Protein AF-0000000065803823 (afdb_homodimer)

Structure (mmCIF, N/CA/C/O backbone):
data_AF-0000000065803823-model_v1
#
loop_
_entity.id
_entity.type
_entity.pdbx_description
1 polymer 'Bonnadiene synthase'
#
loop_
_atom_site.group_PDB
_atom_site.id
_atom_site.type_symbol
_atom_site.label_atom_id
_atom_site.label_alt_id
_atom_site.label_comp_id
_atom_site.label_asym_id
_atom_site.label_entity_id
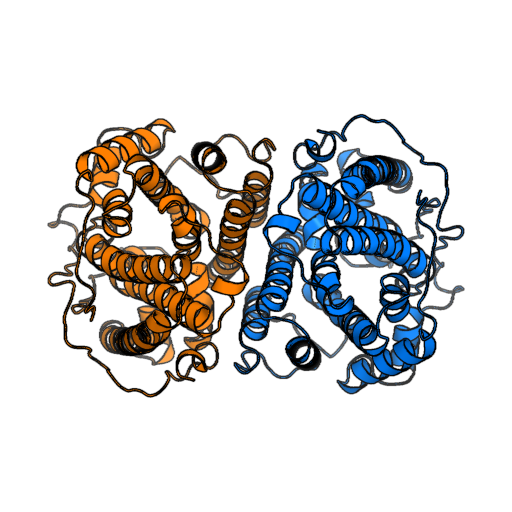_atom_site.label_seq_id
_atom_site.pdbx_PDB_ins_code
_atom_site.Cartn_x
_atom_site.Cartn_y
_atom_site.Cartn_z
_atom_site.occupancy
_atom_site.B_iso_or_equiv
_atom_site.auth_seq_id
_atom_site.auth_comp_id
_atom_site.auth_asym_id
_atom_site.auth_atom_id
_atom_site.pdbx_PDB_model_num
ATOM 1 N N . MET A 1 1 ? 32.5 -17.266 -16.766 1 31.42 1 MET A N 1
ATOM 2 C CA . MET A 1 1 ? 31.922 -18.141 -15.742 1 31.42 1 MET A CA 1
ATOM 3 C C . MET A 1 1 ? 31.031 -19.203 -16.375 1 31.42 1 MET A C 1
ATOM 5 O O . MET A 1 1 ? 30.266 -18.906 -17.297 1 31.42 1 MET A O 1
ATOM 9 N N . ASN A 1 2 ? 31.422 -20.391 -16.469 1 33.5 2 ASN A N 1
ATOM 10 C CA . ASN A 1 2 ? 30.672 -21.469 -17.125 1 33.5 2 ASN A CA 1
ATOM 11 C C . ASN A 1 2 ? 29.188 -21.438 -16.734 1 33.5 2 ASN A C 1
ATOM 13 O O . ASN A 1 2 ? 28.859 -21.344 -15.547 1 33.5 2 ASN A O 1
ATOM 17 N N . PRO A 1 3 ? 28.328 -21.156 -17.656 1 43.25 3 PRO A N 1
ATOM 18 C CA . PRO A 1 3 ? 26.922 -21.094 -17.266 1 43.25 3 PRO A CA 1
ATOM 19 C C . PRO A 1 3 ? 26.516 -22.25 -16.375 1 43.25 3 PRO A C 1
ATOM 21 O O . PRO A 1 3 ? 26.719 -23.406 -16.719 1 43.25 3 PRO A O 1
ATOM 24 N N . ARG A 1 4 ? 26.906 -22.078 -15.102 1 49.56 4 ARG A N 1
ATOM 25 C CA . ARG A 1 4 ? 26.547 -23.141 -14.164 1 49.56 4 ARG A CA 1
ATOM 26 C C . ARG A 1 4 ? 25.281 -23.875 -14.602 1 49.56 4 ARG A C 1
ATOM 28 O O . ARG A 1 4 ? 24.234 -23.25 -14.758 1 49.56 4 ARG A O 1
ATOM 35 N N . THR A 1 5 ? 25.312 -25.047 -15.43 1 55.62 5 THR A N 1
ATOM 36 C CA . THR A 1 5 ? 24.172 -25.875 -15.82 1 55.62 5 THR A CA 1
ATOM 37 C C . THR A 1 5 ? 23.297 -26.219 -14.617 1 55.62 5 THR A C 1
ATOM 39 O O . THR A 1 5 ? 23.75 -26.906 -13.695 1 55.62 5 THR A O 1
ATOM 42 N N . VAL A 1 6 ? 22.172 -25.516 -14.328 1 70.19 6 VAL A N 1
ATOM 43 C CA . VAL A 1 6 ? 21.312 -25.797 -13.18 1 70.19 6 VAL A CA 1
ATOM 44 C C . VAL A 1 6 ? 20.25 -26.812 -13.555 1 70.19 6 VAL A C 1
ATOM 46 O O . VAL A 1 6 ? 19.609 -26.703 -14.609 1 70.19 6 VAL A O 1
ATOM 49 N N . GLN A 1 7 ? 20.312 -28.062 -12.922 1 85.88 7 GLN A N 1
ATOM 50 C CA . GLN A 1 7 ? 19.281 -29.094 -13.062 1 85.88 7 GLN A CA 1
ATOM 51 C C . GLN A 1 7 ? 18.031 -28.734 -12.258 1 85.88 7 GLN A C 1
ATOM 53 O O . GLN A 1 7 ? 18.141 -28.203 -11.148 1 85.88 7 GLN A O 1
ATOM 58 N N . PRO A 1 8 ? 16.844 -29.031 -12.938 1 93.81 8 PRO A N 1
ATOM 59 C CA . PRO A 1 8 ? 15.625 -28.781 -12.164 1 93.81 8 PRO A CA 1
ATOM 60 C C . PRO A 1 8 ? 15.508 -29.703 -10.953 1 93.81 8 PRO A C 1
ATOM 62 O O . PRO A 1 8 ? 15.969 -30.844 -10.992 1 93.81 8 PRO A O 1
ATOM 65 N N . LEU A 1 9 ? 14.93 -29.219 -9.922 1 95.25 9 LEU A N 1
ATOM 66 C CA . LEU A 1 9 ? 14.664 -30.016 -8.727 1 95.25 9 LEU A CA 1
ATOM 67 C C . LEU A 1 9 ? 13.453 -30.922 -8.938 1 95.25 9 LEU A C 1
ATOM 69 O O . LEU A 1 9 ? 12.57 -30.609 -9.742 1 95.25 9 LEU A O 1
ATOM 73 N N . ASP A 1 10 ? 13.453 -31.984 -8.25 1 95.25 10 ASP A N 1
ATOM 74 C CA . ASP A 1 10 ? 12.289 -32.875 -8.25 1 95.25 10 ASP A CA 1
ATOM 75 C C . ASP A 1 10 ? 11.242 -32.406 -7.238 1 95.25 10 ASP A C 1
ATOM 77 O O . ASP A 1 10 ? 11.453 -32.5 -6.031 1 95.25 10 ASP A O 1
ATOM 81 N N . VAL A 1 11 ? 10.156 -31.906 -7.703 1 96.19 11 VAL A N 1
ATOM 82 C CA . VAL A 1 11 ? 9.062 -31.453 -6.855 1 96.19 11 VAL A CA 1
ATOM 83 C C . VAL A 1 11 ? 7.965 -32.5 -6.82 1 96.19 11 VAL A C 1
ATOM 85 O O . VAL A 1 11 ? 7.41 -32.875 -7.859 1 96.19 11 VAL A O 1
ATOM 88 N N . PRO A 1 12 ? 7.691 -33.062 -5.676 1 97.38 12 PRO A N 1
ATOM 89 C CA . PRO A 1 12 ? 6.613 -34.031 -5.602 1 97.38 12 PRO A CA 1
ATOM 90 C C . PRO A 1 12 ? 5.238 -33.438 -5.871 1 97.38 12 PRO A C 1
ATOM 92 O O . PRO A 1 12 ? 5.086 -32.188 -5.855 1 97.38 12 PRO A O 1
ATOM 95 N N . PRO A 1 13 ? 4.23 -34.312 -6.191 1 97.81 13 PRO A N 1
ATOM 96 C CA . PRO A 1 13 ? 2.873 -33.781 -6.32 1 97.81 13 PRO A CA 1
ATOM 97 C C . PRO A 1 13 ? 2.402 -33.062 -5.066 1 97.81 13 PRO A C 1
ATOM 99 O O . PRO A 1 13 ? 2.73 -33.469 -3.949 1 97.81 13 PRO A O 1
ATOM 102 N N . LEU A 1 14 ? 1.693 -32.031 -5.266 1 98.38 14 LEU A N 1
ATOM 103 C CA . LEU A 1 14 ? 1.228 -31.203 -4.156 1 98.38 14 LEU A CA 1
ATOM 104 C C . LEU A 1 14 ? -0.148 -31.656 -3.682 1 98.38 14 LEU A C 1
ATOM 106 O O . LEU A 1 14 ? -1.008 -32 -4.496 1 98.38 14 LEU A O 1
ATOM 110 N N . TYR A 1 15 ? -0.371 -31.672 -2.418 1 98.75 15 TYR A N 1
ATOM 111 C CA . TYR A 1 15 ? -1.675 -32 -1.863 1 98.75 15 TYR A CA 1
ATOM 112 C C . TYR A 1 15 ? -2.723 -30.969 -2.246 1 98.75 15 TYR A C 1
ATOM 114 O O . TYR A 1 15 ? -2.584 -29.797 -1.917 1 98.75 15 TYR A O 1
ATOM 122 N N . CYS A 1 16 ? -3.746 -31.359 -2.951 1 98.56 16 CYS A N 1
ATOM 123 C CA . CYS A 1 16 ? -4.852 -30.484 -3.309 1 98.56 16 CYS A CA 1
ATOM 124 C C . CYS A 1 16 ? -6.137 -31.266 -3.516 1 98.56 16 CYS A C 1
ATOM 126 O O . CYS A 1 16 ? -6.375 -31.812 -4.598 1 98.56 16 CYS A O 1
ATOM 128 N N . PRO A 1 17 ? -6.977 -31.312 -2.537 1 97.81 17 PRO A N 1
ATOM 129 C CA . PRO A 1 17 ? -8.227 -32.062 -2.645 1 97.81 17 PRO A CA 1
ATOM 130 C C . PRO A 1 17 ? -9.305 -31.328 -3.428 1 97.81 17 PRO A C 1
ATOM 132 O O . PRO A 1 17 ? -10.414 -31.828 -3.588 1 97.81 17 PRO A O 1
ATOM 135 N N . ILE A 1 18 ? -9.117 -30.156 -3.895 1 97.81 18 ILE A N 1
ATOM 136 C CA . ILE A 1 18 ? -10.078 -29.359 -4.652 1 97.81 18 ILE A CA 1
ATOM 137 C C . ILE A 1 18 ? -10.148 -29.859 -6.09 1 97.81 18 ILE A C 1
ATOM 139 O O . ILE A 1 18 ? -9.133 -29.938 -6.785 1 97.81 18 ILE A O 1
ATOM 143 N N . PRO A 1 19 ? -11.242 -30.172 -6.559 1 96.38 19 PRO A N 1
ATOM 144 C CA . PRO A 1 19 ? -11.367 -30.703 -7.914 1 96.38 19 PRO A CA 1
ATOM 145 C C . PRO A 1 19 ? -11 -29.688 -8.984 1 96.38 19 PRO A C 1
ATOM 147 O O . PRO A 1 19 ? -11.273 -28.484 -8.828 1 96.38 19 PRO A O 1
ATOM 150 N N . PRO A 1 20 ? -10.43 -30.141 -10.055 1 95.44 20 PRO A N 1
ATOM 151 C CA . PRO A 1 20 ? -10.125 -29.234 -11.164 1 95.44 20 PRO A CA 1
ATOM 152 C C . PRO A 1 20 ? -11.367 -28.875 -11.977 1 95.44 20 PRO A C 1
ATOM 154 O O . PRO A 1 20 ? -12.281 -29.688 -12.117 1 95.44 20 PRO A O 1
ATOM 157 N N . GLU A 1 21 ? -11.461 -27.703 -12.414 1 96.62 21 GLU A N 1
ATOM 158 C CA . GLU A 1 21 ? -12.484 -27.203 -13.336 1 96.62 21 GLU A CA 1
ATOM 159 C C . GLU A 1 21 ? -11.867 -26.312 -14.414 1 96.62 21 GLU A C 1
ATOM 161 O O . GLU A 1 21 ? -10.703 -25.906 -14.305 1 96.62 21 GLU A O 1
ATOM 166 N N . ILE A 1 22 ? -12.594 -26.125 -15.508 1 97.81 22 ILE A N 1
ATOM 167 C CA . ILE A 1 22 ? -12.078 -25.281 -16.578 1 97.81 22 ILE A CA 1
ATOM 168 C C . ILE A 1 22 ? -13.234 -24.703 -17.391 1 97.81 22 ILE A C 1
ATOM 170 O O . ILE A 1 22 ? -14.25 -25.359 -17.594 1 97.81 22 ILE A O 1
ATOM 174 N N . HIS A 1 23 ? -13.203 -23.5 -17.766 1 98.56 23 HIS A N 1
ATOM 175 C CA . HIS A 1 23 ? -14.219 -22.812 -18.547 1 98.56 23 HIS A CA 1
ATOM 176 C C . HIS A 1 23 ? -14.398 -23.453 -19.922 1 98.56 23 HIS A C 1
ATOM 178 O O . HIS A 1 23 ? -13.414 -23.734 -20.609 1 98.56 23 HIS A O 1
ATOM 184 N N . PRO A 1 24 ? -15.57 -23.625 -20.375 1 98.31 24 PRO A N 1
ATOM 185 C CA . PRO A 1 24 ? -15.797 -24.281 -21.672 1 98.31 24 PRO A CA 1
ATOM 186 C C . PRO A 1 24 ? -15.273 -23.453 -22.844 1 98.31 24 PRO A C 1
ATOM 188 O O . PRO A 1 24 ? -14.945 -24 -23.891 1 98.31 24 PRO A O 1
ATOM 191 N N . ASP A 1 25 ? -15.172 -22.188 -22.688 1 98.38 25 ASP A N 1
ATOM 192 C CA . ASP A 1 25 ? -14.758 -21.297 -23.766 1 98.38 25 ASP A CA 1
ATOM 193 C C . ASP A 1 25 ? -13.266 -20.984 -23.688 1 98.38 25 ASP A C 1
ATOM 195 O O . ASP A 1 25 ? -12.836 -19.906 -24.109 1 98.38 25 ASP A O 1
ATOM 199 N N . LEU A 1 26 ? -12.461 -21.812 -23.125 1 98.25 26 LEU A N 1
ATOM 200 C CA . LEU A 1 26 ? -11.031 -21.578 -22.938 1 98.25 26 LEU A CA 1
ATOM 201 C C . LEU A 1 26 ? -10.375 -21.203 -24.266 1 98.25 26 LEU A C 1
ATOM 203 O O . LEU A 1 26 ? -9.594 -20.25 -24.344 1 98.25 26 LEU A O 1
ATOM 207 N N . ALA A 1 27 ? -10.664 -21.938 -25.344 1 97.94 27 ALA A N 1
ATOM 208 C CA . ALA A 1 27 ? -10.031 -21.688 -26.625 1 97.94 27 ALA A CA 1
ATOM 209 C C . ALA A 1 27 ? -10.25 -20.266 -27.094 1 97.94 27 ALA A C 1
ATOM 211 O O . ALA A 1 27 ? -9.32 -19.609 -27.578 1 97.94 27 ALA A O 1
ATOM 212 N N . LEU A 1 28 ? -11.469 -19.797 -26.984 1 98.12 28 LEU A N 1
ATOM 213 C CA . LEU A 1 28 ? -11.82 -18.438 -27.375 1 98.12 28 LEU A CA 1
ATOM 214 C C . LEU A 1 28 ? -11.109 -17.422 -26.484 1 98.12 28 LEU A C 1
ATOM 216 O O . LEU A 1 28 ? -10.57 -16.422 -26.984 1 98.12 28 LEU A O 1
ATOM 220 N N . ILE A 1 29 ? -11.133 -17.609 -25.188 1 98.44 29 ILE A N 1
ATOM 221 C CA . ILE A 1 29 ? -10.5 -16.719 -24.219 1 98.44 29 ILE A CA 1
ATOM 222 C C . ILE A 1 29 ? -9.008 -16.625 -24.5 1 98.44 29 ILE A C 1
ATOM 224 O O . ILE A 1 29 ? -8.438 -15.531 -24.531 1 98.44 29 ILE A O 1
ATOM 228 N N . GLU A 1 30 ? -8.406 -17.766 -24.766 1 98.19 30 GLU A N 1
ATOM 229 C CA . GLU A 1 30 ? -6.973 -17.828 -25.031 1 98.19 30 GLU A CA 1
ATOM 230 C C . GLU A 1 30 ? -6.617 -17.062 -26.297 1 98.19 30 GLU A C 1
ATOM 232 O O . GLU A 1 30 ? -5.703 -16.234 -26.281 1 98.19 30 GLU A O 1
ATOM 237 N N . LYS A 1 31 ? -7.305 -17.328 -27.359 1 97.88 31 LYS A N 1
ATOM 238 C CA . LYS A 1 31 ? -7.043 -16.656 -28.625 1 97.88 31 LYS A CA 1
ATOM 239 C C . LYS A 1 31 ? -7.156 -15.133 -28.484 1 97.88 31 LYS A C 1
ATOM 241 O O . LYS A 1 31 ? -6.254 -14.398 -28.875 1 97.88 31 LYS A O 1
ATOM 246 N N . ARG A 1 32 ? -8.195 -14.711 -27.875 1 98.12 32 ARG A N 1
ATOM 247 C CA . ARG A 1 32 ? -8.469 -13.281 -27.781 1 98.12 32 ARG A CA 1
ATOM 248 C C . ARG A 1 32 ? -7.48 -12.602 -26.828 1 98.12 32 ARG A C 1
ATOM 250 O O . ARG A 1 32 ? -7.074 -11.461 -27.078 1 98.12 32 ARG A O 1
ATOM 257 N N . SER A 1 33 ? -7.152 -13.234 -25.75 1 98.25 33 SER A N 1
ATOM 258 C CA . SER A 1 33 ? -6.215 -12.656 -24.797 1 98.25 33 SER A CA 1
ATOM 259 C C . SER A 1 33 ? -4.82 -12.523 -25.406 1 98.25 33 SER A C 1
ATOM 261 O O . SER A 1 33 ? -4.148 -11.508 -25.203 1 98.25 33 SER A O 1
ATOM 263 N N . ILE A 1 34 ? -4.387 -13.531 -26.109 1 97.25 34 ILE A N 1
ATOM 264 C CA . ILE A 1 34 ? -3.074 -13.492 -26.75 1 97.25 34 ILE A CA 1
ATOM 265 C C . ILE A 1 34 ? -3.062 -12.406 -27.828 1 97.25 34 ILE A C 1
ATOM 267 O O . ILE A 1 34 ? -2.131 -11.602 -27.906 1 97.25 34 ILE A O 1
ATOM 271 N N . ASP A 1 35 ? -4.145 -12.344 -28.625 1 97.5 35 ASP A N 1
ATOM 272 C CA . ASP A 1 35 ? -4.262 -11.305 -29.641 1 97.5 35 ASP A CA 1
ATOM 273 C C . ASP A 1 35 ? -4.215 -9.914 -29.016 1 97.5 35 ASP A C 1
ATOM 275 O O . ASP A 1 35 ? -3.562 -9.008 -29.531 1 97.5 35 ASP A O 1
ATOM 279 N N . TRP A 1 36 ? -4.91 -9.766 -27.984 1 97.69 36 TRP A N 1
ATOM 280 C CA . TRP A 1 36 ? -4.969 -8.5 -27.25 1 97.69 36 TRP A CA 1
ATOM 281 C C . TRP A 1 36 ? -3.58 -8.055 -26.812 1 97.69 36 TRP A C 1
ATOM 283 O O . TRP A 1 36 ? -3.166 -6.926 -27.062 1 97.69 36 TRP A O 1
ATOM 293 N N . PHE A 1 37 ? -2.922 -8.945 -26.156 1 95.62 37 PHE A N 1
ATOM 294 C CA . PHE A 1 37 ? -1.63 -8.578 -25.578 1 95.62 37 PHE A CA 1
ATOM 295 C C . PHE A 1 37 ? -0.623 -8.273 -26.688 1 95.62 37 PHE A C 1
ATOM 297 O O . PHE A 1 37 ? 0.092 -7.273 -26.625 1 95.62 37 PHE A O 1
ATOM 304 N N . GLN A 1 38 ? -0.603 -9.039 -27.719 1 94.38 38 GLN A N 1
ATOM 305 C CA . GLN A 1 38 ? 0.28 -8.812 -28.859 1 94.38 38 GLN A CA 1
ATOM 306 C C . GLN A 1 38 ? -0.09 -7.523 -29.594 1 94.38 38 GLN A C 1
ATOM 308 O O . GLN A 1 38 ? 0.771 -6.875 -30.188 1 94.38 38 GLN A O 1
ATOM 313 N N . GLY A 1 39 ? -1.321 -7.223 -29.562 1 95.5 39 GLY A N 1
ATOM 314 C CA . GLY A 1 39 ? -1.797 -6.008 -30.203 1 95.5 39 GLY A CA 1
ATOM 315 C C . GLY A 1 39 ? -1.141 -4.754 -29.656 1 95.5 39 GLY A C 1
ATOM 316 O O . GLY A 1 39 ? -1.108 -3.721 -30.328 1 95.5 39 GLY A O 1
ATOM 317 N N . PHE A 1 40 ? -0.623 -4.805 -28.5 1 93.69 40 PHE A N 1
ATOM 318 C CA . PHE A 1 40 ? 0.065 -3.658 -27.906 1 93.69 40 PHE A CA 1
ATOM 319 C C . PHE A 1 40 ? 1.54 -3.658 -28.297 1 93.69 40 PHE A C 1
ATOM 321 O O . PHE A 1 40 ? 2.283 -2.746 -27.922 1 93.69 40 PHE A O 1
ATOM 328 N N . GLY A 1 41 ? 1.993 -4.754 -28.938 1 88.44 41 GLY A N 1
ATOM 329 C CA . GLY A 1 41 ? 3.365 -4.801 -29.422 1 88.44 41 GLY A CA 1
ATOM 330 C C . GLY A 1 41 ? 4.297 -5.551 -28.484 1 88.44 41 GLY A C 1
ATOM 331 O O . GLY A 1 41 ? 5.52 -5.492 -28.641 1 88.44 41 GLY A O 1
ATOM 332 N N . VAL A 1 42 ? 3.668 -6.176 -27.547 1 84.81 42 VAL A N 1
ATOM 333 C CA . VAL A 1 42 ? 4.477 -7 -26.672 1 84.81 42 VAL A CA 1
ATOM 334 C C . VAL A 1 42 ? 4.566 -8.422 -27.219 1 84.81 42 VAL A C 1
ATOM 336 O O . VAL A 1 42 ? 3.602 -8.938 -27.797 1 84.81 42 VAL A O 1
ATOM 339 N N . PHE A 1 43 ? 5.711 -9.109 -27.156 1 86.31 43 PHE A N 1
ATOM 340 C CA . PHE A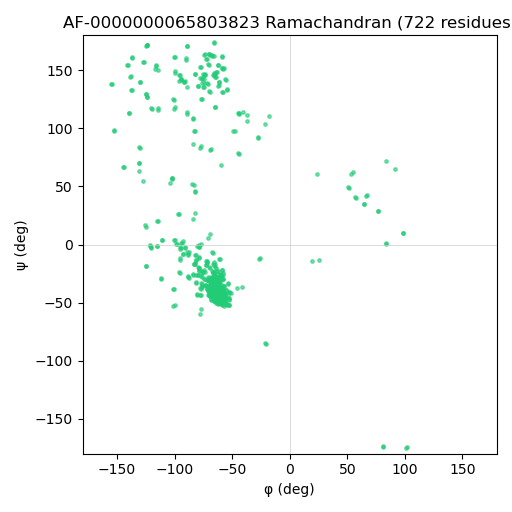 1 43 ? 5.957 -10.461 -27.656 1 86.31 43 PHE A CA 1
ATOM 341 C C . PHE A 1 43 ? 5.543 -10.578 -29.125 1 86.31 43 PHE A C 1
ATOM 343 O O . PHE A 1 43 ? 4.688 -11.391 -29.469 1 86.31 43 PHE A O 1
ATOM 350 N N . PRO A 1 44 ? 6.156 -9.812 -29.906 1 88.62 44 PRO A N 1
ATOM 351 C CA . PRO A 1 44 ? 5.727 -9.766 -31.297 1 88.62 44 PRO A CA 1
ATOM 352 C C . PRO A 1 44 ? 6.047 -11.047 -32.062 1 88.62 44 PRO A C 1
ATOM 354 O O . PRO A 1 44 ? 6.938 -11.805 -31.672 1 88.62 44 PRO A O 1
ATOM 357 N N . GLY A 1 45 ? 5.227 -11.32 -33.156 1 91.69 45 GLY A N 1
ATOM 358 C CA . GLY A 1 45 ? 5.488 -12.391 -34.125 1 91.69 45 GLY A CA 1
ATOM 359 C C . GLY A 1 45 ? 5.035 -13.75 -33.625 1 91.69 45 GLY A C 1
ATOM 360 O O . GLY A 1 45 ? 4.359 -13.844 -32.594 1 91.69 45 GLY A O 1
ATOM 361 N N . GLU A 1 46 ? 5.379 -14.75 -34.406 1 93.25 46 GLU A N 1
ATOM 362 C CA . GLU A 1 46 ? 4.957 -16.125 -34.125 1 93.25 46 GLU A CA 1
ATOM 363 C C . GLU A 1 46 ? 5.727 -16.703 -32.938 1 93.25 46 GLU A C 1
ATOM 365 O O . GLU A 1 46 ? 5.184 -17.484 -32.156 1 93.25 46 GLU A O 1
ATOM 370 N N . ALA A 1 47 ? 6.961 -16.297 -32.844 1 90.56 47 ALA A N 1
ATOM 371 C CA . ALA A 1 47 ? 7.754 -16.75 -31.719 1 90.56 47 ALA A CA 1
ATOM 372 C C . ALA A 1 47 ? 7.164 -16.266 -30.406 1 90.56 47 ALA A C 1
ATOM 374 O O . ALA A 1 47 ? 7.074 -17.031 -29.438 1 90.56 47 ALA A O 1
ATOM 375 N N . GLY A 1 48 ? 6.777 -15.023 -30.391 1 91.06 48 GLY A N 1
ATOM 376 C CA . GLY A 1 48 ? 6.113 -14.477 -29.219 1 91.06 48 GLY A CA 1
ATOM 377 C C . GLY A 1 48 ? 4.789 -15.156 -28.922 1 91.06 48 GLY A C 1
ATOM 378 O O . GLY A 1 48 ? 4.48 -15.43 -27.75 1 91.06 48 GLY A O 1
ATOM 379 N N . ARG A 1 49 ? 4.074 -15.422 -29.938 1 93.56 49 ARG A N 1
ATOM 380 C CA . ARG A 1 49 ? 2.787 -16.094 -29.781 1 93.56 49 ARG A CA 1
ATOM 381 C C . ARG A 1 49 ? 2.961 -17.484 -29.203 1 93.56 49 ARG A C 1
ATOM 383 O O . ARG A 1 49 ? 2.18 -17.906 -28.359 1 93.56 49 ARG A O 1
ATOM 390 N N . ALA A 1 50 ? 3.92 -18.172 -29.703 1 93.06 50 ALA A N 1
ATOM 391 C CA . ALA A 1 50 ? 4.203 -19.516 -29.219 1 93.06 50 ALA A CA 1
ATOM 392 C C . ALA A 1 50 ? 4.582 -19.5 -27.75 1 93.06 50 ALA A C 1
ATOM 394 O O . ALA A 1 50 ? 4.191 -20.391 -26.984 1 93.06 50 ALA A O 1
ATOM 395 N N . LEU A 1 51 ? 5.316 -18.5 -27.359 1 92.31 51 LEU A N 1
ATOM 396 C CA . LEU A 1 51 ? 5.688 -18.344 -25.953 1 92.31 51 LEU A CA 1
ATOM 397 C C . LEU A 1 51 ? 4.453 -18.141 -25.094 1 92.31 51 LEU A C 1
ATOM 399 O O . LEU A 1 51 ? 4.297 -18.812 -24.062 1 92.31 51 LEU A O 1
ATOM 403 N N . LEU A 1 52 ? 3.629 -17.25 -25.516 1 94.19 52 LEU A N 1
ATOM 404 C CA . LEU A 1 52 ? 2.428 -16.922 -24.75 1 94.19 52 LEU A CA 1
ATOM 405 C C . LEU A 1 52 ? 1.505 -18.141 -24.641 1 94.19 52 LEU A C 1
ATOM 407 O O . LEU A 1 52 ? 0.904 -18.375 -23.594 1 94.19 52 LEU A O 1
ATOM 411 N N . ARG A 1 53 ? 1.416 -18.891 -25.719 1 95.19 53 ARG A N 1
ATOM 412 C CA . ARG A 1 53 ? 0.611 -20.109 -25.703 1 95.19 53 ARG A CA 1
ATOM 413 C C . ARG A 1 53 ? 1.18 -21.125 -24.719 1 95.19 53 ARG A C 1
ATOM 415 O O . ARG A 1 53 ? 0.43 -21.766 -23.984 1 95.19 53 ARG A O 1
ATOM 422 N N . GLY A 1 54 ? 2.463 -21.25 -24.75 1 95 54 GLY A N 1
ATOM 423 C CA . GLY A 1 54 ? 3.131 -22.188 -23.875 1 95 54 GLY A CA 1
ATOM 424 C C . GLY A 1 54 ? 2.99 -21.828 -22.406 1 95 54 GLY A C 1
ATOM 425 O O . GLY A 1 54 ? 2.994 -22.719 -21.547 1 95 54 GLY A O 1
ATOM 426 N N . TRP A 1 55 ? 2.838 -20.578 -22.109 1 94.44 55 TRP A N 1
ATOM 427 C CA . TRP A 1 55 ? 2.738 -20.125 -20.719 1 94.44 55 TRP A CA 1
ATOM 428 C C . TRP A 1 55 ? 1.356 -20.422 -20.141 1 94.44 55 TRP A C 1
ATOM 430 O O . TRP A 1 55 ? 1.196 -20.562 -18.938 1 94.44 55 TRP A O 1
ATOM 440 N N . GLN A 1 56 ? 0.306 -20.484 -20.953 1 96.56 56 GLN A N 1
ATOM 441 C CA . GLN A 1 56 ? -1.038 -20.938 -20.625 1 96.56 56 GLN A CA 1
ATOM 442 C C . GLN A 1 56 ? -1.695 -20.031 -19.594 1 96.56 56 GLN A C 1
ATOM 444 O O . GLN A 1 56 ? -2.449 -20.5 -18.734 1 96.56 56 GLN A O 1
ATOM 449 N N . PHE A 1 57 ? -1.435 -18.734 -19.625 1 95.94 57 PHE A N 1
ATOM 450 C CA . PHE A 1 57 ? -1.979 -17.797 -18.656 1 95.94 57 PHE A CA 1
ATOM 451 C C . PHE A 1 57 ? -3.496 -17.719 -18.766 1 95.94 57 PHE A C 1
ATOM 453 O O . PHE A 1 57 ? -4.203 -17.688 -17.766 1 95.94 57 PHE A O 1
ATOM 460 N N . PRO A 1 58 ? -4.07 -17.75 -19.969 1 97.94 58 PRO A N 1
ATOM 461 C CA . PRO A 1 58 ? -5.535 -17.734 -20.047 1 97.94 58 PRO A CA 1
ATOM 462 C C . PRO A 1 58 ? -6.172 -18.953 -19.391 1 97.94 58 PRO A C 1
ATOM 464 O O . PRO A 1 58 ? -7.289 -18.875 -18.875 1 97.94 58 PRO A O 1
ATOM 467 N N . ALA A 1 59 ? -5.449 -20.094 -19.406 1 98.06 59 ALA A N 1
ATOM 468 C CA . ALA A 1 59 ? -5.965 -21.297 -18.766 1 98.06 59 ALA A CA 1
ATOM 469 C C . ALA A 1 59 ? -6.082 -21.094 -17.25 1 98.06 59 ALA A C 1
ATOM 471 O O . ALA A 1 59 ? -6.98 -21.641 -16.625 1 98.06 59 ALA A O 1
ATOM 472 N N . LEU A 1 60 ? -5.16 -20.328 -16.672 1 97.88 60 LEU A N 1
ATOM 473 C CA . LEU A 1 60 ? -5.23 -20 -15.25 1 97.88 60 LEU A CA 1
ATOM 474 C C . LEU A 1 60 ? -6.547 -19.312 -14.914 1 97.88 60 LEU A C 1
ATOM 476 O O . LEU A 1 60 ? -7.258 -19.719 -14 1 97.88 60 LEU A O 1
ATOM 480 N N . ALA A 1 61 ? -6.926 -18.312 -15.703 1 97.94 61 ALA A N 1
ATOM 481 C CA . ALA A 1 61 ? -8.172 -17.562 -15.508 1 97.94 61 ALA A CA 1
ATOM 482 C C . ALA A 1 61 ? -9.383 -18.453 -15.758 1 97.94 61 ALA A C 1
ATOM 484 O O . ALA A 1 61 ? -10.352 -18.422 -14.992 1 97.94 61 ALA A O 1
ATOM 485 N N . ALA A 1 62 ? -9.305 -19.25 -16.781 1 98.5 62 ALA A N 1
ATOM 486 C CA . ALA A 1 62 ? -10.422 -20.109 -17.172 1 98.5 62 ALA A CA 1
ATOM 487 C C . ALA A 1 62 ? -10.688 -21.172 -16.109 1 98.5 62 ALA A C 1
ATOM 489 O O . ALA A 1 62 ? -11.828 -21.594 -15.914 1 98.5 62 ALA A O 1
ATOM 490 N N . ARG A 1 63 ? -9.648 -21.656 -15.453 1 98.25 63 ARG A N 1
ATOM 491 C CA . ARG A 1 63 ? -9.797 -22.641 -14.391 1 98.25 63 ARG A CA 1
ATOM 492 C C . ARG A 1 63 ? -10.289 -22 -13.102 1 98.25 63 ARG A C 1
ATOM 494 O O . ARG A 1 63 ? -11.031 -22.625 -12.336 1 98.25 63 ARG A O 1
ATOM 501 N N . ALA A 1 64 ? -9.898 -20.75 -12.844 1 98.12 64 ALA A N 1
ATOM 502 C CA . 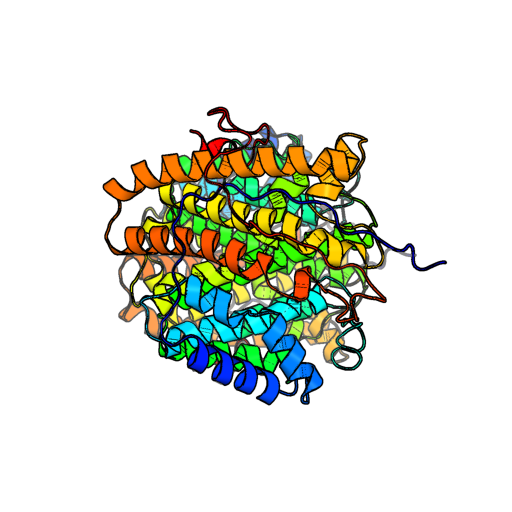ALA A 1 64 ? -10.32 -20.031 -11.641 1 98.12 64 ALA A CA 1
ATOM 503 C C . ALA A 1 64 ? -11.789 -19.641 -11.727 1 98.12 64 ALA A C 1
ATOM 505 O O . ALA A 1 64 ? -12.477 -19.547 -10.703 1 98.12 64 ALA A O 1
ATOM 506 N N . TYR A 1 65 ? -12.281 -19.406 -12.945 1 98.19 65 TYR A N 1
ATOM 507 C CA . TYR A 1 65 ? -13.664 -18.969 -13.148 1 98.19 65 TYR A CA 1
ATOM 508 C C . TYR A 1 65 ? -14.352 -19.797 -14.219 1 98.19 65 TYR A C 1
ATOM 510 O O . TYR A 1 65 ? -14.766 -19.266 -15.25 1 98.19 65 TYR A O 1
ATOM 518 N N . PRO A 1 66 ? -14.617 -21.016 -13.938 1 98.19 66 PRO A N 1
ATOM 519 C CA . PRO A 1 66 ? -15.117 -21.938 -14.969 1 98.19 66 PRO A CA 1
ATOM 520 C C . PRO A 1 66 ? -16.562 -21.656 -15.352 1 98.19 66 PRO A C 1
ATOM 522 O O . PRO A 1 66 ? -17.031 -22.094 -16.406 1 98.19 66 PRO A O 1
ATOM 525 N N . GLU A 1 67 ? -17.344 -20.906 -14.523 1 97.38 67 GLU A N 1
ATOM 526 C CA . GLU A 1 67 ? -18.781 -20.766 -14.742 1 97.38 67 GLU A CA 1
ATOM 527 C C . GLU A 1 67 ? -19.156 -19.328 -15.062 1 97.38 67 GLU A C 1
ATOM 529 O O . GLU A 1 67 ? -20.328 -19 -15.211 1 97.38 67 GLU A O 1
ATOM 534 N N . GLU A 1 68 ? -18.188 -18.453 -15.078 1 97.81 68 GLU A N 1
ATOM 535 C CA . GLU A 1 68 ? -18.484 -17.031 -15.211 1 97.81 68 GLU A CA 1
ATOM 536 C C . GLU A 1 68 ? -18.531 -16.609 -16.672 1 97.81 68 GLU A C 1
ATOM 538 O O . GLU A 1 68 ? -18.203 -17.391 -17.562 1 97.81 68 GLU A O 1
ATOM 543 N N . ASP A 1 69 ? -18.969 -15.406 -16.938 1 97.56 69 ASP A N 1
ATOM 544 C CA . ASP A 1 69 ? -19.062 -14.836 -18.281 1 97.56 69 ASP A CA 1
ATOM 545 C C . ASP A 1 69 ? -17.703 -14.812 -18.953 1 97.56 69 ASP A C 1
ATOM 547 O O . ASP A 1 69 ? -16.719 -14.352 -18.375 1 97.56 69 ASP A O 1
ATOM 551 N N . ALA A 1 70 ? -17.609 -15.289 -20.188 1 97.94 70 ALA A N 1
ATOM 552 C CA . ALA A 1 70 ? -16.344 -15.477 -20.891 1 97.94 70 ALA A CA 1
ATOM 553 C C . ALA A 1 70 ? -15.602 -14.148 -21.062 1 97.94 70 ALA A C 1
ATOM 555 O O . ALA A 1 70 ? -14.375 -14.094 -20.984 1 97.94 70 ALA A O 1
ATOM 556 N N . GLU A 1 71 ? -16.312 -13.102 -21.328 1 97.5 71 GLU A N 1
ATOM 557 C CA . GLU A 1 71 ? -15.672 -11.805 -21.547 1 97.5 71 GLU A CA 1
ATOM 558 C C . GLU A 1 71 ? -15.055 -11.281 -20.25 1 97.5 71 GLU A C 1
ATOM 560 O O . GLU A 1 71 ? -14 -10.648 -20.266 1 97.5 71 GLU A O 1
ATOM 565 N N . ARG A 1 72 ? -15.727 -11.516 -19.172 1 97.94 72 ARG A N 1
ATOM 566 C CA . ARG A 1 72 ? -15.18 -11.102 -17.875 1 97.94 72 ARG A CA 1
ATOM 567 C C . ARG A 1 72 ? -13.969 -11.945 -17.516 1 97.94 72 ARG A C 1
ATOM 569 O O . ARG A 1 72 ? -12.977 -11.43 -16.984 1 97.94 72 ARG A O 1
ATOM 576 N N . VAL A 1 73 ? -14.055 -13.242 -17.781 1 98.44 73 VAL A N 1
ATOM 577 C CA . VAL A 1 73 ? -12.922 -14.125 -17.531 1 98.44 73 VAL A CA 1
ATOM 578 C C . VAL A 1 73 ? -11.734 -13.695 -18.406 1 98.44 73 VAL A C 1
ATOM 580 O O . VAL A 1 73 ? -10.586 -13.75 -17.953 1 98.44 73 VAL A O 1
ATOM 583 N N . ARG A 1 74 ? -12.023 -13.227 -19.594 1 98.31 74 ARG A N 1
ATOM 584 C CA . ARG A 1 74 ? -10.984 -12.75 -20.5 1 98.31 74 ARG A CA 1
ATOM 585 C C . ARG A 1 74 ? -10.242 -11.555 -19.891 1 98.31 74 ARG A C 1
ATOM 587 O O . ARG A 1 74 ? -9.031 -11.406 -20.078 1 98.31 74 ARG A O 1
ATOM 594 N N . ILE A 1 75 ? -10.914 -10.703 -19.188 1 98.06 75 ILE A N 1
ATOM 595 C CA . ILE A 1 75 ? -10.258 -9.57 -18.547 1 98.06 75 ILE A CA 1
ATOM 596 C C . ILE A 1 75 ? -9.195 -10.07 -17.578 1 98.06 75 ILE A C 1
ATOM 598 O O . ILE A 1 75 ? -8.086 -9.539 -17.531 1 98.06 75 ILE A O 1
ATOM 602 N N . VAL A 1 76 ? -9.484 -11.125 -16.812 1 98.06 76 VAL A N 1
ATOM 603 C CA . VAL A 1 76 ? -8.531 -11.703 -15.875 1 98.06 76 VAL A CA 1
ATOM 604 C C . VAL A 1 76 ? -7.375 -12.344 -16.641 1 98.06 76 VAL A C 1
ATOM 606 O O . VAL A 1 76 ? -6.211 -12.18 -16.266 1 98.06 76 VAL A O 1
ATOM 609 N N . ALA A 1 77 ? -7.711 -13.016 -17.719 1 98.31 77 ALA A N 1
ATOM 610 C CA . ALA A 1 77 ? -6.664 -13.609 -18.562 1 98.31 77 ALA A CA 1
ATOM 611 C C . ALA A 1 77 ? -5.711 -12.539 -19.078 1 98.31 77 ALA A C 1
ATOM 613 O O . ALA A 1 77 ? -4.492 -12.711 -19.047 1 98.31 77 ALA A O 1
ATOM 614 N N . ASP A 1 78 ? -6.289 -11.461 -19.625 1 98.12 78 ASP A N 1
ATOM 615 C CA . ASP A 1 78 ? -5.488 -10.328 -20.094 1 98.12 78 ASP A CA 1
ATOM 616 C C . ASP A 1 78 ? -4.602 -9.789 -18.969 1 98.12 78 ASP A C 1
ATOM 618 O O . ASP A 1 78 ? -3.428 -9.484 -19.203 1 98.12 78 ASP A O 1
ATOM 622 N N . PHE A 1 79 ? -5.195 -9.703 -17.812 1 97.56 79 PHE A N 1
ATOM 623 C CA . PHE A 1 79 ? -4.461 -9.18 -16.672 1 97.56 79 PHE A CA 1
ATOM 624 C C . PHE A 1 79 ? -3.314 -10.109 -16.297 1 97.56 79 PHE A C 1
ATOM 626 O O . PHE A 1 79 ? -2.223 -9.648 -15.953 1 97.56 79 PHE A O 1
ATOM 633 N N . VAL A 1 80 ? -3.48 -11.383 -16.297 1 96.38 80 VAL A N 1
ATOM 634 C CA . VAL A 1 80 ? -2.418 -12.336 -16 1 96.38 80 VAL A CA 1
ATOM 635 C C . VAL A 1 80 ? -1.274 -12.164 -17 1 96.38 80 VAL A C 1
ATOM 637 O O . VAL A 1 80 ? -0.104 -12.141 -16.609 1 96.38 80 VAL A O 1
ATOM 640 N N . HIS A 1 81 ? -1.59 -12.008 -18.25 1 95.19 81 HIS A N 1
ATOM 641 C CA . HIS A 1 81 ? -0.555 -11.719 -19.234 1 95.19 81 HIS A CA 1
ATOM 642 C C . HIS A 1 81 ? 0.216 -10.453 -18.875 1 95.19 81 HIS A C 1
ATOM 644 O O . HIS A 1 81 ? 1.447 -10.43 -18.938 1 95.19 81 HIS A O 1
ATOM 650 N N . TRP A 1 82 ? -0.521 -9.484 -18.453 1 94.19 82 TRP A N 1
ATOM 651 C CA . TRP A 1 82 ? 0.094 -8.195 -18.141 1 94.19 82 TRP A CA 1
ATOM 652 C C . TRP A 1 82 ? 1.062 -8.328 -16.969 1 94.19 82 TRP A C 1
ATOM 654 O O . TRP A 1 82 ? 2.107 -7.672 -16.953 1 94.19 82 TRP A O 1
ATOM 664 N N . THR A 1 83 ? 0.732 -9.164 -16 1 90 83 THR A N 1
ATOM 665 C CA . THR A 1 83 ? 1.519 -9.25 -14.781 1 90 83 THR A CA 1
ATOM 666 C C . THR A 1 83 ? 2.904 -9.828 -15.07 1 90 83 THR A C 1
ATOM 668 O O . THR A 1 83 ? 3.775 -9.82 -14.195 1 90 83 THR A O 1
ATOM 671 N N . THR A 1 84 ? 3.172 -10.281 -16.281 1 82.44 84 THR A N 1
ATOM 672 C CA . THR A 1 84 ? 4.539 -10.609 -16.672 1 82.44 84 THR A CA 1
ATOM 673 C C . THR A 1 84 ? 5.43 -9.375 -16.594 1 82.44 84 THR A C 1
ATOM 675 O O . THR A 1 84 ? 6.656 -9.484 -16.594 1 82.44 84 THR A O 1
ATOM 678 N N . PHE A 1 85 ? 4.777 -8.266 -16.453 1 74.69 85 PHE A N 1
ATOM 679 C CA . PHE A 1 85 ? 5.473 -7.016 -16.172 1 74.69 85 PHE A CA 1
ATOM 680 C C . PHE A 1 85 ? 6.367 -7.156 -14.945 1 74.69 85 PHE A C 1
ATOM 682 O O . PHE A 1 85 ? 7.402 -6.492 -14.844 1 74.69 85 PHE A O 1
ATOM 689 N N . ASP A 1 86 ? 5.926 -7.93 -14.055 1 70.25 86 ASP A N 1
ATOM 690 C CA . ASP A 1 86 ? 6.68 -8.188 -12.828 1 70.25 86 ASP A CA 1
ATOM 691 C C . ASP A 1 86 ? 8.109 -8.633 -13.141 1 70.25 86 ASP A C 1
ATOM 693 O O . ASP A 1 86 ? 9.047 -8.281 -12.422 1 70.25 86 ASP A O 1
ATOM 697 N N . ASP A 1 87 ? 8.195 -9.438 -14.117 1 65.19 87 ASP A N 1
ATOM 698 C CA . ASP A 1 87 ? 9.523 -9.898 -14.531 1 65.19 87 ASP A CA 1
ATOM 699 C C . ASP A 1 87 ? 10.422 -8.719 -14.898 1 65.19 87 ASP A C 1
ATOM 701 O O . ASP A 1 87 ? 11.625 -8.742 -14.641 1 65.19 87 ASP A O 1
ATOM 705 N N . VAL A 1 88 ? 9.742 -7.754 -15.344 1 60.41 88 VAL A N 1
ATOM 706 C CA . VAL A 1 88 ? 10.453 -6.539 -15.727 1 60.41 88 VAL A CA 1
ATOM 707 C C . VAL A 1 88 ? 10.766 -5.711 -14.484 1 60.41 88 VAL A C 1
ATOM 709 O O . VAL A 1 88 ? 11.867 -5.176 -14.344 1 60.41 88 VAL A O 1
ATOM 712 N N . LEU A 1 89 ? 9.805 -5.629 -13.664 1 60.31 89 LEU A N 1
ATOM 713 C CA . LEU A 1 89 ? 9.922 -4.777 -12.484 1 60.31 89 LEU A CA 1
ATOM 714 C C . LEU A 1 89 ? 10.922 -5.363 -11.492 1 60.31 89 LEU A C 1
ATOM 716 O O . LEU A 1 89 ? 11.719 -4.629 -10.898 1 60.31 89 LEU A O 1
ATOM 720 N N . ILE A 1 90 ? 10.883 -6.621 -11.266 1 55.72 90 ILE A N 1
ATOM 721 C CA . ILE A 1 90 ? 11.625 -7.238 -10.172 1 55.72 90 ILE A CA 1
ATOM 722 C C . ILE A 1 90 ? 12.914 -7.863 -10.703 1 55.72 90 ILE A C 1
ATOM 724 O O . ILE A 1 90 ? 13.984 -7.68 -10.125 1 55.72 90 ILE A O 1
ATOM 728 N N . ASP A 1 91 ? 12.82 -8.703 -11.742 1 54.53 91 ASP A N 1
ATOM 729 C CA . ASP A 1 91 ? 13.945 -9.562 -12.109 1 54.53 91 ASP A CA 1
ATOM 730 C C . ASP A 1 91 ? 14.945 -8.812 -12.992 1 54.53 91 ASP A C 1
ATOM 732 O O . ASP A 1 91 ? 16.062 -9.289 -13.219 1 54.53 91 ASP A O 1
ATOM 736 N N . THR A 1 92 ? 14.969 -7.562 -12.961 1 46.44 92 THR A N 1
ATOM 737 C CA . THR A 1 92 ? 15.859 -6.805 -13.828 1 46.44 92 THR A CA 1
ATOM 738 C C . THR A 1 92 ? 16.203 -7.605 -15.078 1 46.44 92 THR A C 1
ATOM 740 O O . THR A 1 92 ? 17.188 -7.301 -15.766 1 46.44 92 THR A O 1
ATOM 743 N N . ASP A 1 93 ? 15.922 -8.914 -15.109 1 42.19 93 ASP A N 1
ATOM 744 C CA . ASP A 1 93 ? 16.219 -9.773 -16.25 1 42.19 93 ASP A CA 1
ATOM 745 C C . ASP A 1 93 ? 15.336 -9.406 -17.453 1 42.19 93 ASP A C 1
ATOM 747 O O . ASP A 1 93 ? 14.141 -9.68 -17.453 1 42.19 93 ASP A O 1
ATOM 751 N N . HIS A 1 94 ? 15.859 -8.375 -18.109 1 42.66 94 HIS A N 1
ATOM 752 C CA . HIS A 1 94 ? 15.266 -7.914 -19.359 1 42.66 94 HIS A CA 1
ATOM 753 C C . HIS A 1 94 ? 15.523 -8.906 -20.484 1 42.66 94 HIS A C 1
ATOM 755 O O . HIS A 1 94 ? 15.422 -8.555 -21.672 1 42.66 94 HIS A O 1
ATOM 761 N N . SER A 1 95 ? 16.062 -9.93 -20.125 1 38.97 95 SER A N 1
ATOM 762 C CA . SER A 1 95 ? 16.594 -10.773 -21.188 1 38.97 95 SER A CA 1
ATOM 763 C C . SER A 1 95 ? 15.539 -11.07 -22.25 1 38.97 95 SER A C 1
ATOM 765 O O . SER A 1 95 ? 15.852 -11.227 -23.422 1 38.97 95 SER A O 1
ATOM 767 N N . HIS A 1 96 ? 14.484 -11.523 -21.75 1 37.25 96 HIS A N 1
ATOM 768 C CA . HIS A 1 96 ? 13.539 -11.914 -22.797 1 37.25 96 HIS A CA 1
ATOM 769 C C . HIS A 1 96 ? 12.891 -10.695 -23.438 1 37.25 96 HIS A C 1
ATOM 771 O O . HIS A 1 96 ? 12.141 -10.828 -24.406 1 37.25 96 HIS A O 1
ATOM 777 N N . VAL A 1 97 ? 12.938 -9.594 -22.656 1 37.22 97 VAL A N 1
ATOM 778 C CA . VAL A 1 97 ? 12.461 -8.344 -23.234 1 37.22 97 VAL A CA 1
ATOM 779 C C . VAL A 1 97 ? 13.648 -7.469 -23.641 1 37.22 97 VAL A C 1
ATOM 781 O O . VAL A 1 97 ? 14.266 -6.824 -22.781 1 37.22 97 VAL A O 1
ATOM 784 N N . ASP A 1 98 ? 14.406 -7.93 -24.391 1 34.41 98 ASP A N 1
ATOM 785 C CA . ASP A 1 98 ? 15.516 -7.117 -24.891 1 34.41 98 ASP A CA 1
ATOM 786 C C . ASP A 1 98 ? 15.211 -5.625 -24.734 1 34.41 98 ASP A C 1
ATOM 788 O O . ASP A 1 98 ? 16.062 -4.859 -24.281 1 34.41 98 ASP A O 1
ATOM 792 N N . ASP A 1 99 ? 14.523 -5.109 -25.734 1 33.28 99 ASP A N 1
ATOM 793 C CA . ASP A 1 99 ? 14.312 -3.748 -26.234 1 33.28 99 ASP A CA 1
ATOM 794 C C . ASP A 1 99 ? 13.273 -3.014 -25.391 1 33.28 99 ASP A C 1
ATOM 796 O O . ASP A 1 99 ? 12.938 -1.865 -25.672 1 33.28 99 ASP A O 1
ATOM 800 N N . VAL A 1 100 ? 12.492 -3.723 -24.672 1 35.16 100 VAL A N 1
ATOM 801 C CA . VAL A 1 100 ? 11.305 -2.926 -24.406 1 35.16 100 VAL A CA 1
ATOM 802 C C . VAL A 1 100 ? 11.602 -1.904 -23.312 1 35.16 100 VAL A C 1
ATOM 804 O O . VAL A 1 100 ? 11.055 -0.801 -23.312 1 35.16 100 VAL A O 1
ATOM 807 N N . LEU A 1 101 ? 12 -2.393 -22.094 1 37.03 101 LEU A N 1
ATOM 808 C CA . LEU A 1 101 ? 12.367 -1.316 -21.188 1 37.03 101 LEU A CA 1
ATOM 809 C C . LEU A 1 101 ? 13.891 -1.175 -21.094 1 37.03 101 LEU A C 1
ATOM 811 O O . LEU A 1 101 ? 14.539 -1.901 -20.344 1 37.03 101 LEU A O 1
ATOM 815 N N . PRO A 1 102 ? 14.594 -0.962 -22.141 1 35.19 102 PRO A N 1
ATOM 816 C CA . PRO A 1 102 ? 15.961 -0.486 -21.922 1 35.19 102 PRO A CA 1
ATOM 817 C C . PRO A 1 102 ? 16.078 0.485 -20.75 1 35.19 102 PRO A C 1
ATOM 819 O O . PRO A 1 102 ? 15.32 1.461 -20.672 1 35.19 102 PRO A O 1
ATOM 822 N N . GLY A 1 103 ? 16.781 -0.021 -19.656 1 37.78 103 GLY A N 1
ATOM 823 C CA . GLY A 1 103 ? 17.141 0.734 -18.469 1 37.78 103 GLY A CA 1
ATOM 824 C C . GLY A 1 103 ? 16.031 0.805 -17.438 1 37.78 103 GLY A C 1
ATOM 825 O O . GLY A 1 103 ? 15.016 1.462 -17.656 1 37.78 103 GLY A O 1
ATOM 826 N N . ALA A 1 104 ? 15.75 -0.35 -16.734 1 44.47 104 ALA A N 1
ATOM 827 C CA . ALA A 1 104 ? 14.898 -0.067 -15.586 1 44.47 104 ALA A CA 1
ATOM 828 C C . ALA A 1 104 ? 14.984 1.402 -15.188 1 44.47 104 ALA A C 1
ATOM 830 O O . ALA A 1 104 ? 16.078 1.957 -15.07 1 44.47 104 ALA A O 1
ATOM 831 N N . PRO A 1 105 ? 14.031 2.115 -15.508 1 45.72 105 PRO A N 1
ATOM 832 C CA . PRO A 1 105 ? 14.234 3.49 -15.047 1 45.72 105 PRO A CA 1
ATOM 833 C C . PRO A 1 105 ? 14.844 3.559 -13.648 1 45.72 105 PRO A C 1
ATOM 835 O O . PRO A 1 105 ? 14.586 2.684 -12.812 1 45.72 105 PRO A O 1
ATOM 838 N N . PRO A 1 106 ? 15.961 4 -13.43 1 49.38 106 PRO A N 1
ATOM 839 C CA . PRO A 1 106 ? 16.484 4.297 -12.102 1 49.38 106 PRO A CA 1
ATOM 840 C C . PRO A 1 106 ? 15.391 4.605 -11.086 1 49.38 106 PRO A C 1
ATOM 842 O O . PRO A 1 106 ? 15.594 4.449 -9.883 1 49.38 106 PRO A O 1
ATOM 845 N N . ASP A 1 107 ? 14.008 4.832 -11.523 1 67.62 107 ASP A N 1
ATOM 846 C CA . ASP A 1 107 ? 13.125 5.262 -10.445 1 67.62 107 ASP A CA 1
ATOM 847 C C . ASP A 1 107 ? 11.875 4.383 -10.375 1 67.62 107 ASP A C 1
ATOM 849 O O . ASP A 1 107 ? 10.766 4.859 -10.594 1 67.62 107 ASP A O 1
ATOM 853 N N . LEU A 1 108 ? 12.008 3.018 -10.258 1 69.38 108 LEU A N 1
ATOM 854 C CA . LEU A 1 108 ? 10.953 2.01 -10.195 1 69.38 108 LEU A CA 1
ATOM 855 C C . LEU A 1 108 ? 9.852 2.436 -9.234 1 69.38 108 LEU A C 1
ATOM 857 O O . LEU A 1 108 ? 8.672 2.24 -9.516 1 69.38 108 LEU A O 1
ATOM 861 N N . LEU A 1 109 ? 10.227 3.016 -8.227 1 72.94 109 LEU A N 1
ATOM 862 C CA . LEU A 1 109 ? 9.242 3.426 -7.23 1 72.94 109 LEU A CA 1
ATOM 863 C C . LEU A 1 109 ? 8.383 4.57 -7.758 1 72.94 109 LEU A C 1
ATOM 865 O O . LEU A 1 109 ? 7.184 4.633 -7.477 1 72.94 109 LEU A O 1
ATOM 869 N N . ALA A 1 110 ? 8.992 5.383 -8.508 1 76.31 110 ALA A N 1
ATOM 870 C CA . ALA A 1 110 ? 8.227 6.461 -9.117 1 76.31 110 ALA A CA 1
ATOM 871 C C . ALA A 1 110 ? 7.211 5.914 -10.125 1 76.31 110 ALA A C 1
ATOM 873 O O . ALA A 1 110 ? 6.055 6.348 -10.148 1 76.31 110 ALA A O 1
ATOM 874 N N . VAL A 1 111 ? 7.656 4.961 -10.867 1 79.12 111 VAL A N 1
ATOM 875 C CA . VAL A 1 111 ? 6.777 4.344 -11.859 1 79.12 111 VAL A CA 1
ATOM 876 C C . VAL A 1 111 ? 5.641 3.609 -11.148 1 79.12 111 VAL A C 1
ATOM 878 O O . VAL A 1 111 ? 4.477 3.738 -11.539 1 79.12 111 VAL A O 1
ATOM 881 N N . ALA A 1 112 ? 5.996 2.859 -10.141 1 81.19 112 ALA A N 1
ATOM 882 C CA . ALA A 1 112 ? 5 2.1 -9.391 1 81.19 112 ALA A CA 1
ATOM 883 C C . ALA A 1 112 ? 3.939 3.021 -8.797 1 81.19 112 ALA A C 1
ATOM 885 O O . ALA A 1 112 ? 2.742 2.752 -8.898 1 81.19 112 ALA A O 1
ATOM 886 N N . THR A 1 113 ? 4.352 4.102 -8.242 1 82.25 113 THR A N 1
ATOM 887 C CA . THR A 1 113 ? 3.43 5.035 -7.609 1 82.25 113 THR A CA 1
ATOM 888 C C . THR A 1 113 ? 2.545 5.711 -8.648 1 82.25 113 THR A C 1
ATOM 890 O O . THR A 1 113 ? 1.343 5.883 -8.438 1 82.25 113 THR A O 1
ATOM 893 N N . LYS A 1 114 ? 3.139 6.066 -9.75 1 86.81 114 LYS A N 1
ATOM 894 C CA . LYS A 1 114 ? 2.371 6.691 -10.82 1 86.81 114 LYS A CA 1
ATOM 895 C C . LYS A 1 114 ? 1.369 5.715 -11.422 1 86.81 114 LYS A C 1
ATOM 897 O O . LYS A 1 114 ? 0.267 6.105 -11.812 1 86.81 114 LYS A O 1
ATOM 902 N N . MET A 1 115 ? 1.801 4.508 -11.508 1 88.88 115 MET A N 1
ATOM 903 C CA . MET A 1 115 ? 0.891 3.477 -12 1 88.88 115 MET A CA 1
ATOM 904 C C . MET A 1 115 ? -0.336 3.361 -11.102 1 88.88 115 MET A C 1
ATOM 906 O O . MET A 1 115 ? -1.467 3.314 -11.594 1 88.88 115 MET A O 1
ATOM 910 N N . VAL A 1 116 ? -0.131 3.33 -9.812 1 91.56 116 VAL A N 1
ATOM 911 C CA . VAL A 1 116 ? -1.236 3.248 -8.867 1 91.56 116 VAL A CA 1
ATOM 912 C C . VAL A 1 116 ? -2.148 4.461 -9.023 1 91.56 116 VAL A C 1
ATOM 914 O O . VAL A 1 116 ? -3.373 4.328 -9.039 1 91.56 116 VAL A O 1
ATOM 917 N N . ARG A 1 117 ? -1.501 5.598 -9.133 1 92.81 117 ARG A N 1
ATOM 918 C CA . ARG A 1 117 ? -2.287 6.816 -9.281 1 92.81 117 ARG A CA 1
ATOM 919 C C . ARG A 1 117 ? -3.125 6.777 -10.555 1 92.81 117 ARG A C 1
ATOM 921 O O . ARG A 1 117 ? -4.273 7.223 -10.562 1 92.81 117 ARG A O 1
ATOM 928 N N . MET A 1 118 ? -2.584 6.254 -11.594 1 92.81 118 MET A N 1
ATOM 929 C CA . MET A 1 118 ? -3.312 6.164 -12.859 1 92.81 118 MET A CA 1
ATOM 930 C C . MET A 1 118 ? -4.473 5.18 -12.742 1 92.81 118 MET A C 1
ATOM 932 O O . MET A 1 118 ? -5.48 5.32 -13.445 1 92.81 118 MET A O 1
ATOM 936 N N . LEU A 1 119 ? -4.34 4.203 -11.898 1 94.88 119 LEU A N 1
ATOM 937 C CA . LEU A 1 119 ? -5.477 3.326 -11.641 1 94.88 119 LEU A CA 1
ATOM 938 C C . LEU A 1 119 ? -6.598 4.082 -10.938 1 94.88 119 LEU A C 1
ATOM 940 O O . LEU A 1 119 ? -7.777 3.787 -11.141 1 94.88 119 LEU A O 1
ATOM 944 N N . GLU A 1 120 ? -6.25 5.016 -10.141 1 93.88 120 GLU A N 1
ATOM 945 C CA . GLU A 1 120 ? -7.227 5.824 -9.414 1 93.88 120 GLU A CA 1
ATOM 946 C C . GLU A 1 120 ? -7.852 6.883 -10.32 1 93.88 120 GLU A C 1
ATOM 948 O O . GLU A 1 120 ? -9.023 7.23 -10.156 1 93.88 120 GLU A O 1
ATOM 953 N N . VAL A 1 121 ? -6.969 7.422 -11.203 1 93.62 121 VAL A N 1
ATOM 954 C CA . VAL A 1 121 ? -7.363 8.484 -12.125 1 93.62 121 VAL A CA 1
ATOM 955 C C . VAL A 1 121 ? -6.906 8.133 -13.539 1 93.62 121 VAL A C 1
ATOM 957 O O . VAL A 1 121 ? -5.918 8.68 -14.031 1 93.62 121 VAL A O 1
ATOM 960 N N . PRO A 1 122 ? -7.695 7.359 -14.188 1 90.12 122 PRO A N 1
ATOM 961 C CA . PRO A 1 122 ? -7.23 6.758 -15.438 1 90.12 122 PRO A CA 1
ATOM 962 C C . PRO A 1 122 ? -6.977 7.789 -16.531 1 90.12 122 PRO A C 1
ATOM 964 O O . PRO A 1 122 ? -6.234 7.52 -17.484 1 90.12 122 PRO A O 1
ATOM 967 N N . ASP A 1 123 ? -7.41 8.984 -16.453 1 87.5 123 ASP A N 1
ATOM 968 C CA . ASP A 1 123 ? -7.25 9.984 -17.5 1 87.5 123 ASP A CA 1
ATOM 969 C C . ASP A 1 123 ? -6.023 10.859 -17.25 1 87.5 123 ASP A C 1
ATOM 971 O O . ASP A 1 123 ? -5.691 11.727 -18.062 1 87.5 123 ASP A O 1
ATOM 975 N N . ALA A 1 124 ? -5.195 10.742 -16.141 1 87.56 124 ALA A N 1
ATOM 976 C CA . ALA A 1 124 ? -4.082 11.609 -15.75 1 87.56 124 ALA A CA 1
ATOM 977 C C . ALA A 1 124 ? -2.842 11.312 -16.594 1 87.56 124 ALA A C 1
ATOM 979 O O . ALA A 1 124 ? -1.935 12.141 -16.688 1 87.56 124 ALA A O 1
ATOM 980 N N . ALA A 1 125 ? -2.748 10.477 -17.5 1 84.31 125 ALA A N 1
ATOM 981 C CA . ALA A 1 125 ? -1.642 10.086 -18.375 1 84.31 125 ALA A CA 1
ATOM 982 C C . ALA A 1 125 ? -0.296 10.422 -17.734 1 84.31 125 ALA A C 1
ATOM 984 O O . ALA A 1 125 ? 0.497 11.18 -18.312 1 84.31 125 ALA A O 1
ATOM 985 N N . LEU A 1 126 ? 0.109 9.953 -16.641 1 87.69 126 LEU A N 1
ATOM 986 C CA . LEU A 1 126 ? 1.289 10.273 -15.844 1 87.69 126 LEU A CA 1
ATOM 987 C C . LEU A 1 126 ? 2.523 9.562 -16.391 1 87.69 126 LEU A C 1
ATOM 989 O O . LEU A 1 126 ? 3.652 9.953 -16.094 1 87.69 126 LEU A O 1
ATOM 993 N N . LEU A 1 127 ? 2.367 8.484 -17.031 1 85 127 LEU A N 1
ATOM 994 C CA . LEU A 1 127 ? 3.459 7.703 -17.609 1 85 127 LEU A CA 1
ATOM 995 C C . LEU A 1 127 ? 3.34 7.641 -19.125 1 85 127 LEU A C 1
ATOM 997 O O . LEU A 1 127 ? 2.238 7.746 -19.672 1 85 127 LEU A O 1
ATOM 1001 N N . PRO A 1 128 ? 4.566 7.523 -19.672 1 77.12 128 PRO A N 1
ATOM 1002 C CA . PRO A 1 128 ? 4.52 7.422 -21.125 1 77.12 128 PRO A CA 1
ATOM 1003 C C . PRO A 1 128 ? 3.701 6.227 -21.609 1 77.12 128 PRO A C 1
ATOM 1005 O O . PRO A 1 128 ? 3.471 5.285 -20.859 1 77.12 128 PRO A O 1
ATOM 1008 N N . GLY A 1 129 ? 3.375 6.348 -22.781 1 75.44 129 GLY A N 1
ATOM 1009 C CA . GLY A 1 129 ? 2.492 5.359 -23.375 1 75.44 129 GLY A CA 1
ATOM 1010 C C . GLY A 1 129 ? 3.227 4.133 -23.891 1 75.44 129 GLY A C 1
ATOM 1011 O O . GLY A 1 129 ? 3.018 3.705 -25.016 1 75.44 129 GLY A O 1
ATOM 1012 N N . ASP A 1 130 ? 4.027 3.555 -23.016 1 79.69 130 ASP A N 1
ATOM 1013 C CA . ASP A 1 130 ? 4.613 2.283 -23.422 1 79.69 130 ASP A CA 1
ATOM 1014 C C . ASP A 1 130 ? 3.574 1.165 -23.391 1 79.69 130 ASP A C 1
ATOM 1016 O O . ASP A 1 130 ? 2.479 1.343 -22.859 1 79.69 130 ASP A O 1
ATOM 1020 N N . PRO A 1 131 ? 3.91 0.036 -24.062 1 85.56 131 PRO A N 1
ATOM 1021 C CA . PRO A 1 131 ? 2.934 -1.041 -24.25 1 85.56 131 PRO A CA 1
ATOM 1022 C C . PRO A 1 131 ? 2.375 -1.554 -22.922 1 85.56 131 PRO A C 1
ATOM 1024 O O . PRO A 1 131 ? 1.19 -1.893 -22.828 1 85.56 131 PRO A O 1
ATOM 1027 N N . TRP A 1 132 ? 3.166 -1.594 -21.922 1 86.69 132 TRP A N 1
ATOM 1028 C CA . TRP A 1 132 ? 2.734 -2.119 -20.625 1 86.69 132 TRP A CA 1
ATOM 1029 C C . TRP A 1 132 ? 1.729 -1.182 -19.969 1 86.69 132 TRP A C 1
ATOM 1031 O O . TRP A 1 132 ? 0.698 -1.627 -19.453 1 86.69 132 TRP A O 1
ATOM 1041 N N . ILE A 1 133 ? 2.025 0.095 -20.031 1 88.81 133 ILE A N 1
ATOM 1042 C CA . ILE A 1 133 ? 1.13 1.072 -19.422 1 88.81 133 ILE A CA 1
ATOM 1043 C C . ILE A 1 133 ? -0.16 1.167 -20.219 1 88.81 133 ILE A C 1
ATOM 1045 O O . ILE A 1 133 ? -1.256 1.185 -19.656 1 88.81 133 ILE A O 1
ATOM 1049 N N . ARG A 1 134 ? -0.039 1.158 -21.547 1 92.25 134 ARG A N 1
ATOM 1050 C CA . ARG A 1 134 ? -1.22 1.244 -22.391 1 92.25 134 ARG A CA 1
ATOM 1051 C C . ARG A 1 134 ? -2.141 0.049 -22.172 1 92.25 134 ARG A C 1
ATOM 1053 O O . ARG A 1 134 ? -3.363 0.202 -22.125 1 92.25 134 ARG A O 1
ATOM 1060 N N . SER A 1 135 ? -1.555 -1.131 -22.094 1 94.62 135 SER A N 1
ATOM 1061 C CA . SER A 1 135 ? -2.369 -2.326 -21.891 1 94.62 135 SER A CA 1
ATOM 1062 C C . SER A 1 135 ? -3.016 -2.33 -20.516 1 94.62 135 SER A C 1
ATOM 1064 O O . SER A 1 135 ? -4.176 -2.723 -20.359 1 94.62 135 SER A O 1
ATOM 1066 N N . LEU A 1 136 ? -2.301 -1.852 -19.5 1 94.06 136 LEU A N 1
ATOM 1067 C CA . LEU A 1 136 ? -2.887 -1.757 -18.156 1 94.06 136 LEU A CA 1
ATOM 1068 C C . LEU A 1 136 ? -4.062 -0.783 -18.156 1 94.06 136 LEU A C 1
ATOM 1070 O O . LEU A 1 136 ? -5.094 -1.057 -17.547 1 94.06 136 LEU A O 1
ATOM 1074 N N . MET A 1 137 ? -3.893 0.328 -18.828 1 94.75 137 MET A N 1
ATOM 1075 C CA . MET A 1 137 ? -4.949 1.336 -18.828 1 94.75 137 MET A CA 1
ATOM 1076 C C . MET A 1 137 ? -6.152 0.858 -19.641 1 94.75 137 MET A C 1
ATOM 1078 O O . MET A 1 137 ? -7.293 1.215 -19.328 1 94.75 137 MET A O 1
ATOM 1082 N N . ASP A 1 138 ? -5.902 0.054 -20.641 1 96.56 138 ASP A N 1
ATOM 1083 C CA . ASP A 1 138 ? -7.016 -0.585 -21.328 1 96.56 138 ASP A CA 1
ATOM 1084 C C . ASP A 1 138 ? -7.805 -1.492 -20.391 1 96.56 138 ASP A C 1
ATOM 1086 O O . ASP A 1 138 ? -9.039 -1.445 -20.359 1 96.56 138 ASP A O 1
ATOM 1090 N N . LEU A 1 139 ? -7.098 -2.299 -19.672 1 97.12 139 LEU A N 1
ATOM 1091 C CA . LEU A 1 139 ? -7.73 -3.168 -18.688 1 97.12 139 LEU A CA 1
ATOM 1092 C C . LEU A 1 139 ? -8.523 -2.354 -17.672 1 97.12 139 LEU A C 1
ATOM 1094 O O . LEU A 1 139 ? -9.664 -2.691 -17.344 1 97.12 139 LEU A O 1
ATOM 1098 N N . ARG A 1 140 ? -7.883 -1.278 -17.203 1 97 140 ARG A N 1
ATOM 1099 C CA . ARG A 1 140 ? -8.531 -0.412 -16.219 1 97 140 ARG A CA 1
ATOM 1100 C C . ARG A 1 140 ? -9.836 0.156 -16.781 1 97 140 ARG A C 1
ATOM 1102 O O . ARG A 1 140 ? -10.836 0.236 -16.062 1 97 140 ARG A O 1
ATOM 1109 N N . ARG A 1 141 ? -9.828 0.606 -17.984 1 96.06 141 ARG A N 1
ATOM 1110 C CA . ARG A 1 141 ? -11.023 1.162 -18.625 1 96.06 141 ARG A CA 1
ATOM 1111 C C . ARG A 1 141 ? -12.117 0.105 -18.75 1 96.06 141 ARG A C 1
ATOM 1113 O O . ARG A 1 141 ? -13.281 0.366 -18.453 1 96.06 141 ARG A O 1
ATOM 1120 N N . ARG A 1 142 ? -11.766 -1.073 -19.188 1 97.31 142 ARG A N 1
ATOM 1121 C CA . ARG A 1 142 ? -12.734 -2.152 -19.328 1 97.31 142 ARG A CA 1
ATOM 1122 C C . ARG A 1 142 ? -13.32 -2.547 -17.984 1 97.31 142 ARG A C 1
ATOM 1124 O O . ARG A 1 142 ? -14.531 -2.723 -17.844 1 97.31 142 ARG A O 1
ATOM 1131 N N . LEU A 1 143 ? -12.469 -2.674 -16.953 1 97.56 143 LEU A N 1
ATOM 1132 C CA . LEU A 1 143 ? -12.945 -2.963 -15.609 1 97.56 143 LEU A CA 1
ATOM 1133 C C . LEU A 1 143 ? -13.875 -1.857 -15.117 1 97.56 143 LEU A C 1
ATOM 1135 O O . LEU A 1 143 ? -14.875 -2.133 -14.445 1 97.56 143 LEU A O 1
ATOM 1139 N N . GLY A 1 144 ? -13.547 -0.632 -15.492 1 95.62 144 GLY A N 1
ATOM 1140 C CA . GLY A 1 144 ? -14.328 0.519 -15.07 1 95.62 144 GLY A CA 1
ATOM 1141 C C . GLY A 1 144 ? -15.758 0.483 -15.578 1 95.62 144 GLY A C 1
ATOM 1142 O O . GLY A 1 144 ? -16.641 1.112 -14.992 1 95.62 144 GLY A O 1
ATOM 1143 N N . THR A 1 145 ? -16 -0.227 -16.609 1 96.44 145 THR A N 1
ATOM 1144 C CA . THR A 1 145 ? -17.328 -0.286 -17.188 1 96.44 145 THR A CA 1
ATOM 1145 C C . THR A 1 145 ? -18.203 -1.309 -16.453 1 96.44 145 THR A C 1
ATOM 1147 O O . THR A 1 145 ? -19.422 -1.269 -16.547 1 96.44 145 THR A O 1
ATOM 1150 N N . ILE A 1 146 ? -17.594 -2.234 -15.664 1 97 146 ILE A N 1
ATOM 1151 C CA . ILE A 1 146 ? -18.391 -3.309 -15.094 1 97 146 ILE A CA 1
ATOM 1152 C C . ILE A 1 146 ? -18.234 -3.332 -13.57 1 97 146 ILE A C 1
ATOM 1154 O O . ILE A 1 146 ? -19.031 -3.945 -12.867 1 97 146 ILE A O 1
ATOM 1158 N N . ALA A 1 147 ? -17.188 -2.697 -13.094 1 97.12 147 ALA A N 1
ATOM 1159 C CA . ALA A 1 147 ? -16.906 -2.705 -11.656 1 97.12 147 ALA A CA 1
ATOM 1160 C C . ALA A 1 147 ? -17.5 -1.469 -10.984 1 97.12 147 ALA A C 1
ATOM 1162 O O . ALA A 1 147 ? -17.469 -0.374 -11.547 1 97.12 147 ALA A O 1
ATOM 1163 N N . ALA A 1 148 ? -18.016 -1.653 -9.781 1 96.06 148 ALA A N 1
ATOM 1164 C CA . ALA A 1 148 ? -18.391 -0.515 -8.945 1 96.06 148 ALA A CA 1
ATOM 1165 C C . ALA A 1 148 ? -17.156 0.206 -8.406 1 96.06 148 ALA A C 1
ATOM 1167 O O . ALA A 1 148 ? -16.078 -0.376 -8.336 1 96.06 148 ALA A O 1
ATOM 1168 N N . PRO A 1 149 ? -17.312 1.463 -7.996 1 94.5 149 PRO A N 1
ATOM 1169 C CA . PRO A 1 149 ? -16.172 2.252 -7.527 1 94.5 149 PRO A CA 1
ATOM 1170 C C . PRO A 1 149 ? -15.453 1.605 -6.34 1 94.5 149 PRO A C 1
ATOM 1172 O O . PRO A 1 149 ? -14.219 1.638 -6.266 1 94.5 149 PRO A O 1
ATOM 1175 N N . GLU A 1 150 ? -16.219 1.027 -5.445 1 95.31 150 GLU A N 1
ATOM 1176 C CA . GLU A 1 150 ? -15.586 0.422 -4.277 1 95.31 150 GLU A CA 1
ATOM 1177 C C . GLU A 1 150 ? -14.797 -0.826 -4.664 1 95.31 150 GLU A C 1
ATOM 1179 O O . GLU A 1 150 ? -13.797 -1.156 -4.023 1 95.31 150 GLU A O 1
ATOM 1184 N N . GLN A 1 151 ? -15.234 -1.521 -5.715 1 96.88 151 GLN A N 1
ATOM 1185 C CA . GLN A 1 151 ? -14.508 -2.68 -6.219 1 96.88 151 GLN A CA 1
ATOM 1186 C C . GLN A 1 151 ? -13.18 -2.26 -6.852 1 96.88 151 GLN A C 1
ATOM 1188 O O . GLN A 1 151 ? -12.156 -2.904 -6.641 1 96.88 151 GLN A O 1
ATOM 1193 N N . MET A 1 152 ? -13.258 -1.152 -7.582 1 96.12 152 MET A N 1
ATOM 1194 C CA . MET A 1 152 ? -12.039 -0.615 -8.18 1 96.12 152 MET A CA 1
ATOM 1195 C C . MET A 1 152 ? -11.055 -0.158 -7.105 1 96.12 152 MET A C 1
ATOM 1197 O O . MET A 1 152 ? -9.844 -0.333 -7.246 1 96.12 152 MET A O 1
ATOM 1201 N N . ALA A 1 153 ? -11.609 0.395 -6.059 1 94.94 153 ALA A N 1
ATOM 1202 C CA . ALA A 1 153 ? -10.773 0.834 -4.949 1 94.94 153 ALA A CA 1
ATOM 1203 C C . ALA A 1 153 ? -10.055 -0.347 -4.305 1 94.94 153 ALA A C 1
ATOM 1205 O O . ALA A 1 153 ? -8.875 -0.249 -3.957 1 94.94 153 ALA A O 1
ATOM 1206 N N . ARG A 1 154 ? -10.75 -1.47 -4.168 1 95.81 154 ARG A N 1
ATOM 1207 C CA . ARG A 1 154 ? -10.133 -2.662 -3.592 1 95.81 154 ARG A CA 1
ATOM 1208 C C . ARG A 1 154 ? -9.039 -3.205 -4.5 1 95.81 154 ARG A C 1
ATOM 1210 O O . ARG A 1 154 ? -7.984 -3.629 -4.023 1 95.81 154 ARG A O 1
ATOM 1217 N N . TRP A 1 155 ? -9.312 -3.162 -5.77 1 97 155 TRP A N 1
ATOM 1218 C CA . TRP A 1 155 ? -8.305 -3.629 -6.719 1 97 155 TRP A CA 1
ATOM 1219 C C . TRP A 1 155 ? -7.062 -2.752 -6.664 1 97 155 TRP A C 1
ATOM 1221 O O . TRP A 1 155 ? -5.938 -3.26 -6.633 1 97 155 TRP A O 1
ATOM 1231 N N . THR A 1 156 ? -7.211 -1.485 -6.602 1 95.38 156 THR A N 1
ATOM 1232 C CA . THR A 1 156 ? -6.098 -0.55 -6.496 1 95.38 156 THR A CA 1
ATOM 1233 C C . THR A 1 156 ? -5.34 -0.756 -5.188 1 95.38 156 THR A C 1
ATOM 1235 O O . THR A 1 156 ? -4.109 -0.679 -5.16 1 95.38 156 THR A O 1
ATOM 1238 N N . GLY A 1 157 ? -6.098 -1.007 -4.125 1 94.44 157 GLY A N 1
ATOM 1239 C CA . GLY A 1 157 ? -5.473 -1.326 -2.85 1 94.44 157 GLY A CA 1
ATOM 1240 C C . GLY A 1 157 ? -4.594 -2.559 -2.91 1 94.44 157 GLY A C 1
ATOM 1241 O O . GLY A 1 157 ? -3.512 -2.586 -2.316 1 94.44 157 GLY A O 1
ATOM 1242 N N . ALA A 1 158 ? -5.035 -3.535 -3.625 1 95.38 158 ALA A N 1
ATOM 1243 C CA . ALA A 1 158 ? -4.258 -4.758 -3.799 1 95.38 158 ALA A CA 1
ATOM 1244 C C . ALA A 1 158 ? -2.963 -4.48 -4.559 1 95.38 158 ALA A C 1
ATOM 1246 O O . ALA A 1 158 ? -1.925 -5.078 -4.266 1 95.38 158 ALA A O 1
ATOM 1247 N N . PHE A 1 159 ? -2.975 -3.543 -5.492 1 93.06 159 PHE A N 1
ATOM 1248 C CA . PHE A 1 159 ? -1.775 -3.131 -6.211 1 93.06 159 PHE A CA 1
ATOM 1249 C C . PHE A 1 159 ? -0.764 -2.5 -5.262 1 93.06 159 PHE A C 1
ATOM 1251 O O . PHE A 1 159 ? 0.43 -2.801 -5.332 1 93.06 159 PHE A O 1
ATOM 1258 N N . ARG A 1 160 ? -1.264 -1.675 -4.414 1 92.19 160 ARG A N 1
ATOM 1259 C CA . ARG A 1 160 ? -0.37 -1.021 -3.465 1 92.19 160 ARG A CA 1
ATOM 1260 C C . ARG A 1 160 ? 0.311 -2.045 -2.562 1 92.19 160 ARG A C 1
ATOM 1262 O O . ARG A 1 160 ? 1.511 -1.945 -2.297 1 92.19 160 ARG A O 1
ATOM 1269 N N . GLU A 1 161 ? -0.489 -2.961 -2.098 1 92.06 161 GLU A N 1
ATOM 1270 C CA . GLU A 1 161 ? 0.045 -4.02 -1.247 1 92.06 161 GLU A CA 1
ATOM 1271 C C . GLU A 1 161 ? 1.147 -4.797 -1.96 1 92.06 161 GLU A C 1
ATOM 1273 O O . GLU A 1 161 ? 2.219 -5.027 -1.395 1 92.06 161 GLU A O 1
ATOM 1278 N N . TYR A 1 162 ? 0.927 -5.102 -3.176 1 92.25 162 TYR A N 1
ATOM 1279 C CA . TYR A 1 162 ? 1.898 -5.848 -3.967 1 92.25 162 TYR A CA 1
ATOM 1280 C C . TYR A 1 162 ? 3.17 -5.035 -4.18 1 92.25 162 TYR A C 1
ATOM 1282 O O . TYR A 1 162 ? 4.277 -5.539 -3.979 1 92.25 162 TYR A O 1
ATOM 1290 N N . LEU A 1 163 ? 2.984 -3.832 -4.582 1 87.94 163 LEU A N 1
ATOM 1291 C CA . LEU A 1 163 ? 4.129 -3 -4.938 1 87.94 163 LEU A CA 1
ATOM 1292 C C . LEU A 1 163 ? 5.016 -2.746 -3.723 1 87.94 163 LEU A C 1
ATOM 1294 O O . LEU A 1 163 ? 6.242 -2.717 -3.84 1 87.94 163 LEU A O 1
ATOM 1298 N N . LEU A 1 164 ? 4.41 -2.596 -2.551 1 86.94 164 LEU A N 1
ATOM 1299 C CA . LEU A 1 164 ? 5.188 -2.422 -1.328 1 86.94 164 LEU A CA 1
ATOM 1300 C C . LEU A 1 164 ? 6.031 -3.658 -1.042 1 86.94 164 LEU A C 1
ATOM 1302 O O . LEU A 1 164 ? 7.227 -3.545 -0.757 1 86.94 164 LEU A O 1
ATOM 1306 N N . ALA A 1 165 ? 5.445 -4.809 -1.207 1 87.19 165 ALA A N 1
ATOM 1307 C CA . ALA A 1 165 ? 6.156 -6.059 -0.952 1 87.19 165 ALA A CA 1
ATOM 1308 C C . ALA A 1 165 ? 7.207 -6.324 -2.029 1 87.19 165 ALA A C 1
ATOM 1310 O O . ALA A 1 165 ? 8.289 -6.836 -1.738 1 87.19 165 ALA A O 1
ATOM 1311 N N . ALA A 1 166 ? 6.867 -6.004 -3.258 1 84.12 166 ALA A N 1
ATOM 1312 C CA . ALA A 1 166 ? 7.805 -6.184 -4.367 1 84.12 166 ALA A CA 1
ATOM 1313 C C . ALA A 1 166 ? 9.055 -5.328 -4.172 1 84.12 166 ALA A C 1
ATOM 1315 O O . ALA A 1 166 ? 10.156 -5.73 -4.551 1 84.12 166 ALA A O 1
ATOM 1316 N N . THR A 1 167 ? 8.852 -4.18 -3.631 1 78.81 167 THR A N 1
ATOM 1317 C CA . THR A 1 167 ? 9.992 -3.312 -3.352 1 78.81 167 THR A CA 1
ATOM 1318 C C . THR A 1 167 ? 10.914 -3.949 -2.32 1 78.81 167 THR A C 1
ATOM 1320 O O . THR A 1 167 ? 12.141 -3.873 -2.449 1 78.81 167 THR A O 1
ATOM 1323 N N . TRP A 1 168 ? 10.375 -4.562 -1.344 1 79.88 168 TRP A N 1
ATOM 1324 C CA . TRP A 1 168 ? 11.164 -5.293 -0.358 1 79.88 168 TRP A CA 1
ATOM 1325 C C . TRP A 1 168 ? 12 -6.383 -1.024 1 79.88 168 TRP A C 1
ATOM 1327 O O . TRP A 1 168 ? 13.188 -6.523 -0.742 1 79.88 168 TRP A O 1
ATOM 1337 N N . LYS A 1 169 ? 11.375 -7.156 -1.889 1 81.69 169 LYS A N 1
ATOM 1338 C CA . LYS A 1 169 ? 12.07 -8.234 -2.59 1 81.69 169 LYS A CA 1
ATOM 1339 C C . LYS A 1 169 ? 13.219 -7.684 -3.434 1 81.69 169 LYS A C 1
ATOM 1341 O O . LYS A 1 169 ? 14.305 -8.258 -3.459 1 81.69 169 LYS A O 1
ATOM 1346 N N . ARG A 1 170 ? 12.945 -6.594 -4.066 1 77.38 170 ARG A N 1
ATOM 1347 C CA . ARG A 1 170 ? 13.977 -5.949 -4.879 1 77.38 170 ARG A CA 1
ATOM 1348 C C . ARG A 1 170 ? 15.164 -5.52 -4.023 1 77.38 170 ARG A C 1
ATOM 1350 O O . ARG A 1 170 ? 16.312 -5.66 -4.434 1 77.38 170 ARG A O 1
ATOM 1357 N N . PHE A 1 171 ? 14.844 -5.055 -2.934 1 72.81 171 PHE A N 1
ATOM 1358 C CA . PHE A 1 171 ? 15.906 -4.629 -2.033 1 72.81 171 PHE A CA 1
ATOM 1359 C C . PHE A 1 171 ? 16.734 -5.82 -1.573 1 72.81 171 PHE A C 1
ATOM 1361 O O . PHE A 1 171 ? 17.969 -5.734 -1.493 1 72.81 171 PHE A O 1
ATOM 1368 N N . CYS A 1 172 ? 16.172 -6.934 -1.281 1 77.81 172 CYS A N 1
ATOM 1369 C CA . CYS A 1 172 ? 16.875 -8.148 -0.911 1 77.81 172 CYS A CA 1
ATOM 1370 C C . CYS A 1 172 ? 17.797 -8.609 -2.039 1 77.81 172 CYS A C 1
ATOM 1372 O O . CYS A 1 172 ? 18.938 -8.992 -1.798 1 77.81 172 CYS A O 1
ATOM 1374 N N . ARG A 1 173 ? 17.312 -8.508 -3.223 1 78.44 173 ARG A N 1
ATOM 1375 C CA . ARG A 1 173 ? 18.094 -8.922 -4.387 1 78.44 173 ARG A CA 1
ATOM 1376 C C . ARG A 1 173 ? 19.312 -8.023 -4.574 1 78.44 173 ARG A C 1
ATOM 1378 O O . ARG A 1 173 ? 20.406 -8.508 -4.855 1 78.44 173 ARG A O 1
ATOM 1385 N N . GLN A 1 174 ? 19.062 -6.816 -4.414 1 73.69 174 GLN A N 1
ATOM 1386 C CA . GLN A 1 174 ? 20.141 -5.852 -4.582 1 73.69 174 GLN A CA 1
ATOM 1387 C C . GLN A 1 174 ? 21.219 -6.035 -3.508 1 73.69 174 GLN A C 1
ATOM 1389 O O . GLN A 1 174 ? 22.406 -5.855 -3.771 1 73.69 174 GLN A O 1
ATOM 1394 N N . ALA A 1 175 ? 20.781 -6.398 -2.375 1 76.06 175 ALA A N 1
ATOM 1395 C CA . ALA A 1 175 ? 21.703 -6.621 -1.266 1 76.06 175 ALA A CA 1
ATOM 1396 C C . ALA A 1 175 ? 22.391 -7.98 -1.389 1 76.06 175 ALA A C 1
ATOM 1398 O O . ALA A 1 175 ? 23.312 -8.289 -0.63 1 76.06 175 ALA A O 1
ATOM 1399 N N . ARG A 1 176 ? 21.891 -8.852 -2.355 1 81.56 176 ARG A N 1
ATOM 1400 C CA . ARG A 1 176 ? 22.422 -10.18 -2.609 1 81.56 176 ARG A CA 1
ATOM 1401 C C . ARG A 1 176 ? 22.406 -11.031 -1.342 1 81.56 176 ARG A C 1
ATOM 1403 O O . ARG A 1 176 ? 23.391 -11.68 -1.003 1 81.56 176 ARG A O 1
ATOM 1410 N N . ARG A 1 177 ? 21.375 -10.891 -0.666 1 84.19 177 ARG A N 1
ATOM 1411 C CA . ARG A 1 177 ? 21.172 -11.641 0.568 1 84.19 177 ARG A CA 1
ATOM 1412 C C . ARG A 1 177 ? 19.812 -12.312 0.588 1 84.19 177 ARG A C 1
ATOM 1414 O O . ARG A 1 177 ? 18.812 -11.727 0.154 1 84.19 177 ARG A O 1
ATOM 1421 N N . LEU A 1 178 ? 19.797 -13.562 1.1 1 90.5 178 LEU A N 1
ATOM 1422 C CA . LEU A 1 178 ? 18.516 -14.219 1.344 1 90.5 178 LEU A CA 1
ATOM 1423 C C . LEU A 1 178 ? 17.891 -13.727 2.646 1 90.5 178 LEU A C 1
ATOM 1425 O O . LEU A 1 178 ? 18.594 -13.531 3.641 1 90.5 178 LEU A O 1
ATOM 1429 N N . PRO A 1 179 ? 16.656 -13.484 2.602 1 89.69 179 PRO A N 1
ATOM 1430 C CA . PRO A 1 179 ? 16 -13.18 3.873 1 89.69 179 PRO A CA 1
ATOM 1431 C C . PRO A 1 179 ? 15.914 -14.391 4.801 1 89.69 179 PRO A C 1
ATOM 1433 O O . PRO A 1 179 ? 16.141 -15.523 4.363 1 89.69 179 PRO A O 1
ATOM 1436 N N . SER A 1 180 ? 15.656 -14.117 6.094 1 91.5 180 SER A N 1
ATOM 1437 C CA . SER A 1 180 ? 15.297 -15.219 6.977 1 91.5 180 SER A CA 1
ATOM 1438 C C . SER A 1 180 ? 14 -15.883 6.535 1 91.5 180 SER A C 1
ATOM 1440 O O . SER A 1 180 ? 13.188 -15.273 5.832 1 91.5 180 SER A O 1
ATOM 1442 N N . LEU A 1 181 ? 13.828 -17.141 6.887 1 95.56 181 LEU A N 1
ATOM 1443 C CA . LEU A 1 181 ? 12.602 -17.844 6.543 1 95.56 181 LEU A CA 1
ATOM 1444 C C . LEU A 1 181 ? 11.383 -17.125 7.133 1 95.56 181 LEU A C 1
ATOM 1446 O O . LEU A 1 181 ? 10.352 -17 6.473 1 95.56 181 LEU A O 1
ATOM 1450 N N . ALA A 1 182 ? 11.5 -16.641 8.336 1 92.31 182 ALA A N 1
ATOM 1451 C CA . ALA A 1 182 ? 10.414 -15.898 8.984 1 92.31 182 ALA A CA 1
ATOM 1452 C C . ALA A 1 182 ? 10.047 -14.648 8.188 1 92.31 182 ALA A C 1
ATOM 1454 O O . ALA A 1 182 ? 8.867 -14.375 7.957 1 92.31 182 ALA A O 1
ATOM 1455 N N . ASP A 1 183 ? 11.086 -13.906 7.754 1 89.38 183 ASP A N 1
ATOM 1456 C CA . ASP A 1 183 ? 10.844 -12.711 6.957 1 89.38 183 ASP A CA 1
ATOM 1457 C C . ASP A 1 183 ? 10.219 -13.062 5.605 1 89.38 183 ASP A C 1
ATOM 1459 O O . ASP A 1 183 ? 9.336 -12.359 5.117 1 89.38 183 ASP A O 1
ATOM 1463 N N . TYR A 1 184 ? 10.656 -14.133 5.074 1 94.06 184 TYR A N 1
ATOM 1464 C CA . TYR A 1 184 ? 10.156 -14.547 3.771 1 94.06 184 TYR A CA 1
ATOM 1465 C C . TYR A 1 184 ? 8.688 -14.945 3.855 1 94.06 184 TYR A C 1
ATOM 1467 O O . TYR A 1 184 ? 7.879 -14.539 3.012 1 94.06 184 TYR A O 1
ATOM 1475 N N . VAL A 1 185 ? 8.344 -15.703 4.871 1 94.88 185 VAL A N 1
ATOM 1476 C CA . VAL A 1 185 ? 6.961 -16.125 5.059 1 94.88 185 VAL A CA 1
ATOM 1477 C C . VAL A 1 185 ? 6.062 -14.906 5.219 1 94.88 185 VAL A C 1
ATOM 1479 O O . VAL A 1 185 ? 4.977 -14.844 4.637 1 94.88 185 VAL A O 1
ATOM 1482 N N . THR A 1 186 ? 6.527 -13.922 5.867 1 89.69 186 THR A N 1
ATOM 1483 C CA . THR A 1 186 ? 5.77 -12.703 6.125 1 89.69 186 THR A CA 1
ATOM 1484 C C . THR A 1 186 ? 5.543 -11.922 4.832 1 89.69 186 THR A C 1
ATOM 1486 O O . THR A 1 186 ? 4.449 -11.406 4.602 1 89.69 186 THR A O 1
ATOM 1489 N N . MET A 1 187 ? 6.543 -11.938 3.986 1 89.62 187 MET A N 1
ATOM 1490 C CA . MET A 1 187 ? 6.512 -11.031 2.846 1 89.62 187 MET A CA 1
ATOM 1491 C C . MET A 1 187 ? 5.957 -11.727 1.608 1 89.62 187 MET A C 1
ATOM 1493 O O . MET A 1 187 ? 5.453 -11.07 0.695 1 89.62 187 MET A O 1
ATOM 1497 N N . ARG A 1 188 ? 6.066 -12.969 1.58 1 93.5 188 ARG A N 1
ATOM 1498 C CA . ARG A 1 188 ? 5.859 -13.703 0.336 1 93.5 188 ARG A CA 1
ATOM 1499 C C . ARG A 1 188 ? 4.398 -13.656 -0.09 1 93.5 188 ARG A C 1
ATOM 1501 O O . ARG A 1 188 ? 4.094 -13.609 -1.284 1 93.5 188 ARG A O 1
ATOM 1508 N N . THR A 1 189 ? 3.525 -13.695 0.887 1 93.19 189 THR A N 1
ATOM 1509 C CA . THR A 1 189 ? 2.109 -13.641 0.547 1 93.19 189 THR A CA 1
ATOM 1510 C C . THR A 1 189 ? 1.795 -12.375 -0.247 1 93.19 189 THR A C 1
ATOM 1512 O O . THR A 1 189 ? 1.15 -12.438 -1.296 1 93.19 189 THR A O 1
ATOM 1515 N N . ALA A 1 190 ? 2.291 -11.281 0.183 1 91.06 190 ALA A N 1
ATOM 1516 C CA . ALA A 1 190 ? 1.987 -9.992 -0.444 1 91.06 190 ALA A CA 1
ATOM 1517 C C . ALA A 1 190 ? 2.76 -9.82 -1.748 1 91.06 190 ALA A C 1
ATOM 1519 O O . ALA A 1 190 ? 2.236 -9.273 -2.719 1 91.06 190 ALA A O 1
ATOM 1520 N N . ASP A 1 191 ? 3.977 -10.312 -1.803 1 90.69 191 ASP A N 1
ATOM 1521 C CA . ASP A 1 191 ? 4.785 -10.047 -2.99 1 90.69 191 ASP A CA 1
ATOM 1522 C C . ASP A 1 191 ? 4.434 -11.016 -4.117 1 90.69 191 ASP A C 1
ATOM 1524 O O . ASP A 1 191 ? 4.902 -10.859 -5.246 1 90.69 191 ASP A O 1
ATOM 1528 N N . GLY A 1 192 ? 3.631 -12.008 -3.809 1 90.75 192 GLY A N 1
ATOM 1529 C CA . GLY A 1 192 ? 3.188 -12.93 -4.84 1 90.75 192 GLY A CA 1
ATOM 1530 C C . GLY A 1 192 ? 2.25 -12.297 -5.852 1 90.75 192 GLY A C 1
ATOM 1531 O O . GLY A 1 192 ? 2.115 -12.781 -6.973 1 90.75 192 GLY A O 1
ATOM 1532 N N . GLY A 1 193 ? 1.545 -11.297 -5.363 1 92.69 193 GLY A N 1
ATOM 1533 C CA . GLY A 1 193 ? 0.704 -10.539 -6.273 1 92.69 193 GLY A CA 1
ATOM 1534 C C . GLY A 1 193 ? -0.649 -11.18 -6.512 1 92.69 193 GLY A C 1
ATOM 1535 O O . GLY A 1 193 ? -1.467 -10.656 -7.273 1 92.69 193 GLY A O 1
ATOM 1536 N N . VAL A 1 194 ? -0.939 -12.289 -5.902 1 95.19 194 VAL A N 1
ATOM 1537 C CA . VAL A 1 194 ? -2.16 -13.047 -6.16 1 95.19 194 VAL A CA 1
ATOM 1538 C C . VAL A 1 194 ? -3.373 -12.242 -5.695 1 95.19 194 VAL A C 1
ATOM 1540 O O . VAL A 1 194 ? -4.465 -12.375 -6.25 1 95.19 194 VAL A O 1
ATOM 1543 N N . GLN A 1 195 ? -3.209 -11.367 -4.699 1 96.5 195 GLN A N 1
ATOM 1544 C CA . GLN A 1 195 ? -4.301 -10.562 -4.164 1 96.5 195 GLN A CA 1
ATOM 1545 C C . GLN A 1 195 ? -4.906 -9.672 -5.246 1 96.5 195 GLN A C 1
ATOM 1547 O O . GLN A 1 195 ? -6.094 -9.352 -5.195 1 96.5 195 GLN A O 1
ATOM 1552 N N . MET A 1 196 ? -4.137 -9.32 -6.254 1 96.19 196 MET A N 1
ATOM 1553 C CA . MET A 1 196 ? -4.645 -8.477 -7.332 1 96.19 196 MET A CA 1
ATOM 1554 C C . MET A 1 196 ? -5.645 -9.25 -8.195 1 96.19 196 MET A C 1
ATOM 1556 O O . MET A 1 196 ? -6.59 -8.664 -8.727 1 96.19 196 MET A O 1
ATOM 1560 N N . TYR A 1 197 ? -5.453 -10.586 -8.312 1 96.38 197 TYR A N 1
ATOM 1561 C CA . TYR A 1 197 ? -6.387 -11.422 -9.062 1 96.38 197 TYR A CA 1
ATOM 1562 C C . TYR A 1 197 ? -7.652 -11.688 -8.258 1 96.38 197 TYR A C 1
ATOM 1564 O O . TYR A 1 197 ? -8.766 -11.547 -8.766 1 96.38 197 TYR A O 1
ATOM 1572 N N . VAL A 1 198 ? -7.414 -11.984 -7.008 1 96.12 198 VAL A N 1
ATOM 1573 C CA . VAL A 1 198 ? -8.523 -12.375 -6.145 1 96.12 198 VAL A CA 1
ATOM 1574 C C . VAL A 1 198 ? -9.438 -11.18 -5.906 1 96.12 198 VAL A C 1
ATOM 1576 O O . VAL A 1 198 ? -10.656 -11.344 -5.781 1 96.12 198 VAL A O 1
ATOM 1579 N N . ALA A 1 199 ? -8.883 -10.008 -5.934 1 96.62 199 ALA A N 1
ATOM 1580 C CA . ALA A 1 199 ? -9.672 -8.797 -5.742 1 96.62 199 ALA A CA 1
ATOM 1581 C C . ALA A 1 199 ? -10.68 -8.609 -6.875 1 96.62 199 ALA A C 1
ATOM 1583 O O . ALA A 1 199 ? -11.664 -7.891 -6.727 1 96.62 199 ALA A O 1
ATOM 1584 N N . LEU A 1 200 ? -10.477 -9.258 -8.016 1 97.5 200 LEU A N 1
ATOM 1585 C CA . LEU A 1 200 ? -11.359 -9.109 -9.172 1 97.5 200 LEU A CA 1
ATOM 1586 C C . LEU A 1 200 ? -12.469 -10.156 -9.141 1 97.5 200 LEU A C 1
ATOM 1588 O O . LEU A 1 200 ? -13.359 -10.141 -9.992 1 97.5 200 LEU A O 1
ATOM 1592 N N . SER A 1 201 ? -12.438 -11.039 -8.133 1 97.31 201 SER A N 1
ATOM 1593 C CA . SER A 1 201 ? -13.375 -12.156 -8.102 1 97.31 201 SER A CA 1
ATOM 1594 C C . SER A 1 201 ? -14.82 -11.664 -8.125 1 97.31 201 SER A C 1
ATOM 1596 O O . SER A 1 201 ? -15.656 -12.203 -8.852 1 97.31 201 SER A O 1
ATOM 1598 N N . GLU A 1 202 ? -15.102 -10.641 -7.324 1 97 202 GLU A N 1
ATOM 1599 C CA . GLU A 1 202 ? -16.484 -10.156 -7.254 1 97 202 GLU A CA 1
ATOM 1600 C C . GLU A 1 202 ? -16.891 -9.5 -8.562 1 97 202 GLU A C 1
ATOM 1602 O O . GLU A 1 202 ? -18.062 -9.594 -8.977 1 97 202 GLU A O 1
ATOM 1607 N N . VAL A 1 203 ? -15.984 -8.836 -9.242 1 97.69 203 VAL A N 1
ATOM 1608 C CA . VAL A 1 203 ? -16.281 -8.164 -10.5 1 97.69 203 VAL A CA 1
ATOM 1609 C C . VAL A 1 203 ? -16.562 -9.203 -11.586 1 97.69 203 VAL A C 1
ATOM 1611 O O . VAL A 1 203 ? -17.562 -9.102 -12.305 1 97.69 203 VAL A O 1
ATOM 1614 N N . VAL A 1 204 ? -15.75 -10.219 -11.641 1 97.25 204 VAL A N 1
ATOM 1615 C CA . VAL A 1 204 ? -15.883 -11.281 -12.641 1 97.25 204 VAL A CA 1
ATOM 1616 C C . VAL A 1 204 ? -17.141 -12.094 -12.359 1 97.25 204 VAL A C 1
ATOM 1618 O O . VAL A 1 204 ? -17.859 -12.484 -13.281 1 97.25 204 VAL A O 1
ATOM 1621 N N . GLY A 1 205 ? -17.406 -12.297 -11.109 1 97 205 GLY A N 1
ATOM 1622 C CA . GLY A 1 205 ? -18.547 -13.102 -10.727 1 97 205 GLY A CA 1
ATOM 1623 C C . GLY A 1 205 ? -19.859 -12.336 -10.734 1 97 205 GLY A C 1
ATOM 1624 O O . GLY A 1 205 ? -20.938 -12.93 -10.656 1 97 205 GLY A O 1
ATOM 1625 N N . GLY A 1 206 ? -19.797 -11.016 -10.75 1 96.44 206 GLY A N 1
ATOM 1626 C CA . GLY A 1 206 ? -21 -10.203 -10.797 1 96.44 206 GLY A CA 1
ATOM 1627 C C . GLY A 1 206 ? -21.719 -10.117 -9.461 1 96.44 206 GLY A C 1
ATOM 1628 O O . GLY A 1 206 ? -22.938 -10.141 -9.406 1 96.44 206 GLY A O 1
ATOM 1629 N N . TYR A 1 207 ? -21.016 -10.219 -8.375 1 96.38 207 TYR A N 1
ATOM 1630 C CA . TYR A 1 207 ? -21.578 -10.039 -7.047 1 96.38 207 TYR A CA 1
ATOM 1631 C C . TYR A 1 207 ? -20.828 -8.961 -6.273 1 96.38 207 TYR A C 1
ATOM 1633 O O . TYR A 1 207 ? -19.844 -8.414 -6.766 1 96.38 207 TYR A O 1
ATOM 1641 N N . ARG A 1 208 ? -21.359 -8.609 -5.141 1 94.94 208 ARG A N 1
ATOM 1642 C CA . ARG A 1 208 ? -20.781 -7.52 -4.371 1 94.94 208 ARG A CA 1
ATOM 1643 C C . ARG A 1 208 ? -20.438 -7.973 -2.957 1 94.94 208 ARG 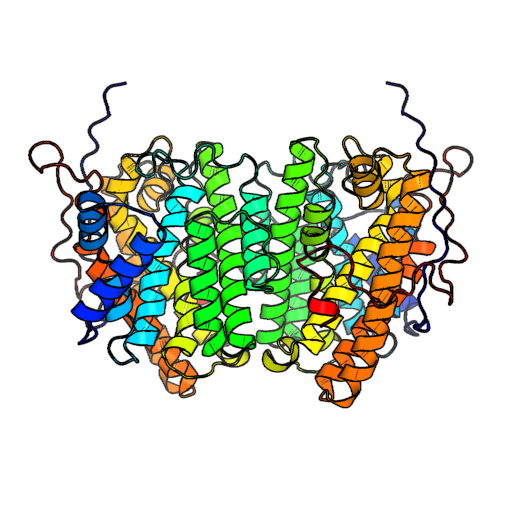A C 1
ATOM 1645 O O . ARG A 1 208 ? -21.25 -8.586 -2.273 1 94.94 208 ARG A O 1
ATOM 1652 N N . LEU A 1 209 ? -19.203 -7.727 -2.607 1 95.56 209 LEU A N 1
ATOM 1653 C CA . LEU A 1 209 ? -18.734 -7.93 -1.244 1 95.56 209 LEU A CA 1
ATOM 1654 C C . LEU A 1 209 ? -18.688 -6.609 -0.484 1 95.56 209 LEU A C 1
ATOM 1656 O O . LEU A 1 209 ? -18.516 -5.547 -1.086 1 95.56 209 LEU A O 1
ATOM 1660 N N . THR A 1 210 ? -18.906 -6.684 0.797 1 93.38 210 THR A N 1
ATOM 1661 C CA . THR A 1 210 ? -18.703 -5.52 1.652 1 93.38 210 THR A CA 1
ATOM 1662 C C . THR A 1 210 ? -17.359 -5.613 2.383 1 93.38 210 THR A C 1
ATOM 1664 O O . THR A 1 210 ? -16.781 -6.695 2.496 1 93.38 210 THR A O 1
ATOM 1667 N N . ASP A 1 211 ? -16.938 -4.52 2.834 1 93.31 211 ASP A N 1
ATOM 1668 C CA . ASP A 1 211 ? -15.719 -4.52 3.641 1 93.31 211 ASP A CA 1
ATOM 1669 C C . ASP A 1 211 ? -15.891 -5.363 4.898 1 93.31 211 ASP A C 1
ATOM 1671 O O . ASP A 1 211 ? -14.938 -5.973 5.383 1 93.31 211 ASP A O 1
ATOM 1675 N N . ARG A 1 212 ? -17.078 -5.418 5.402 1 91.44 212 ARG A N 1
ATOM 1676 C CA . ARG A 1 212 ? -17.359 -6.242 6.574 1 91.44 212 ARG A CA 1
ATOM 1677 C C . ARG A 1 212 ? -17.188 -7.723 6.254 1 91.44 212 ARG A C 1
ATOM 1679 O O . ARG A 1 212 ? -16.625 -8.469 7.051 1 91.44 212 ARG A O 1
ATOM 1686 N N . ASP A 1 213 ? -17.656 -8.109 5.086 1 93.62 213 ASP A N 1
ATOM 1687 C CA . ASP A 1 213 ? -17.469 -9.492 4.648 1 93.62 213 ASP A CA 1
ATOM 1688 C C . ASP A 1 213 ? -16 -9.875 4.652 1 93.62 213 ASP A C 1
ATOM 1690 O O . ASP A 1 213 ? -15.617 -10.914 5.191 1 93.62 213 ASP A O 1
ATOM 1694 N N . LEU A 1 214 ? -15.227 -9 4.141 1 94.5 214 LEU A N 1
ATOM 1695 C CA . LEU A 1 214 ? -13.82 -9.289 3.895 1 94.5 214 LEU A CA 1
ATOM 1696 C C . LEU A 1 214 ? -13.016 -9.195 5.184 1 94.5 214 LEU A C 1
ATOM 1698 O O . LEU A 1 214 ? -11.945 -9.797 5.297 1 94.5 214 LEU A O 1
ATOM 1702 N N . ALA A 1 215 ? -13.578 -8.5 6.133 1 92.88 215 ALA A N 1
ATOM 1703 C CA . ALA A 1 215 ? -12.812 -8.227 7.344 1 92.88 215 ALA A CA 1
ATOM 1704 C C . ALA A 1 215 ? -13.062 -9.281 8.414 1 92.88 215 ALA A C 1
ATOM 1706 O O . ALA A 1 215 ? -12.383 -9.32 9.438 1 92.88 215 ALA A O 1
ATOM 1707 N N . THR A 1 216 ? -14.039 -10.195 8.203 1 91.69 216 THR A N 1
ATOM 1708 C CA . THR A 1 216 ? -14.266 -11.25 9.188 1 91.69 216 THR A CA 1
ATOM 1709 C C . THR A 1 216 ? -13.031 -12.133 9.336 1 91.69 216 THR A C 1
ATOM 1711 O O . THR A 1 216 ? -12.383 -12.477 8.344 1 91.69 216 THR A O 1
ATOM 1714 N N . PRO A 1 217 ? -12.703 -12.531 10.57 1 91.12 217 PRO A N 1
ATOM 1715 C CA . PRO A 1 217 ? -11.477 -13.297 10.805 1 91.12 217 PRO A CA 1
ATOM 1716 C C . PRO A 1 217 ? -11.398 -14.562 9.953 1 91.12 217 PRO A C 1
ATOM 1718 O O . PRO A 1 217 ? -10.336 -14.891 9.422 1 91.12 217 PRO A O 1
ATOM 1721 N N . ALA A 1 218 ? -12.523 -15.211 9.812 1 93.12 218 ALA A N 1
ATOM 1722 C CA . ALA A 1 218 ? -12.523 -16.453 9.055 1 93.12 218 ALA A CA 1
ATOM 1723 C C . ALA A 1 218 ? -12.227 -16.203 7.582 1 93.12 218 ALA A C 1
ATOM 1725 O O . ALA A 1 218 ? -11.43 -16.922 6.973 1 93.12 218 ALA A O 1
ATOM 1726 N N . VAL A 1 219 ? -12.852 -15.188 7 1 95.94 219 VAL A N 1
ATOM 1727 C CA . VAL A 1 219 ? -12.625 -14.867 5.594 1 95.94 219 VAL A CA 1
ATOM 1728 C C . VAL A 1 219 ? -11.195 -14.367 5.395 1 95.94 219 VAL A C 1
ATOM 1730 O O . VAL A 1 219 ? -10.531 -14.734 4.426 1 95.94 219 VAL A O 1
ATOM 1733 N N . ARG A 1 220 ? -10.727 -13.617 6.324 1 96.25 220 ARG A N 1
ATOM 1734 C CA . ARG A 1 220 ? -9.336 -13.156 6.258 1 96.25 220 ARG A CA 1
ATOM 1735 C C . ARG A 1 220 ? -8.375 -14.336 6.277 1 96.25 220 ARG A C 1
ATOM 1737 O O . ARG A 1 220 ? -7.418 -14.375 5.504 1 96.25 220 ARG A O 1
ATOM 1744 N N . ALA A 1 221 ? -8.633 -15.25 7.172 1 96.81 221 ALA A N 1
ATOM 1745 C CA . ALA A 1 221 ? -7.746 -16.391 7.32 1 96.81 221 ALA A CA 1
ATOM 1746 C C . ALA A 1 221 ? -7.703 -17.234 6.043 1 96.81 221 ALA A C 1
ATOM 1748 O O . ALA A 1 221 ? -6.625 -17.547 5.539 1 96.81 221 ALA A O 1
ATOM 1749 N N . VAL A 1 222 ? -8.867 -17.547 5.508 1 97.75 222 VAL A N 1
ATOM 1750 C CA . VAL A 1 222 ? -8.898 -18.391 4.316 1 97.75 222 VAL A CA 1
ATOM 1751 C C . VAL A 1 222 ? -8.289 -17.641 3.135 1 97.75 222 VAL A C 1
ATOM 1753 O O . VAL A 1 222 ? -7.629 -18.25 2.283 1 97.75 222 VAL A O 1
ATOM 1756 N N . THR A 1 223 ? -8.5 -16.359 3.068 1 97.94 223 THR A N 1
ATOM 1757 C CA . THR A 1 223 ? -7.91 -15.57 1.995 1 97.94 223 THR A CA 1
ATOM 1758 C C . THR A 1 223 ? -6.391 -15.586 2.088 1 97.94 223 THR A C 1
ATOM 1760 O O . THR A 1 223 ? -5.703 -15.891 1.109 1 97.94 223 THR A O 1
ATOM 1763 N N . GLU A 1 224 ? -5.863 -15.328 3.246 1 97.75 224 GLU A N 1
ATOM 1764 C CA . GLU A 1 224 ? -4.414 -15.297 3.42 1 97.75 224 GLU A CA 1
ATOM 1765 C C . GLU A 1 224 ? -3.795 -16.656 3.125 1 97.75 224 GLU A C 1
ATOM 1767 O O . GLU A 1 224 ? -2.742 -16.75 2.488 1 97.75 224 GLU A O 1
ATOM 1772 N N . MET A 1 225 ? -4.426 -17.656 3.621 1 98.62 225 MET A N 1
ATOM 1773 C CA . MET A 1 225 ? -3.893 -19 3.381 1 98.62 225 MET A CA 1
ATOM 1774 C C . MET A 1 225 ? -3.902 -19.328 1.893 1 98.62 225 MET A C 1
ATOM 1776 O O . MET A 1 225 ? -2.938 -19.891 1.371 1 98.62 225 MET A O 1
ATOM 1780 N N . ALA A 1 226 ? -4.996 -19 1.232 1 98.69 226 ALA A N 1
ATOM 1781 C CA . ALA A 1 226 ? -5.059 -19.25 -0.205 1 98.69 226 ALA A CA 1
ATOM 1782 C C . ALA A 1 226 ? -3.939 -18.516 -0.94 1 98.69 226 ALA A C 1
ATOM 1784 O O . ALA A 1 226 ? -3.26 -19.094 -1.787 1 98.69 226 ALA A O 1
ATOM 1785 N N . LEU A 1 227 ? -3.764 -17.266 -0.635 1 98.44 227 LEU A N 1
ATOM 1786 C CA . LEU A 1 227 ? -2.707 -16.469 -1.255 1 98.44 227 LEU A CA 1
ATOM 1787 C C . LEU A 1 227 ? -1.335 -17.078 -0.969 1 98.44 227 LEU A C 1
ATOM 1789 O O . LEU A 1 227 ? -0.49 -17.156 -1.863 1 98.44 227 LEU A O 1
ATOM 1793 N N . THR A 1 228 ? -1.136 -17.5 0.241 1 98.38 228 THR A N 1
ATOM 1794 C CA . THR A 1 228 ? 0.13 -18.109 0.648 1 98.38 228 THR A CA 1
ATOM 1795 C C . THR A 1 228 ? 0.368 -19.422 -0.088 1 98.38 228 THR A C 1
ATOM 1797 O O . THR A 1 228 ? 1.472 -19.672 -0.577 1 98.38 228 THR A O 1
ATOM 1800 N N . LEU A 1 229 ? -0.658 -20.203 -0.156 1 98.75 229 LEU A N 1
ATOM 1801 C CA . LEU A 1 229 ? -0.557 -21.484 -0.86 1 98.75 229 LEU A CA 1
ATOM 1802 C C . LEU A 1 229 ? -0.146 -21.266 -2.312 1 98.75 229 LEU A C 1
ATOM 1804 O O . LEU A 1 229 ? 0.782 -21.922 -2.803 1 98.75 229 LEU A O 1
ATOM 1808 N N . ILE A 1 230 ? -0.774 -20.359 -2.955 1 98.5 230 ILE A N 1
ATOM 1809 C CA . ILE A 1 230 ? -0.485 -20.094 -4.359 1 98.5 230 ILE A CA 1
ATOM 1810 C C . ILE A 1 230 ? 0.941 -19.578 -4.504 1 98.5 230 ILE A C 1
ATOM 1812 O O . ILE A 1 230 ? 1.674 -19.984 -5.406 1 98.5 230 ILE A O 1
ATOM 1816 N N . ALA A 1 231 ? 1.331 -18.719 -3.641 1 97.5 231 ALA A N 1
ATOM 1817 C CA . ALA A 1 231 ? 2.682 -18.156 -3.682 1 97.5 231 ALA A CA 1
ATOM 1818 C C . ALA A 1 231 ? 3.729 -19.25 -3.477 1 97.5 231 ALA A C 1
ATOM 1820 O O . ALA A 1 231 ? 4.727 -19.312 -4.199 1 97.5 231 ALA A O 1
ATOM 1821 N N . TRP A 1 232 ? 3.535 -20.094 -2.461 1 98.44 232 TRP A N 1
ATOM 1822 C CA . TRP A 1 232 ? 4.484 -21.172 -2.176 1 98.44 232 TRP A CA 1
ATOM 1823 C C . TRP A 1 232 ? 4.492 -22.203 -3.295 1 98.44 232 TRP A C 1
ATOM 1825 O O . TRP A 1 232 ? 5.543 -22.734 -3.648 1 98.44 232 TRP A O 1
ATOM 1835 N N . ASP A 1 233 ? 3.283 -22.484 -3.834 1 98.5 233 ASP A N 1
ATOM 1836 C CA . ASP A 1 233 ? 3.227 -23.359 -5.004 1 98.5 233 ASP A CA 1
ATOM 1837 C C . ASP A 1 233 ? 4.066 -22.797 -6.148 1 98.5 233 ASP A C 1
ATOM 1839 O O . ASP A 1 233 ? 4.812 -23.531 -6.797 1 98.5 233 ASP A O 1
ATOM 1843 N N . ASN A 1 234 ? 3.922 -21.547 -6.387 1 96.25 234 ASN A N 1
ATOM 1844 C CA . ASN A 1 234 ? 4.715 -20.891 -7.43 1 96.25 234 ASN A CA 1
ATOM 1845 C C . ASN A 1 234 ? 6.211 -21.047 -7.176 1 96.25 234 ASN A C 1
ATOM 1847 O O . ASN A 1 234 ? 6.98 -21.281 -8.109 1 96.25 234 ASN A O 1
ATOM 1851 N N . ASP A 1 235 ? 6.598 -20.922 -5.945 1 96.75 235 ASP A N 1
ATOM 1852 C CA . ASP A 1 235 ? 8.008 -21.109 -5.617 1 96.75 235 ASP A CA 1
ATOM 1853 C C . ASP A 1 235 ? 8.477 -22.5 -5.996 1 96.75 235 ASP A C 1
ATOM 1855 O O . ASP A 1 235 ? 9.586 -22.672 -6.512 1 96.75 235 ASP A O 1
ATOM 1859 N N . LEU A 1 236 ? 7.684 -23.453 -5.738 1 97.75 236 LEU A N 1
ATOM 1860 C CA . LEU A 1 236 ? 8.031 -24.844 -6.031 1 97.75 236 LEU A CA 1
ATOM 1861 C C . LEU A 1 236 ? 8.109 -25.078 -7.539 1 97.75 236 LEU A C 1
ATOM 1863 O O . LEU A 1 236 ? 9.039 -25.719 -8.023 1 97.75 236 LEU A O 1
ATOM 1867 N N . PHE A 1 237 ? 7.227 -24.516 -8.281 1 96.94 237 PHE A N 1
ATOM 1868 C CA . PHE A 1 237 ? 7.172 -24.75 -9.719 1 96.94 237 PHE A CA 1
ATOM 1869 C C . PHE A 1 237 ? 8.188 -23.891 -10.445 1 96.94 237 PHE A C 1
ATOM 1871 O O . PHE A 1 237 ? 8.75 -24.297 -11.461 1 96.94 237 PHE A O 1
ATOM 1878 N N . SER A 1 238 ? 8.461 -22.719 -9.969 1 94 238 SER A N 1
ATOM 1879 C CA . SER A 1 238 ? 9.227 -21.734 -10.727 1 94 238 SER A CA 1
ATOM 1880 C C . SER A 1 238 ? 10.711 -21.797 -10.367 1 94 238 SER A C 1
ATOM 1882 O O . SER A 1 238 ? 11.523 -21.062 -10.938 1 94 238 SER A O 1
ATOM 1884 N N . HIS A 1 239 ? 11.102 -22.609 -9.445 1 94.62 239 HIS A N 1
ATOM 1885 C CA . HIS A 1 239 ? 12.469 -22.609 -8.945 1 94.62 239 HIS A CA 1
ATOM 1886 C C . HIS A 1 239 ? 13.477 -22.75 -10.086 1 94.62 239 HIS A C 1
ATOM 1888 O O . HIS A 1 239 ? 14.492 -22.062 -10.117 1 94.62 239 HIS A O 1
ATOM 1894 N N . TYR A 1 240 ? 13.227 -23.672 -11.016 1 93.31 240 TYR A N 1
ATOM 1895 C CA . TYR A 1 240 ? 14.117 -23.906 -12.141 1 93.31 240 TYR A CA 1
ATOM 1896 C C . TYR A 1 240 ? 14.344 -22.625 -12.93 1 93.31 240 TYR A C 1
ATOM 1898 O O . TYR A 1 240 ? 15.484 -22.203 -13.148 1 93.31 240 TYR A O 1
ATOM 1906 N N . LYS A 1 241 ? 13.289 -21.984 -13.258 1 90.88 241 LYS A N 1
ATOM 1907 C CA . LYS A 1 241 ? 13.359 -20.719 -13.984 1 90.88 241 LYS A CA 1
ATOM 1908 C C . LYS A 1 241 ? 14.18 -19.688 -13.219 1 90.88 241 LYS A C 1
ATOM 1910 O O . LYS A 1 241 ? 15.047 -19.031 -13.789 1 90.88 241 LYS A O 1
ATOM 1915 N N . GLU A 1 242 ? 13.898 -19.578 -11.938 1 88.12 242 GLU A N 1
ATOM 1916 C CA . GLU A 1 242 ? 14.516 -18.547 -11.109 1 88.12 242 GLU A CA 1
ATOM 1917 C C . GLU A 1 242 ? 16 -18.844 -10.875 1 88.12 242 GLU A C 1
ATOM 1919 O O . GLU A 1 242 ? 16.797 -17.922 -10.727 1 88.12 242 GLU A O 1
ATOM 1924 N N . SER A 1 243 ? 16.344 -20.062 -10.898 1 88.56 243 SER A N 1
ATOM 1925 C CA . SER A 1 243 ? 17.719 -20.484 -10.648 1 88.56 243 SER A CA 1
ATOM 1926 C C . SER A 1 243 ? 18.625 -20.125 -11.828 1 88.56 243 SER A C 1
ATOM 1928 O O . SER A 1 243 ? 19.859 -20.125 -11.695 1 88.56 243 SER A O 1
ATOM 1930 N N . LEU A 1 244 ? 18.016 -19.844 -12.883 1 84.56 244 LEU A N 1
ATOM 1931 C CA . LEU A 1 244 ? 18.781 -19.547 -14.094 1 84.56 244 LEU A CA 1
ATOM 1932 C C . LEU A 1 244 ? 19.141 -18.062 -14.156 1 84.56 244 LEU A C 1
ATOM 1934 O O . LEU A 1 244 ? 19.891 -17.641 -15.031 1 84.56 244 LEU A O 1
ATOM 1938 N N . THR A 1 245 ? 18.625 -17.266 -13.234 1 77.38 245 THR A N 1
ATOM 1939 C CA . THR A 1 245 ? 18.906 -15.828 -13.211 1 77.38 245 THR A CA 1
ATOM 1940 C C . THR A 1 245 ? 20.141 -15.531 -12.367 1 77.38 245 THR A C 1
ATOM 1942 O O . THR A 1 245 ? 20.547 -16.359 -11.547 1 77.38 245 THR A O 1
ATOM 1945 N N . ALA A 1 246 ? 20.688 -14.352 -12.664 1 74.12 246 ALA A N 1
ATOM 1946 C CA . ALA A 1 246 ? 21.859 -13.953 -11.906 1 74.12 246 ALA A CA 1
ATOM 1947 C C . ALA A 1 246 ? 21.484 -13.516 -10.492 1 74.12 246 ALA A C 1
ATOM 1949 O O . ALA A 1 246 ? 20.422 -12.922 -10.281 1 74.12 246 ALA A O 1
ATOM 1950 N N . GLY A 1 247 ? 22.219 -13.945 -9.531 1 75.19 247 GLY A N 1
ATOM 1951 C CA . GLY A 1 247 ? 22.016 -13.523 -8.156 1 75.19 247 GLY A CA 1
ATOM 1952 C C . GLY A 1 247 ? 21.281 -14.562 -7.32 1 75.19 247 GLY A C 1
ATOM 1953 O O . GLY A 1 247 ? 21.031 -15.672 -7.781 1 75.19 247 GLY A O 1
ATOM 1954 N N . PRO A 1 248 ? 21.016 -14.109 -6.137 1 79.62 248 PRO A N 1
ATOM 1955 C CA . PRO A 1 248 ? 20.359 -15.062 -5.25 1 79.62 248 PRO A CA 1
ATOM 1956 C C . PRO A 1 248 ? 18.906 -15.344 -5.652 1 79.62 248 PRO A C 1
ATOM 1958 O O . PRO A 1 248 ? 18.203 -14.422 -6.07 1 79.62 248 PRO A O 1
ATOM 1961 N N . CYS A 1 249 ? 18.516 -16.5 -5.594 1 84.31 249 CYS A N 1
ATOM 1962 C CA . CYS A 1 249 ? 17.141 -16.938 -5.832 1 84.31 249 CYS A CA 1
ATOM 1963 C C . CYS A 1 249 ? 16.297 -16.766 -4.582 1 84.31 249 CYS A C 1
ATOM 1965 O O . CYS A 1 249 ? 16.359 -17.562 -3.652 1 84.31 249 CYS A O 1
ATOM 1967 N N . ILE A 1 250 ? 15.555 -15.66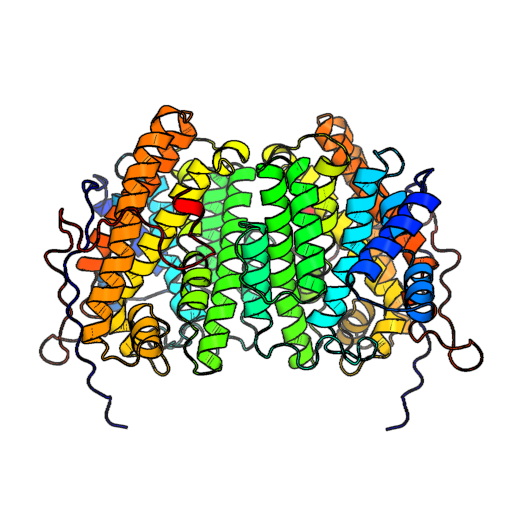4 -4.539 1 89.94 250 ILE A N 1
ATOM 1968 C CA . ILE A 1 250 ? 14.672 -15.445 -3.395 1 89.94 250 ILE A CA 1
ATOM 1969 C C . ILE A 1 250 ? 13.422 -16.297 -3.531 1 89.94 250 ILE A C 1
ATOM 1971 O O . ILE A 1 250 ? 12.375 -15.82 -3.979 1 89.94 250 ILE A O 1
ATOM 1975 N N . ASN A 1 251 ? 13.539 -17.469 -3.141 1 94.19 251 ASN A N 1
ATOM 1976 C CA . ASN A 1 251 ? 12.602 -18.562 -3.285 1 94.19 251 ASN A CA 1
ATOM 1977 C C . ASN A 1 251 ? 12.508 -19.391 -2.006 1 94.19 251 ASN A C 1
ATOM 1979 O O . ASN A 1 251 ? 13.508 -19.578 -1.306 1 94.19 251 ASN A O 1
ATOM 1983 N N . LEU A 1 252 ? 11.328 -19.875 -1.738 1 97.75 252 LEU A N 1
ATOM 1984 C CA . LEU A 1 252 ? 11.086 -20.594 -0.497 1 97.75 252 LEU A CA 1
ATOM 1985 C C . LEU A 1 252 ? 12.109 -21.719 -0.308 1 97.75 252 LEU A C 1
ATOM 1987 O O . LEU A 1 252 ? 12.625 -21.922 0.796 1 97.75 252 LEU A O 1
ATOM 1991 N N . ILE A 1 253 ? 12.43 -22.438 -1.369 1 97.88 253 ILE A N 1
ATOM 1992 C CA . ILE A 1 253 ? 13.367 -23.562 -1.313 1 97.88 253 ILE A CA 1
ATOM 1993 C C . ILE A 1 253 ? 14.758 -23.047 -0.916 1 97.88 253 ILE A C 1
ATOM 1995 O O . ILE A 1 253 ? 15.383 -23.594 -0 1 97.88 253 ILE A O 1
ATOM 1999 N N . ASP A 1 254 ? 15.203 -21.984 -1.582 1 96.5 254 ASP A N 1
ATOM 2000 C CA . ASP A 1 254 ? 16.531 -21.422 -1.312 1 96.5 254 ASP A CA 1
ATOM 2001 C C . ASP A 1 254 ? 16.594 -20.844 0.1 1 96.5 254 ASP A C 1
ATOM 2003 O O . ASP A 1 254 ? 17.609 -21 0.784 1 96.5 254 ASP A O 1
ATOM 2007 N N . VAL A 1 255 ? 15.531 -20.219 0.481 1 96.81 255 VAL A N 1
ATOM 2008 C CA . VAL A 1 255 ? 15.492 -19.594 1.801 1 96.81 255 VAL A CA 1
ATOM 2009 C C . VAL A 1 255 ? 15.562 -20.672 2.883 1 96.81 255 VAL A C 1
ATOM 2011 O O . VAL A 1 255 ? 16.312 -20.531 3.854 1 96.81 255 VAL A O 1
ATOM 2014 N N . ILE A 1 256 ? 14.828 -21.75 2.734 1 98.12 256 ILE A N 1
ATOM 2015 C CA . ILE A 1 256 ? 14.844 -22.859 3.682 1 98.12 256 ILE A CA 1
ATOM 2016 C C . ILE A 1 256 ? 16.234 -23.484 3.711 1 98.12 256 ILE A C 1
ATOM 2018 O O . ILE A 1 256 ? 16.781 -23.75 4.785 1 98.12 256 ILE A O 1
ATOM 2022 N N . ALA A 1 257 ? 16.812 -23.766 2.514 1 97.62 257 ALA A N 1
ATOM 2023 C CA . ALA A 1 257 ? 18.141 -24.375 2.424 1 97.62 257 ALA A CA 1
ATOM 2024 C C . ALA A 1 257 ? 19.188 -23.516 3.141 1 97.62 257 ALA A C 1
ATOM 2026 O O . ALA A 1 257 ? 20.031 -24.031 3.877 1 97.62 257 ALA A O 1
ATOM 2027 N N . GLY A 1 258 ? 19.094 -22.234 2.875 1 95.5 258 GLY A N 1
ATOM 2028 C CA . GLY A 1 258 ? 20 -21.312 3.529 1 95.5 258 GLY A CA 1
ATOM 2029 C C . GLY A 1 258 ? 19.859 -21.312 5.039 1 95.5 258 GLY A C 1
ATOM 2030 O O . GLY A 1 258 ? 20.859 -21.344 5.762 1 95.5 258 GLY A O 1
ATOM 2031 N N . GLU A 1 259 ? 18.672 -21.266 5.48 1 95.69 259 GLU A N 1
ATOM 2032 C CA . GLU A 1 259 ? 18.391 -21.203 6.914 1 95.69 259 GLU A CA 1
ATOM 2033 C C . GLU A 1 259 ? 18.812 -22.5 7.613 1 95.69 259 GLU A C 1
ATOM 2035 O O . GLU A 1 259 ? 19.375 -22.453 8.711 1 95.69 259 GLU A O 1
ATOM 2040 N N . ARG A 1 260 ? 18.656 -23.594 7.008 1 96.19 260 ARG A N 1
ATOM 2041 C CA . ARG A 1 260 ? 18.906 -24.891 7.629 1 96.19 260 ARG A CA 1
ATOM 2042 C C . ARG A 1 260 ? 20.312 -25.375 7.301 1 96.19 260 ARG A C 1
ATOM 2044 O O . ARG A 1 260 ? 20.781 -26.375 7.863 1 96.19 260 ARG A O 1
ATOM 2051 N N . GLY A 1 261 ? 20.953 -24.781 6.387 1 96.56 261 GLY A N 1
ATOM 2052 C CA . GLY A 1 261 ? 22.266 -25.25 5.953 1 96.56 261 GLY A CA 1
ATOM 2053 C C . GLY A 1 261 ? 22.219 -26.594 5.27 1 96.56 261 GLY A C 1
ATOM 2054 O O . GLY A 1 261 ? 23.062 -27.453 5.527 1 96.56 261 GLY A O 1
ATOM 2055 N N . CYS A 1 262 ? 21.266 -26.781 4.438 1 97.25 262 CYS A N 1
ATOM 2056 C CA . CYS A 1 262 ? 21.094 -28.062 3.738 1 97.25 262 CYS A CA 1
ATOM 2057 C C . CYS A 1 262 ? 21.062 -27.844 2.229 1 97.25 262 CYS A C 1
ATOM 2059 O O . CYS A 1 262 ? 21.141 -26.719 1.753 1 97.25 262 CYS A O 1
ATOM 2061 N N . SER A 1 263 ? 21.094 -28.969 1.5 1 96.94 263 SER A N 1
ATOM 2062 C CA . SER A 1 263 ? 21.031 -28.875 0.044 1 96.94 263 SER A CA 1
ATOM 2063 C C . SER A 1 263 ? 19.656 -28.422 -0.428 1 96.94 263 SER A C 1
ATOM 2065 O O . SER A 1 263 ? 18.688 -28.516 0.319 1 96.94 263 SER A O 1
ATOM 2067 N N . LEU A 1 264 ? 19.516 -28 -1.593 1 96.62 264 LEU A N 1
ATOM 2068 C CA . LEU A 1 264 ? 18.234 -27.641 -2.189 1 96.62 264 LEU A CA 1
ATOM 2069 C C . LEU A 1 264 ? 17.297 -28.859 -2.236 1 96.62 264 LEU A C 1
ATOM 2071 O O . LEU A 1 264 ? 16.109 -28.734 -1.973 1 96.62 264 LEU A O 1
ATOM 2075 N N . GLU A 1 265 ? 17.875 -29.969 -2.611 1 97.12 265 GLU A N 1
ATOM 2076 C CA . GLU A 1 265 ? 17.094 -31.203 -2.68 1 97.12 265 GLU A CA 1
ATOM 2077 C C . GLU A 1 265 ? 16.484 -31.547 -1.328 1 97.12 265 GLU A C 1
ATOM 2079 O O . GLU A 1 265 ? 15.344 -32.031 -1.261 1 97.12 265 GLU A O 1
ATOM 2084 N N . ASP A 1 266 ? 17.203 -31.25 -0.311 1 97.88 266 ASP A N 1
ATOM 2085 C CA . ASP A 1 266 ? 16.734 -31.547 1.038 1 97.88 266 ASP A CA 1
ATOM 2086 C C . ASP A 1 266 ? 15.711 -30.516 1.504 1 97.88 266 ASP A C 1
ATOM 2088 O O . ASP A 1 266 ? 14.93 -30.781 2.422 1 97.88 266 ASP A O 1
ATOM 2092 N N . ALA A 1 267 ? 15.711 -29.375 0.943 1 98.31 267 ALA A N 1
ATOM 2093 C CA . ALA A 1 267 ? 14.805 -28.297 1.323 1 98.31 267 ALA A CA 1
ATOM 2094 C C . ALA A 1 267 ? 13.422 -28.5 0.715 1 98.31 267 ALA A C 1
ATOM 2096 O O . ALA A 1 267 ? 12.422 -28.016 1.255 1 98.31 267 ALA A O 1
ATOM 2097 N N . VAL A 1 268 ? 13.32 -29.188 -0.379 1 98.19 268 VAL A N 1
ATOM 2098 C CA . VAL A 1 268 ? 12.07 -29.359 -1.112 1 98.19 268 VAL A CA 1
ATOM 2099 C C . VAL A 1 268 ? 11.031 -30.047 -0.222 1 98.19 268 VAL A C 1
ATOM 2101 O O . VAL A 1 268 ? 9.922 -29.547 -0.042 1 98.19 268 VAL A O 1
ATOM 2104 N N . PRO A 1 269 ? 11.383 -31.188 0.435 1 98.19 269 PRO A N 1
ATOM 2105 C CA . PRO A 1 269 ? 10.375 -31.828 1.279 1 98.19 269 PRO A CA 1
ATOM 2106 C C . PRO A 1 269 ? 9.93 -30.938 2.445 1 98.19 269 PRO A C 1
ATOM 2108 O O . PRO A 1 269 ? 8.781 -31.016 2.875 1 98.19 269 PRO A O 1
ATOM 2111 N N . VAL A 1 270 ? 10.805 -30.141 2.939 1 98.38 270 VAL A N 1
ATOM 2112 C CA . VAL A 1 270 ? 10.453 -29.219 4.02 1 98.38 270 VAL A CA 1
ATOM 2113 C C . VAL A 1 270 ? 9.445 -28.188 3.521 1 98.38 270 VAL A C 1
ATOM 2115 O O . VAL A 1 270 ? 8.438 -27.922 4.184 1 98.38 270 VAL A O 1
ATOM 2118 N N . ALA A 1 271 ? 9.703 -27.609 2.363 1 98.69 271 ALA A N 1
ATOM 2119 C CA . ALA A 1 271 ? 8.797 -26.641 1.756 1 98.69 271 ALA A CA 1
ATOM 2120 C C . ALA A 1 271 ? 7.422 -27.25 1.508 1 98.69 271 ALA A C 1
ATOM 2122 O O . ALA A 1 271 ? 6.395 -26.641 1.813 1 98.69 271 ALA A O 1
ATOM 2123 N N . VAL A 1 272 ? 7.414 -28.453 0.988 1 98.69 272 VAL A N 1
ATOM 2124 C CA . VAL A 1 272 ? 6.172 -29.141 0.664 1 98.69 272 VAL A CA 1
ATOM 2125 C C . VAL A 1 272 ? 5.402 -29.453 1.946 1 98.69 272 VAL A C 1
ATOM 2127 O O . VAL A 1 272 ? 4.18 -29.312 1.994 1 98.69 272 VAL A O 1
ATOM 2130 N N . ALA A 1 273 ? 6.121 -29.875 2.957 1 98.62 273 ALA A N 1
ATOM 2131 C CA . ALA A 1 273 ? 5.48 -30.156 4.238 1 98.62 273 ALA A CA 1
ATOM 2132 C C . ALA A 1 273 ? 4.82 -28.906 4.816 1 98.62 273 ALA A C 1
ATOM 2134 O O . ALA A 1 273 ? 3.688 -28.969 5.293 1 98.62 273 ALA A O 1
ATOM 2135 N N . MET A 1 274 ? 5.531 -27.797 4.801 1 98.5 274 MET A N 1
ATOM 2136 C CA . MET A 1 274 ? 4.973 -26.531 5.246 1 98.5 274 MET A CA 1
ATOM 2137 C C . MET A 1 274 ? 3.711 -26.188 4.457 1 98.5 274 MET A C 1
ATOM 2139 O O . MET A 1 274 ? 2.678 -25.859 5.043 1 98.5 274 MET A O 1
ATOM 2143 N N . ARG A 1 275 ? 3.854 -26.297 3.199 1 98.75 275 ARG A N 1
ATOM 2144 C CA . ARG A 1 275 ? 2.758 -26 2.285 1 98.75 275 ARG A CA 1
ATOM 2145 C C . ARG A 1 275 ? 1.56 -26.906 2.543 1 98.75 275 ARG A C 1
ATOM 2147 O O . ARG A 1 275 ? 0.422 -26.438 2.605 1 98.75 275 ARG A O 1
ATOM 2154 N N . ASP A 1 276 ? 1.762 -28.172 2.674 1 98.81 276 ASP A N 1
ATOM 2155 C CA . ASP A 1 276 ? 0.683 -29.141 2.879 1 98.81 276 ASP A CA 1
ATOM 2156 C C . ASP A 1 276 ? -0.022 -28.891 4.211 1 98.81 276 ASP A C 1
ATOM 2158 O O . ASP A 1 276 ? -1.241 -29.047 4.312 1 98.81 276 ASP A O 1
ATOM 2162 N N . ARG A 1 277 ? 0.707 -28.562 5.203 1 98.69 277 ARG A N 1
ATOM 2163 C CA . ARG A 1 277 ? 0.106 -28.25 6.492 1 98.69 277 ARG A CA 1
ATOM 2164 C C . ARG A 1 277 ? -0.836 -27.047 6.371 1 98.69 277 ARG A C 1
ATOM 2166 O O . ARG A 1 277 ? -1.924 -27.047 6.953 1 98.69 277 ARG A O 1
ATOM 2173 N N . VAL A 1 278 ? -0.454 -26.031 5.656 1 98.75 278 VAL A N 1
ATOM 2174 C CA . VAL A 1 278 ? -1.307 -24.859 5.43 1 98.75 278 VAL A CA 1
ATOM 2175 C C . VAL A 1 278 ? -2.537 -25.281 4.625 1 98.75 278 VAL A C 1
ATOM 2177 O O . VAL A 1 278 ? -3.648 -24.828 4.902 1 98.75 278 VAL A O 1
ATOM 2180 N N . MET A 1 279 ? -2.369 -26.141 3.633 1 98.88 279 MET A N 1
ATOM 2181 C CA . MET A 1 279 ? -3.504 -26.594 2.838 1 98.88 279 MET A CA 1
ATOM 2182 C C . MET A 1 279 ? -4.512 -27.344 3.705 1 98.88 279 MET A C 1
ATOM 2184 O O . MET A 1 279 ? -5.719 -27.156 3.561 1 98.88 279 MET A O 1
ATOM 2188 N N . CYS A 1 280 ? -3.998 -28.188 4.59 1 98.69 280 CYS A N 1
ATOM 2189 C CA . CYS A 1 280 ? -4.883 -28.875 5.52 1 98.69 280 CYS A CA 1
ATOM 2190 C C . CYS A 1 280 ? -5.664 -27.891 6.371 1 98.69 280 CYS A C 1
ATOM 2192 O O . CYS A 1 280 ? -6.879 -28.031 6.535 1 98.69 280 CYS A O 1
ATOM 2194 N N . ARG A 1 281 ? -4.977 -26.922 6.891 1 98.56 281 ARG A N 1
ATOM 2195 C CA . ARG A 1 281 ? -5.629 -25.906 7.715 1 98.56 281 ARG A CA 1
ATOM 2196 C C . ARG A 1 281 ? -6.641 -25.109 6.906 1 98.56 281 ARG A C 1
ATOM 2198 O O . ARG A 1 281 ? -7.734 -24.812 7.395 1 98.56 281 ARG A O 1
ATOM 2205 N N . TYR A 1 282 ? -6.297 -24.781 5.688 1 98.56 282 TYR A N 1
ATOM 2206 C CA . TYR A 1 282 ? -7.199 -24.078 4.789 1 98.56 282 TYR A CA 1
ATOM 2207 C C . TYR A 1 282 ? -8.508 -24.828 4.621 1 98.56 282 TYR A C 1
ATOM 2209 O O . TYR A 1 282 ? -9.586 -24.266 4.793 1 98.56 282 TYR A O 1
ATOM 2217 N N . MET A 1 283 ? -8.383 -26.094 4.312 1 97.88 283 MET A N 1
ATOM 2218 C CA . MET A 1 283 ? -9.578 -26.922 4.098 1 97.88 283 MET A CA 1
ATOM 2219 C C . MET A 1 283 ? -10.438 -26.969 5.355 1 97.88 283 MET A C 1
ATOM 2221 O O . MET A 1 283 ? -11.664 -26.891 5.273 1 97.88 283 MET A O 1
ATOM 2225 N N . ALA A 1 284 ? -9.812 -27.062 6.5 1 96.88 284 ALA A N 1
ATOM 2226 C CA . ALA A 1 284 ? -10.539 -27.125 7.762 1 96.88 284 ALA A CA 1
ATOM 2227 C C . ALA A 1 284 ? -11.289 -25.828 8.039 1 96.88 284 ALA A C 1
ATOM 2229 O O . ALA A 1 284 ? -12.477 -25.859 8.383 1 96.88 284 ALA A O 1
ATOM 2230 N N . VAL A 1 285 ? -10.609 -24.703 7.895 1 96.81 285 VAL A N 1
ATOM 2231 C CA . VAL A 1 285 ? -11.211 -23.406 8.172 1 96.81 285 VAL A CA 1
ATOM 2232 C C . VAL A 1 285 ? -12.297 -23.094 7.137 1 96.81 285 VAL A C 1
ATOM 2234 O O . VAL A 1 285 ? -13.359 -22.578 7.477 1 96.81 285 VAL A O 1
ATOM 2237 N N . ARG A 1 286 ? -12 -23.438 5.938 1 96.19 286 ARG A N 1
ATOM 2238 C CA . ARG A 1 286 ? -12.93 -23.234 4.828 1 96.19 286 ARG A CA 1
ATOM 2239 C C . ARG A 1 286 ? -14.242 -23.969 5.066 1 96.19 286 ARG A C 1
ATOM 2241 O O . ARG A 1 286 ? -15.32 -23.406 4.863 1 96.19 286 ARG A O 1
ATOM 2248 N N . GLU A 1 287 ? -14.203 -25.109 5.449 1 93.94 287 GLU A N 1
ATOM 2249 C CA . GLU A 1 287 ? -15.398 -25.906 5.723 1 93.94 287 GLU A CA 1
ATOM 2250 C C . GLU A 1 287 ? -16.219 -25.297 6.852 1 93.94 287 GLU A C 1
ATOM 2252 O O . GLU A 1 287 ? -17.453 -25.203 6.75 1 93.94 287 GLU A O 1
ATOM 2257 N N . ARG A 1 288 ? -15.617 -24.859 7.848 1 91.19 288 ARG A N 1
ATOM 2258 C CA . ARG A 1 288 ? -16.297 -24.25 8.992 1 91.19 288 ARG A CA 1
ATOM 2259 C C . ARG A 1 288 ? -16.906 -22.906 8.617 1 91.19 288 ARG A C 1
ATOM 2261 O O . ARG A 1 288 ? -18 -22.578 9.047 1 91.19 288 ARG A O 1
ATOM 2268 N N . THR A 1 289 ? -16.188 -22.109 7.855 1 89.19 289 THR A N 1
ATOM 2269 C CA . THR A 1 289 ? -16.562 -20.75 7.473 1 89.19 289 THR A CA 1
ATOM 2270 C C . THR A 1 289 ? -17.75 -20.766 6.52 1 89.19 289 THR A C 1
ATOM 2272 O O . THR A 1 289 ? -18.656 -19.938 6.625 1 89.19 289 THR A O 1
ATOM 2275 N N . GLU A 1 290 ? -17.812 -21.656 5.656 1 89.06 290 GLU A N 1
ATOM 2276 C CA . GLU A 1 290 ? -18.812 -21.703 4.598 1 89.06 290 GLU A CA 1
ATOM 2277 C C . GLU A 1 290 ? -20.219 -21.766 5.176 1 89.06 290 GLU A C 1
ATOM 2279 O O . GLU A 1 290 ? -21.156 -21.234 4.59 1 89.06 290 GLU A O 1
ATOM 2284 N N . ARG A 1 291 ? -20.406 -22.25 6.285 1 86.62 291 ARG A N 1
ATOM 2285 C CA . ARG A 1 291 ? -21.719 -22.422 6.891 1 86.62 291 ARG A CA 1
ATOM 2286 C C . ARG A 1 291 ? -22.281 -21.109 7.398 1 86.62 291 ARG A C 1
ATOM 2288 O O . ARG A 1 291 ? -23.5 -20.922 7.438 1 86.62 291 ARG A O 1
ATOM 2295 N N . ASP A 1 292 ? -21.453 -20.203 7.668 1 88.69 292 ASP A N 1
ATOM 2296 C CA . ASP A 1 292 ? -21.891 -18.984 8.352 1 88.69 292 ASP A CA 1
ATOM 2297 C C . ASP A 1 292 ? -21.812 -17.781 7.418 1 88.69 292 ASP A C 1
ATOM 2299 O O . ASP A 1 292 ? -22.188 -16.672 7.805 1 88.69 292 ASP A O 1
ATOM 2303 N N . LEU A 1 293 ? -21.453 -18.031 6.168 1 92.44 293 LEU A N 1
ATOM 2304 C CA . LEU A 1 293 ? -21.203 -16.906 5.277 1 92.44 293 LEU A CA 1
ATOM 2305 C C . LEU A 1 293 ? -22.438 -16.594 4.438 1 92.44 293 LEU A C 1
ATOM 2307 O O . LEU A 1 293 ? -23.219 -17.484 4.121 1 92.44 293 LEU A O 1
ATOM 2311 N N . GLY A 1 294 ? -22.594 -15.328 4.172 1 92.56 294 GLY A N 1
ATOM 2312 C CA . GLY A 1 294 ? -23.594 -14.93 3.182 1 92.56 294 GLY A CA 1
ATOM 2313 C C . GLY A 1 294 ? -23.25 -15.406 1.779 1 92.56 294 GLY A C 1
ATOM 2314 O O . GLY A 1 294 ? -22.172 -15.93 1.541 1 92.56 294 GLY A O 1
ATOM 2315 N N . VAL A 1 295 ? -24.078 -15.234 0.866 1 94.44 295 VAL A N 1
ATOM 2316 C CA . V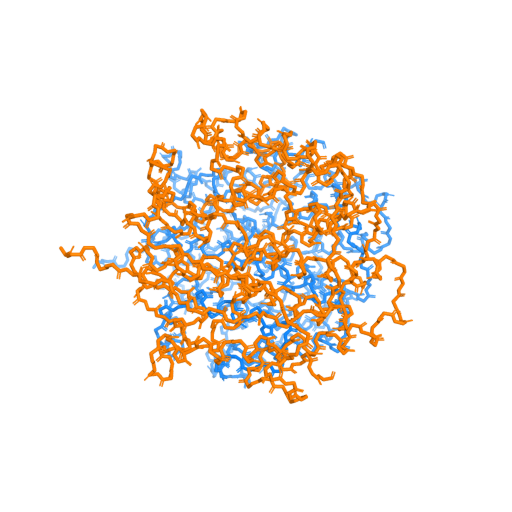AL A 1 295 ? -24 -15.758 -0.491 1 94.44 295 VAL A CA 1
ATOM 2317 C C . VAL A 1 295 ? -22.766 -15.203 -1.186 1 94.44 295 VAL A C 1
ATOM 2319 O O . VAL A 1 295 ? -21.969 -15.953 -1.764 1 94.44 295 VAL A O 1
ATOM 2322 N N . ALA A 1 296 ? -22.562 -13.906 -1.158 1 95.06 296 ALA A N 1
ATOM 2323 C CA . ALA A 1 296 ? -21.438 -13.266 -1.83 1 95.06 296 ALA A CA 1
ATOM 2324 C C . ALA A 1 296 ? -20.109 -13.773 -1.272 1 95.06 296 ALA A C 1
ATOM 2326 O O . ALA A 1 296 ? -19.188 -14.086 -2.031 1 95.06 296 ALA A O 1
ATOM 2327 N N . ALA A 1 297 ? -20.047 -13.891 0.051 1 95.88 297 ALA A N 1
ATOM 2328 C CA . ALA A 1 297 ? -18.812 -14.344 0.693 1 95.88 297 ALA A CA 1
ATOM 2329 C C . ALA A 1 297 ? -18.547 -15.812 0.369 1 95.88 297 ALA A C 1
ATOM 2331 O O . ALA A 1 297 ? -17.391 -16.219 0.222 1 95.88 297 ALA A O 1
ATOM 2332 N N . ARG A 1 298 ? -19.578 -16.562 0.259 1 95.69 298 ARG A N 1
ATOM 2333 C CA . ARG A 1 298 ? -19.422 -17.969 -0.111 1 95.69 298 ARG A CA 1
ATOM 2334 C C . ARG A 1 298 ? -18.875 -18.109 -1.527 1 95.69 298 ARG A C 1
ATOM 2336 O O . ARG A 1 298 ? -18 -18.953 -1.787 1 95.69 298 ARG A O 1
ATOM 2343 N N . ARG A 1 299 ? -19.344 -17.344 -2.426 1 95.75 299 ARG A N 1
ATOM 2344 C CA . ARG A 1 299 ? -18.844 -17.344 -3.795 1 95.75 299 ARG A CA 1
ATOM 2345 C C . ARG A 1 299 ? -17.375 -16.922 -3.836 1 95.75 299 ARG A C 1
ATOM 2347 O O . ARG A 1 299 ? -16.578 -17.484 -4.594 1 95.75 299 ARG A O 1
ATOM 2354 N N . TYR A 1 300 ? -17.078 -15.969 -2.98 1 97.12 300 TYR A N 1
ATOM 2355 C CA . TYR A 1 300 ? -15.703 -15.508 -2.879 1 97.12 300 TYR A CA 1
ATOM 2356 C C . TYR A 1 300 ? -14.789 -16.641 -2.42 1 97.12 300 TYR A C 1
ATOM 2358 O O . TYR A 1 300 ? -13.742 -16.875 -3.031 1 97.12 300 TYR A O 1
ATOM 2366 N N . VAL A 1 301 ? -15.18 -17.344 -1.405 1 97 301 VAL A N 1
ATOM 2367 C CA . VAL A 1 301 ? -14.375 -18.422 -0.849 1 97 301 VAL A CA 1
ATOM 2368 C C . VAL A 1 301 ? -14.234 -19.547 -1.877 1 97 301 VAL A C 1
ATOM 2370 O O . VAL A 1 301 ? -13.164 -20.141 -2.016 1 97 301 VAL A O 1
ATOM 2373 N N . ARG A 1 302 ? -15.25 -19.781 -2.627 1 95.81 302 ARG A N 1
ATOM 2374 C CA . ARG A 1 302 ? -15.188 -20.781 -3.691 1 95.81 302 ARG A CA 1
ATOM 2375 C C . ARG A 1 302 ? -14.172 -20.375 -4.758 1 95.81 302 ARG A C 1
ATOM 2377 O O . ARG A 1 302 ? -13.469 -21.219 -5.312 1 95.81 302 ARG A O 1
ATOM 2384 N N . SER A 1 303 ? -14.148 -19.125 -5.07 1 96.94 303 SER A N 1
ATOM 2385 C CA . SER A 1 303 ? -13.156 -18.656 -6.035 1 96.94 303 SER A CA 1
ATOM 2386 C C . SER A 1 303 ? -11.742 -18.875 -5.52 1 96.94 303 SER A C 1
ATOM 2388 O O . SER A 1 303 ? -10.828 -19.141 -6.301 1 96.94 303 SER A O 1
ATOM 2390 N N . LEU A 1 304 ? -11.531 -18.75 -4.199 1 97.94 304 LEU A N 1
ATOM 2391 C CA . LEU A 1 304 ? -10.219 -19.016 -3.619 1 97.94 304 LEU A CA 1
ATOM 2392 C C . LEU A 1 304 ? -9.82 -20.469 -3.838 1 97.94 304 LEU A C 1
ATOM 2394 O O . LEU A 1 304 ? -8.68 -20.75 -4.223 1 97.94 304 LEU A O 1
ATOM 2398 N N . ASP A 1 305 ? -10.852 -21.344 -3.65 1 98.06 305 ASP A N 1
ATOM 2399 C CA . ASP A 1 305 ? -10.625 -22.75 -3.957 1 98.06 305 ASP A CA 1
ATOM 2400 C C . ASP A 1 305 ? -10.109 -22.938 -5.383 1 98.06 305 ASP A C 1
ATOM 2402 O O . ASP A 1 305 ? -9.078 -23.578 -5.602 1 98.06 305 ASP A O 1
ATOM 2406 N N . ARG A 1 306 ? -10.766 -22.391 -6.199 1 98.25 306 ARG A N 1
ATOM 2407 C CA . ARG A 1 306 ? -10.508 -22.578 -7.621 1 98.25 306 ARG A CA 1
ATOM 2408 C C . ARG A 1 306 ? -9.156 -21.984 -8.016 1 98.25 306 ARG A C 1
ATOM 2410 O O . ARG A 1 306 ? -8.438 -22.562 -8.836 1 98.25 306 ARG A O 1
ATOM 2417 N N . TRP A 1 307 ? -8.781 -20.875 -7.457 1 98.38 307 TRP A N 1
ATOM 2418 C CA . TRP A 1 307 ? -7.488 -20.266 -7.742 1 98.38 307 TRP A CA 1
ATOM 2419 C C . TRP A 1 307 ? -6.348 -21.172 -7.293 1 98.38 307 TRP A C 1
ATOM 2421 O O . TRP A 1 307 ? -5.332 -21.297 -7.984 1 98.38 307 TRP A O 1
ATOM 2431 N N . ILE A 1 308 ? -6.492 -21.797 -6.109 1 98.62 30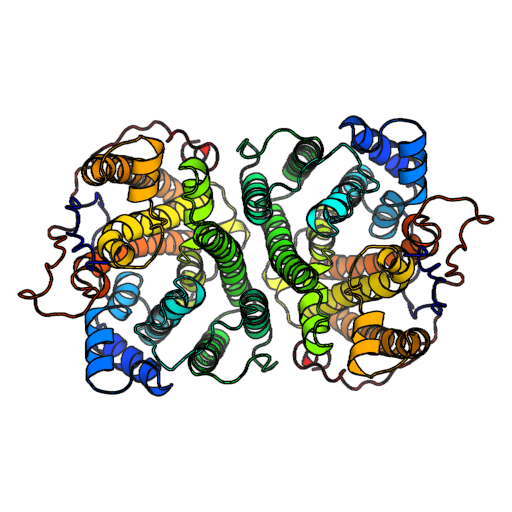8 ILE A N 1
ATOM 2432 C CA . ILE A 1 308 ? -5.465 -22.703 -5.613 1 98.62 308 ILE A CA 1
ATOM 2433 C C . ILE A 1 308 ? -5.266 -23.844 -6.602 1 98.62 308 ILE A C 1
ATOM 2435 O O . ILE A 1 308 ? -4.145 -24.109 -7.051 1 98.62 308 ILE A O 1
ATOM 2439 N N . ALA A 1 309 ? -6.359 -24.453 -6.973 1 98.44 309 ALA A N 1
ATOM 2440 C CA . ALA A 1 309 ? -6.305 -25.594 -7.887 1 98.44 309 ALA A CA 1
ATOM 2441 C C . ALA A 1 309 ? -5.82 -25.156 -9.266 1 98.44 309 ALA A C 1
ATOM 2443 O O . ALA A 1 309 ? -5.004 -25.844 -9.883 1 98.44 309 ALA A O 1
ATOM 2444 N N . ALA A 1 310 ? -6.316 -24.047 -9.742 1 98.31 310 ALA A N 1
ATOM 2445 C CA . ALA A 1 310 ? -5.961 -23.531 -11.062 1 98.31 310 ALA A CA 1
ATOM 2446 C C . ALA A 1 310 ? -4.457 -23.297 -11.172 1 98.31 310 ALA A C 1
ATOM 2448 O O . ALA A 1 310 ? -3.84 -23.641 -12.188 1 98.31 310 ALA A O 1
ATOM 2449 N N . ASN A 1 311 ? -3.891 -22.703 -10.188 1 98.06 311 ASN A N 1
ATOM 2450 C CA . ASN A 1 311 ? -2.463 -22.406 -10.203 1 98.06 311 ASN A CA 1
ATOM 2451 C C . ASN A 1 311 ? -1.622 -23.672 -10.32 1 98.06 311 ASN A C 1
ATOM 2453 O O . ASN A 1 311 ? -0.657 -23.719 -11.086 1 98.06 311 ASN A O 1
ATOM 2457 N N . ILE A 1 312 ? -1.96 -24.688 -9.547 1 98.31 312 ILE A N 1
ATOM 2458 C CA . ILE A 1 312 ? -1.227 -25.953 -9.594 1 98.31 312 ILE A CA 1
ATOM 2459 C C . ILE A 1 312 ? -1.316 -26.562 -10.992 1 98.31 312 ILE A C 1
ATOM 2461 O O . ILE A 1 312 ? -0.296 -26.906 -11.594 1 98.31 312 ILE A O 1
ATOM 2465 N N . ASP A 1 313 ? -2.5 -26.609 -11.492 1 97.38 313 ASP A N 1
ATOM 2466 C CA . ASP A 1 313 ? -2.752 -27.281 -12.758 1 97.38 313 ASP A CA 1
ATOM 2467 C C . ASP A 1 313 ? -2.074 -26.562 -13.914 1 97.38 313 ASP A C 1
ATOM 2469 O O . ASP A 1 313 ? -1.472 -27.188 -14.789 1 97.38 313 ASP A O 1
ATOM 2473 N N . MET A 1 314 ? -2.164 -25.312 -13.938 1 96.94 314 MET A N 1
ATOM 2474 C CA . MET A 1 314 ? -1.533 -24.531 -15 1 96.94 314 MET A CA 1
ATOM 2475 C C . MET A 1 314 ? -0.014 -24.594 -14.883 1 96.94 314 MET A C 1
ATOM 2477 O O . MET A 1 314 ? 0.681 -24.844 -15.875 1 96.94 314 MET A O 1
ATOM 2481 N N . SER A 1 315 ? 0.544 -24.375 -13.688 1 96.94 315 SER A N 1
ATOM 2482 C CA . SER A 1 315 ? 1.985 -24.297 -13.469 1 96.94 315 SER A CA 1
ATOM 2483 C C . SER A 1 315 ? 2.668 -25.609 -13.844 1 96.94 315 SER A C 1
ATOM 2485 O O . SER A 1 315 ? 3.787 -25.609 -14.367 1 96.94 315 SER A O 1
ATOM 2487 N N . ALA A 1 316 ? 1.978 -26.719 -13.656 1 96.75 316 ALA A N 1
ATOM 2488 C CA . ALA A 1 316 ? 2.559 -28.031 -13.883 1 96.75 316 ALA A CA 1
ATOM 2489 C C . ALA A 1 316 ? 2.84 -28.266 -15.367 1 96.75 316 ALA A C 1
ATOM 2491 O O . ALA A 1 316 ? 3.699 -29.078 -15.719 1 96.75 316 ALA A O 1
ATOM 2492 N N . THR A 1 317 ? 2.154 -27.562 -16.234 1 95.62 317 THR A N 1
ATOM 2493 C CA . THR A 1 317 ? 2.297 -27.828 -17.656 1 95.62 317 THR A CA 1
ATOM 2494 C C . THR A 1 317 ? 2.789 -26.594 -18.391 1 95.62 317 THR A C 1
ATOM 2496 O O . THR A 1 317 ? 3.01 -26.625 -19.609 1 95.62 317 THR A O 1
ATOM 2499 N N . SER A 1 318 ? 2.959 -25.5 -17.734 1 96.25 318 SER A N 1
ATOM 2500 C CA . SER A 1 318 ? 3.414 -24.266 -18.359 1 96.25 318 SER A CA 1
ATOM 2501 C C . SER A 1 318 ? 4.875 -24.359 -18.781 1 96.25 318 SER A C 1
ATOM 2503 O O . SER A 1 318 ? 5.746 -24.656 -17.953 1 96.25 318 SER A O 1
ATOM 2505 N N . THR A 1 319 ? 5.176 -23.984 -19.953 1 95.06 319 THR A N 1
ATOM 2506 C CA . THR A 1 319 ? 6.559 -24.016 -20.422 1 95.06 319 THR A CA 1
ATOM 2507 C C . THR A 1 319 ? 7.383 -22.922 -19.75 1 95.06 319 THR A C 1
ATOM 2509 O O . THR A 1 319 ? 8.617 -22.969 -19.781 1 95.06 319 THR A O 1
ATOM 2512 N N . ARG A 1 320 ? 6.676 -21.984 -19.141 1 92.56 320 ARG A N 1
ATOM 2513 C CA . ARG A 1 320 ? 7.379 -20.969 -18.359 1 92.56 320 ARG A CA 1
ATOM 2514 C C . ARG A 1 320 ? 8.195 -21.625 -17.234 1 92.56 320 ARG A C 1
ATOM 2516 O O . ARG A 1 320 ? 9.258 -21.125 -16.875 1 92.56 320 ARG A O 1
ATOM 2523 N N . TYR A 1 321 ? 7.695 -22.734 -16.797 1 94.75 321 TYR A N 1
ATOM 2524 C CA . TYR A 1 321 ? 8.328 -23.391 -15.648 1 94.75 321 TYR A CA 1
ATOM 2525 C C . TYR A 1 321 ? 8.992 -24.703 -16.078 1 94.75 321 TYR A C 1
ATOM 2527 O O . TYR A 1 321 ? 10.062 -25.047 -15.562 1 94.75 321 TYR A O 1
ATOM 2535 N N . THR A 1 322 ? 8.492 -25.375 -17.109 1 95.5 322 THR A N 1
ATOM 2536 C CA . THR A 1 322 ? 9.016 -26.672 -17.531 1 95.5 322 THR A CA 1
ATOM 2537 C C . THR A 1 322 ? 10.156 -26.5 -18.531 1 95.5 322 THR A C 1
ATOM 2539 O O . THR A 1 322 ? 11.016 -27.375 -18.641 1 95.5 322 THR A O 1
ATOM 2542 N N . ASN A 1 323 ? 10.117 -25.438 -19.234 1 92.94 323 ASN A N 1
ATOM 2543 C CA . ASN A 1 323 ? 11.109 -25.125 -20.25 1 92.94 323 ASN A CA 1
ATOM 2544 C C . ASN A 1 323 ? 11.391 -23.625 -20.328 1 92.94 323 ASN A C 1
ATOM 2546 O O . ASN A 1 323 ? 11.18 -23 -21.359 1 92.94 323 ASN A O 1
ATOM 2550 N N . PRO A 1 324 ? 11.984 -23.109 -19.266 1 88.44 324 PRO A N 1
ATOM 2551 C CA . PRO A 1 324 ? 12.016 -21.656 -19.078 1 88.44 324 PRO A CA 1
ATOM 2552 C C . PRO A 1 324 ? 12.844 -20.938 -20.141 1 88.44 324 PRO A C 1
ATOM 2554 O O . PRO A 1 324 ? 12.602 -19.766 -20.422 1 88.44 324 PRO A O 1
ATOM 2557 N N . LEU A 1 325 ? 13.773 -21.578 -20.781 1 84.19 325 LEU A N 1
ATOM 2558 C CA . LEU A 1 325 ? 14.602 -20.906 -21.781 1 84.19 325 LEU A CA 1
ATOM 2559 C C . LEU A 1 325 ? 14.117 -21.219 -23.188 1 84.19 325 LEU A C 1
ATOM 2561 O O . LEU A 1 325 ? 14.742 -20.812 -24.172 1 84.19 325 LEU A O 1
ATOM 2565 N N . ASN A 1 326 ? 13.008 -21.969 -23.234 1 86.06 326 ASN A N 1
ATOM 2566 C CA . ASN A 1 326 ? 12.422 -22.328 -24.516 1 86.06 326 ASN A CA 1
ATOM 2567 C C . ASN A 1 326 ? 13.461 -22.922 -25.453 1 86.06 326 ASN A C 1
ATOM 2569 O O . ASN A 1 326 ? 13.625 -22.469 -26.594 1 86.06 326 ASN A O 1
ATOM 2573 N N . ARG A 1 327 ? 14.188 -23.859 -24.953 1 84.69 327 ARG A N 1
ATOM 2574 C CA . ARG A 1 327 ? 15.219 -24.578 -25.703 1 84.69 327 ARG A CA 1
ATOM 2575 C C . ARG A 1 327 ? 14.867 -26.047 -25.844 1 84.69 327 ARG A C 1
ATOM 2577 O O . ARG A 1 327 ? 14.086 -26.594 -25.062 1 84.69 327 ARG A O 1
ATOM 2584 N N . PRO A 1 328 ? 15.43 -26.594 -26.938 1 85.94 328 PRO A N 1
ATOM 2585 C CA . PRO A 1 328 ? 15.195 -28.031 -27.078 1 85.94 328 PRO A CA 1
ATOM 2586 C C . PRO A 1 328 ? 15.68 -28.828 -25.875 1 85.94 328 PRO A C 1
ATOM 2588 O O . PRO A 1 328 ? 16.641 -28.438 -25.219 1 85.94 328 PRO A O 1
ATOM 2591 N N . ALA A 1 329 ? 14.992 -29.922 -25.703 1 84.56 329 ALA A N 1
ATOM 2592 C CA . ALA A 1 329 ? 15.297 -30.766 -24.562 1 84.56 329 ALA A CA 1
ATOM 2593 C C . ALA A 1 329 ? 16.719 -31.297 -24.641 1 84.56 329 ALA A C 1
ATOM 2595 O O . ALA A 1 329 ? 17.328 -31.625 -23.625 1 84.56 329 ALA A O 1
ATOM 2596 N N . THR A 1 330 ? 17.25 -31.391 -25.797 1 84.62 330 THR A N 1
ATOM 2597 C CA . THR A 1 330 ? 18.609 -31.875 -25.984 1 84.62 330 THR A CA 1
ATOM 2598 C C . THR A 1 330 ? 19.625 -30.891 -25.453 1 84.62 330 THR A C 1
ATOM 2600 O O . THR A 1 330 ? 20.75 -31.266 -25.109 1 84.62 330 THR A O 1
ATOM 2603 N N . GLU A 1 331 ? 19.219 -29.688 -25.312 1 85.31 331 GLU A N 1
ATOM 2604 C CA . GLU A 1 331 ? 20.125 -28.625 -24.891 1 85.31 331 GLU A CA 1
ATOM 2605 C C . GLU A 1 331 ? 19.953 -28.328 -23.406 1 85.31 331 GLU A C 1
ATOM 2607 O O . GLU A 1 331 ? 20.922 -28.047 -22.688 1 85.31 331 GLU A O 1
ATOM 2612 N N . MET A 1 332 ? 18.688 -28.391 -23.062 1 86.19 332 MET A N 1
ATOM 2613 C CA . MET A 1 332 ? 18.359 -28.078 -21.672 1 86.19 332 MET A CA 1
ATOM 2614 C C . MET A 1 332 ? 17.328 -29.047 -21.125 1 86.19 332 MET A C 1
ATOM 2616 O O . MET A 1 332 ? 16.312 -29.297 -21.75 1 86.19 332 MET A O 1
ATOM 2620 N N . PRO A 1 333 ? 17.656 -29.516 -19.938 1 89.56 333 PRO A N 1
ATOM 2621 C CA . PRO A 1 333 ? 16.672 -30.422 -19.328 1 89.56 333 PRO A CA 1
ATOM 2622 C C . PRO A 1 333 ? 15.344 -29.75 -19.031 1 89.56 333 PRO A C 1
ATOM 2624 O O . PRO A 1 333 ? 15.312 -28.562 -18.703 1 89.56 333 PRO A O 1
ATOM 2627 N N . ARG A 1 334 ? 14.266 -30.547 -19.125 1 93 334 ARG A N 1
ATOM 2628 C CA . ARG A 1 334 ? 12.93 -30.062 -18.781 1 93 334 ARG A CA 1
ATOM 2629 C C . ARG A 1 334 ? 12.578 -30.406 -17.344 1 93 334 ARG A C 1
ATOM 2631 O O . ARG A 1 334 ? 12.938 -31.484 -16.844 1 93 334 ARG A O 1
ATOM 2638 N N . ALA A 1 335 ? 11.93 -29.484 -16.719 1 94.75 335 ALA A N 1
ATOM 2639 C CA . ALA A 1 335 ? 11.328 -29.828 -15.43 1 94.75 335 ALA A CA 1
ATOM 2640 C C . ALA A 1 335 ? 10.039 -30.625 -15.625 1 94.75 335 ALA A C 1
ATOM 2642 O O . ALA A 1 335 ? 9.281 -30.375 -16.562 1 94.75 335 ALA A O 1
ATOM 2643 N N . ARG A 1 336 ? 9.773 -31.594 -14.766 1 94.38 336 ARG A N 1
ATOM 2644 C CA . ARG A 1 336 ? 8.578 -32.438 -14.828 1 94.38 336 ARG A CA 1
ATOM 2645 C C . ARG A 1 336 ? 7.809 -32.406 -13.516 1 94.38 336 ARG A C 1
ATOM 2647 O O . ARG A 1 336 ? 8.391 -32.594 -12.445 1 94.38 336 ARG A O 1
ATOM 2654 N N . PHE A 1 337 ? 6.527 -32.156 -13.656 1 95.75 337 PHE A N 1
ATOM 2655 C CA . PHE A 1 337 ? 5.707 -32 -12.461 1 95.75 337 PHE A CA 1
ATOM 2656 C C . PHE A 1 337 ? 4.516 -32.969 -12.5 1 95.75 337 PHE A C 1
ATOM 2658 O O . PHE A 1 337 ? 3.602 -32.844 -11.68 1 95.75 337 PHE A O 1
ATOM 2665 N N . THR A 1 338 ? 4.484 -33.969 -13.328 1 89.81 338 THR A N 1
ATOM 2666 C CA . THR A 1 338 ? 3.352 -34.875 -13.469 1 89.81 338 THR A CA 1
ATOM 2667 C C . THR A 1 338 ? 3.609 -36.188 -12.719 1 89.81 338 THR A C 1
ATOM 2669 O O . THR A 1 338 ? 4.637 -36.812 -12.93 1 89.81 338 THR A O 1
ATOM 2672 N N . PRO A 1 339 ? 2.748 -36.562 -11.828 1 94.62 339 PRO A N 1
ATOM 2673 C CA . PRO A 1 339 ? 1.485 -35.906 -11.469 1 94.62 339 PRO A CA 1
ATOM 2674 C C . PRO A 1 339 ? 1.689 -34.656 -10.641 1 94.62 339 PRO A C 1
ATOM 2676 O O . PRO A 1 339 ? 2.604 -34.594 -9.82 1 94.62 339 PRO A O 1
ATOM 2679 N N . ALA A 1 340 ? 0.807 -33.719 -10.867 1 95.12 340 ALA A N 1
ATOM 2680 C CA . ALA A 1 340 ? 0.947 -32.406 -10.227 1 95.12 340 ALA A CA 1
ATOM 2681 C C . ALA A 1 340 ? 0.35 -32.406 -8.82 1 95.12 340 ALA A C 1
ATOM 2683 O O . ALA A 1 340 ? 0.77 -31.641 -7.953 1 95.12 340 ALA A O 1
ATOM 2684 N N . ARG A 1 341 ? -0.621 -33.312 -8.594 1 97 341 ARG A N 1
ATOM 2685 C CA . ARG A 1 341 ? -1.396 -33.312 -7.359 1 97 341 ARG A CA 1
ATOM 2686 C C . ARG A 1 341 ? -1.385 -34.688 -6.707 1 97 341 ARG A C 1
ATOM 2688 O O . ARG A 1 341 ? -1.148 -35.688 -7.379 1 97 341 ARG A O 1
ATOM 2695 N N . THR A 1 342 ? -1.625 -34.625 -5.492 1 97.69 342 THR A N 1
ATOM 2696 C CA . THR A 1 342 ? -1.868 -35.844 -4.703 1 97.69 342 THR A CA 1
ATOM 2697 C C . THR A 1 342 ? -2.977 -35.594 -3.682 1 97.69 342 THR A C 1
ATOM 2699 O O . THR A 1 342 ? -3.266 -34.469 -3.326 1 97.69 342 THR A O 1
ATOM 2702 N N . ASP A 1 343 ? -3.674 -36.594 -3.25 1 96.31 343 ASP A N 1
ATOM 2703 C CA . ASP A 1 343 ? -4.73 -36.5 -2.248 1 96.31 343 ASP A CA 1
ATOM 2704 C C . ASP A 1 343 ? -4.184 -36.781 -0.847 1 96.31 343 ASP A C 1
ATOM 2706 O O . ASP A 1 343 ? -4.922 -36.688 0.138 1 96.31 343 ASP A O 1
ATOM 2710 N N . LEU A 1 344 ? -2.914 -37.031 -0.739 1 97.5 344 LEU A N 1
ATOM 2711 C CA . LEU A 1 344 ? -2.283 -37.312 0.542 1 97.5 344 LEU A CA 1
ATOM 2712 C C . LEU A 1 344 ? -1.29 -36.219 0.926 1 97.5 344 LEU A C 1
ATOM 2714 O O . LEU A 1 344 ? -0.278 -36.031 0.248 1 97.5 344 LEU A O 1
ATOM 2718 N N . PRO A 1 345 ? -1.573 -35.562 2.016 1 98.31 345 PRO A N 1
ATOM 2719 C CA . PRO A 1 345 ? -0.614 -34.562 2.441 1 98.31 345 PRO A CA 1
ATOM 2720 C C . PRO A 1 345 ? 0.652 -35.156 3.053 1 98.31 345 PRO A C 1
ATOM 2722 O O . PRO A 1 345 ? 0.589 -36.188 3.73 1 98.31 345 PRO A O 1
ATOM 2725 N N . SER A 1 346 ? 1.769 -34.531 2.842 1 98.19 346 SER A N 1
ATOM 2726 C CA . SER A 1 346 ? 3.029 -34.938 3.438 1 98.19 346 SER A CA 1
ATOM 2727 C C . SER A 1 346 ? 3.09 -34.594 4.918 1 98.19 346 SER A C 1
ATOM 2729 O O . SER A 1 346 ? 3.836 -35.219 5.68 1 98.19 346 SER A O 1
ATOM 2731 N N . ASP A 1 347 ? 2.432 -33.562 5.355 1 98.25 347 ASP A N 1
ATOM 2732 C CA . ASP A 1 347 ? 2.291 -33.125 6.742 1 98.25 347 ASP A CA 1
ATOM 2733 C C . ASP A 1 347 ? 0.871 -32.656 7.023 1 98.25 347 ASP A C 1
ATOM 2735 O O . ASP A 1 347 ? 0.436 -31.625 6.48 1 98.25 347 ASP A O 1
ATOM 2739 N N . ASP A 1 348 ? 0.151 -33.344 7.84 1 97.75 348 ASP A N 1
ATOM 2740 C CA . ASP A 1 348 ? -1.229 -33 8.164 1 97.75 348 ASP A CA 1
ATOM 2741 C C . ASP A 1 348 ? -1.364 -32.625 9.641 1 97.75 348 ASP A C 1
ATOM 2743 O O . ASP A 1 348 ? -2.453 -32.688 10.211 1 97.75 348 ASP A O 1
ATOM 2747 N N . SER A 1 349 ? -0.227 -32.25 10.32 1 97.44 349 SER A N 1
ATOM 2748 C CA . SER A 1 349 ? -0.256 -31.828 11.719 1 97.44 349 SER A CA 1
ATOM 2749 C C . SER A 1 349 ? -1.236 -30.688 11.945 1 97.44 349 SER A C 1
ATOM 2751 O O . SER A 1 349 ? -1.266 -29.734 11.164 1 97.44 349 SER A O 1
ATOM 2753 N N . PRO A 1 350 ? -2.047 -30.766 12.945 1 96.25 350 PRO A N 1
ATOM 2754 C CA . PRO A 1 350 ? -2.982 -29.672 13.242 1 96.25 350 PRO A CA 1
ATOM 2755 C C . PRO A 1 350 ? -2.318 -28.5 13.969 1 96.25 350 PRO A C 1
ATOM 2757 O O . PRO A 1 350 ? -2.975 -27.5 14.258 1 96.25 350 PRO A O 1
ATOM 2760 N N . LEU A 1 351 ? -1.068 -28.609 14.242 1 97 351 LEU A N 1
ATOM 2761 C CA . LEU A 1 351 ? -0.352 -27.562 14.969 1 97 351 LEU A CA 1
ATOM 2762 C C . LEU A 1 351 ? 0.083 -26.438 14.031 1 97 351 LEU A C 1
ATOM 2764 O O . LEU A 1 351 ? 0.424 -26.703 12.875 1 97 351 LEU A O 1
ATOM 2768 N N . ALA A 1 352 ? 0.091 -25.281 14.539 1 97.38 352 ALA A N 1
ATOM 2769 C CA . ALA A 1 352 ? 0.488 -24.125 13.742 1 97.38 352 ALA A CA 1
ATOM 2770 C C . ALA A 1 352 ? 1.951 -24.219 13.32 1 97.38 352 ALA A C 1
ATOM 2772 O O . ALA A 1 352 ? 2.781 -24.75 14.062 1 97.38 352 ALA A O 1
ATOM 2773 N N . LEU A 1 353 ? 2.271 -23.766 12.125 1 97.31 353 LEU A N 1
ATOM 2774 C CA . LEU A 1 353 ? 3.666 -23.547 11.766 1 97.31 353 LEU A CA 1
ATOM 2775 C C . LEU A 1 353 ? 4.316 -22.547 12.711 1 97.31 353 LEU A C 1
ATOM 2777 O O . LEU A 1 353 ? 3.635 -21.688 13.281 1 97.31 353 LEU A O 1
ATOM 2781 N N . PRO A 1 354 ? 5.629 -22.625 12.922 1 95 354 PRO A N 1
ATOM 2782 C CA . PRO A 1 354 ? 6.297 -21.797 13.922 1 95 354 PRO A CA 1
ATOM 2783 C C . PRO A 1 354 ? 6.609 -20.391 13.406 1 95 354 PRO A C 1
ATOM 2785 O O . PRO A 1 354 ? 7.723 -19.891 13.586 1 95 354 PRO A O 1
ATOM 2788 N N . PHE A 1 355 ? 5.688 -19.766 12.773 1 95.94 355 PHE A N 1
ATOM 2789 C CA . PHE A 1 355 ? 5.777 -18.391 12.312 1 95.94 355 PHE A CA 1
ATOM 2790 C C . PHE A 1 355 ? 4.684 -17.531 12.945 1 95.94 355 PHE A C 1
ATOM 2792 O O . PHE A 1 355 ? 3.5 -17.719 12.656 1 95.94 355 PHE A O 1
ATOM 2799 N N . PRO A 1 356 ? 5.016 -16.547 13.719 1 91.44 356 PRO A N 1
ATOM 2800 C CA . PRO A 1 356 ? 4.035 -15.805 14.516 1 91.44 356 PRO A CA 1
ATOM 2801 C C . PRO A 1 356 ? 3.033 -15.039 13.656 1 91.44 356 PRO A C 1
ATOM 2803 O O . PRO A 1 356 ? 1.896 -14.812 14.078 1 91.44 356 PRO A O 1
ATOM 2806 N N . ASP A 1 357 ? 3.381 -14.672 12.523 1 92.5 357 ASP A N 1
ATOM 2807 C CA . ASP A 1 357 ? 2.518 -13.797 11.727 1 92.5 357 ASP A CA 1
ATOM 2808 C C . ASP A 1 357 ? 1.42 -14.602 11.031 1 92.5 357 ASP A C 1
ATOM 2810 O O . ASP A 1 357 ? 0.444 -14.023 10.547 1 92.5 357 ASP A O 1
ATOM 2814 N N . ILE A 1 358 ? 1.526 -15.93 10.992 1 96.62 358 ILE A N 1
ATOM 2815 C CA . ILE A 1 358 ? 0.475 -16.703 10.344 1 96.62 358 ILE A CA 1
ATOM 2816 C C . ILE A 1 358 ? -0.126 -17.688 11.344 1 96.62 358 ILE A C 1
ATOM 2818 O O . ILE A 1 358 ? -1.075 -18.406 11.023 1 96.62 358 ILE A O 1
ATOM 2822 N N . ALA A 1 359 ? 0.35 -17.734 12.562 1 95.81 359 ALA A N 1
ATOM 2823 C CA . ALA A 1 359 ? -0.096 -18.688 13.578 1 95.81 359 ALA A CA 1
ATOM 2824 C C . ALA A 1 359 ? -1.579 -18.5 13.891 1 95.81 359 ALA A C 1
ATOM 2826 O O . ALA A 1 359 ? -2.27 -19.469 14.242 1 95.81 359 ALA A O 1
ATOM 2827 N N . TRP A 1 360 ? -2.049 -17.328 13.719 1 95.56 360 TRP A N 1
ATOM 2828 C CA . TRP A 1 360 ? -3.432 -17 14.055 1 95.56 360 TRP A CA 1
ATOM 2829 C C . TRP A 1 360 ? -4.402 -17.75 13.148 1 95.56 360 TRP A C 1
ATOM 2831 O O . TRP A 1 360 ? -5.59 -17.875 13.469 1 95.56 360 TRP A O 1
ATOM 2841 N N . TRP A 1 361 ? -3.91 -18.266 12.008 1 97.06 361 TRP A N 1
ATOM 2842 C CA . TRP A 1 361 ? -4.762 -19.078 11.133 1 97.06 361 TRP A CA 1
ATOM 2843 C C . TRP A 1 361 ? -5.309 -20.281 11.883 1 97.06 361 TRP A C 1
ATOM 2845 O O . TRP A 1 361 ? -6.332 -20.859 11.484 1 97.06 361 TRP A O 1
ATOM 2855 N N . TRP A 1 362 ? -4.656 -20.734 12.867 1 96.12 362 TRP A N 1
ATOM 2856 C CA . TRP A 1 362 ? -5.008 -21.953 13.586 1 96.12 362 TRP A CA 1
ATOM 2857 C C . TRP A 1 362 ? -5.793 -21.625 14.852 1 96.12 362 TRP A C 1
ATOM 2859 O O . TRP A 1 362 ? -6.109 -22.516 15.641 1 96.12 362 TRP A O 1
ATOM 2869 N N . ASP A 1 363 ? -6.066 -20.406 15.156 1 89.12 363 ASP A N 1
ATOM 2870 C CA . ASP A 1 363 ? -6.852 -20.031 16.328 1 89.12 363 ASP A CA 1
ATOM 2871 C C . ASP A 1 363 ? -8.328 -20.359 16.125 1 89.12 363 ASP A C 1
ATOM 2873 O O . ASP A 1 363 ? -8.82 -20.391 14.992 1 89.12 363 ASP A O 1
ATOM 2877 N N . MET B 1 1 ? 32.5 23.438 6.621 1 31.44 1 MET B N 1
ATOM 2878 C CA . MET B 1 1 ? 31.5 24.188 5.867 1 31.44 1 MET B CA 1
ATOM 2879 C C . MET B 1 1 ? 30.656 25.047 6.793 1 31.44 1 MET B C 1
ATOM 2881 O O . MET B 1 1 ? 30.266 24.609 7.879 1 31.44 1 MET B O 1
ATOM 2885 N N . ASN B 1 2 ? 30.781 26.312 6.801 1 33.47 2 ASN B N 1
ATOM 2886 C CA . ASN B 1 2 ? 30.062 27.234 7.688 1 33.47 2 ASN B CA 1
ATOM 2887 C C . ASN B 1 2 ? 28.578 26.875 7.773 1 33.47 2 ASN B C 1
ATOM 2889 O O . ASN B 1 2 ? 27.938 26.656 6.75 1 33.47 2 ASN B O 1
ATOM 2893 N N . PRO B 1 3 ? 28.125 26.453 8.906 1 43.34 3 PRO B N 1
ATOM 2894 C CA . PRO B 1 3 ? 26.719 26.094 8.977 1 43.34 3 PRO B CA 1
ATOM 2895 C C . PRO B 1 3 ? 25.812 27.109 8.273 1 43.34 3 PRO B C 1
ATOM 2897 O O . PRO B 1 3 ? 25.859 28.297 8.57 1 43.34 3 PRO B O 1
ATOM 2900 N N . ARG B 1 4 ? 25.812 26.969 6.945 1 49.56 4 ARG B N 1
ATOM 2901 C CA . ARG B 1 4 ? 24.984 27.891 6.184 1 49.56 4 ARG B CA 1
ATOM 2902 C C . ARG B 1 4 ? 23.797 28.375 7.016 1 49.56 4 ARG B C 1
ATOM 2904 O O . ARG B 1 4 ? 23 27.562 7.484 1 49.56 4 ARG B O 1
ATOM 2911 N N . THR B 1 5 ? 23.844 29.562 7.797 1 56 5 THR B N 1
ATOM 2912 C CA . THR B 1 5 ? 22.75 30.172 8.547 1 56 5 THR B CA 1
ATOM 2913 C C . THR B 1 5 ? 21.5 30.297 7.691 1 56 5 THR B C 1
ATOM 2915 O O . THR B 1 5 ? 21.484 31.016 6.691 1 56 5 THR B O 1
ATOM 2918 N N . VAL B 1 6 ? 20.5 29.391 7.758 1 70.56 6 VAL B N 1
ATOM 2919 C CA . VAL B 1 6 ? 19.297 29.422 6.949 1 70.56 6 VAL B CA 1
ATOM 2920 C C . VAL B 1 6 ? 18.219 30.25 7.66 1 70.56 6 VAL B C 1
ATOM 2922 O O . VAL B 1 6 ? 17.984 30.078 8.859 1 70.56 6 VAL B O 1
ATOM 2925 N N . GLN B 1 7 ? 17.844 31.469 7.062 1 86.06 7 GLN B N 1
ATOM 2926 C CA . GLN B 1 7 ? 16.75 32.312 7.539 1 86.06 7 GLN B CA 1
ATOM 2927 C C . GLN B 1 7 ? 15.398 31.703 7.125 1 86.06 7 GLN B C 1
ATOM 2929 O O . GLN B 1 7 ? 15.258 31.188 6.016 1 86.06 7 GLN B O 1
ATOM 2934 N N . PRO B 1 8 ? 14.43 31.797 8.141 1 93.88 8 PRO B N 1
ATOM 2935 C CA . PRO B 1 8 ? 13.102 31.328 7.754 1 93.88 8 PRO B CA 1
ATOM 2936 C C . PRO B 1 8 ? 12.469 32.188 6.652 1 93.88 8 PRO B C 1
ATOM 2938 O O . PRO B 1 8 ? 12.703 33.375 6.59 1 93.88 8 PRO B O 1
ATOM 2941 N N . LEU B 1 9 ? 11.711 31.562 5.824 1 95.31 9 LEU B N 1
ATOM 2942 C CA . LEU B 1 9 ? 10.969 32.281 4.785 1 95.31 9 LEU B CA 1
ATOM 2943 C C . LEU B 1 9 ? 9.734 32.969 5.367 1 95.31 9 LEU B C 1
ATOM 2945 O O . LEU B 1 9 ? 9.203 32.531 6.387 1 95.31 9 LEU B O 1
ATOM 2949 N N . ASP B 1 10 ? 9.352 34 4.746 1 95.31 10 ASP B N 1
ATOM 2950 C CA . ASP B 1 10 ? 8.102 34.656 5.109 1 95.31 10 ASP B CA 1
ATOM 2951 C C . ASP B 1 10 ? 6.906 34 4.438 1 95.31 10 ASP B C 1
ATOM 2953 O O . ASP B 1 10 ? 6.723 34.094 3.223 1 95.31 10 ASP B O 1
ATOM 2957 N N . VAL B 1 11 ? 6.113 33.312 5.176 1 96.19 11 VAL B N 1
ATOM 2958 C CA . VAL B 1 11 ? 4.914 32.656 4.676 1 96.19 11 VAL B CA 1
ATOM 2959 C C . VAL B 1 11 ? 3.682 33.5 4.996 1 96.19 11 VAL B C 1
ATOM 2961 O O . VAL B 1 11 ? 3.402 33.781 6.164 1 96.19 11 VAL B O 1
ATOM 2964 N N . PRO B 1 12 ? 2.994 33.938 3.988 1 97.38 12 PRO B N 1
ATOM 2965 C CA . PRO B 1 12 ? 1.784 34.719 4.266 1 97.38 12 PRO B CA 1
ATOM 2966 C C . PRO B 1 12 ? 0.68 33.906 4.91 1 97.38 12 PRO B C 1
ATOM 2968 O O . PRO B 1 12 ? 0.747 32.656 4.895 1 97.38 12 PRO B O 1
ATOM 2971 N N . PRO B 1 13 ? -0.336 34.594 5.543 1 97.88 13 PRO B N 1
ATOM 2972 C CA . PRO B 1 13 ? -1.481 33.844 6.047 1 97.88 13 PRO B CA 1
ATOM 2973 C C . PRO B 1 13 ? -2.16 33 4.961 1 97.88 13 PRO B C 1
ATOM 2975 O O . PRO B 1 13 ? -2.252 33.438 3.811 1 97.88 13 PRO B O 1
ATOM 2978 N N . LEU B 1 14 ? -2.578 31.859 5.324 1 98.38 14 LEU B N 1
ATOM 2979 C CA . LEU B 1 14 ? -3.193 30.938 4.371 1 98.38 14 LEU B CA 1
ATOM 2980 C C . LEU B 1 14 ? -4.707 31.125 4.332 1 98.38 14 LEU B C 1
ATOM 2982 O O . LEU B 1 14 ? -5.336 31.344 5.371 1 98.38 14 LEU B O 1
ATOM 2986 N N . TYR B 1 15 ? -5.285 31.078 3.186 1 98.75 15 TYR B N 1
ATOM 2987 C CA . TYR B 1 15 ? -6.734 31.172 3.045 1 98.75 15 TYR B CA 1
ATOM 2988 C C . TYR B 1 15 ? -7.422 29.969 3.688 1 98.75 15 TYR B C 1
ATOM 2990 O O . TYR B 1 15 ? -7.18 28.828 3.301 1 98.75 15 TYR B O 1
ATOM 2998 N N . CYS B 1 16 ? -8.242 30.172 4.672 1 98.56 16 CYS B N 1
ATOM 2999 C CA . CYS B 1 16 ? -9.023 29.125 5.312 1 98.56 16 CYS B CA 1
ATOM 3000 C C . CYS B 1 16 ? -10.312 29.672 5.906 1 98.56 16 CYS B C 1
ATOM 3002 O O . CYS B 1 16 ? -10.312 30.172 7.031 1 98.56 16 CYS B O 1
ATOM 3004 N N . PRO B 1 17 ? -11.391 29.531 5.223 1 97.88 17 PRO B N 1
ATOM 3005 C CA . PRO B 1 17 ? -12.664 30.062 5.711 1 97.88 17 PRO B CA 1
ATOM 3006 C C . PRO B 1 17 ? -13.32 29.156 6.754 1 97.88 17 PRO B C 1
ATOM 3008 O O . PRO B 1 17 ? -14.406 29.469 7.246 1 97.88 17 PRO B O 1
ATOM 3011 N N . ILE B 1 18 ? -12.812 28.047 7.125 1 97.81 18 ILE B N 1
ATOM 3012 C CA . ILE B 1 18 ? -13.344 27.109 8.109 1 97.81 18 ILE B CA 1
ATOM 3013 C C . ILE B 1 18 ? -13.086 27.641 9.516 1 97.81 18 ILE B C 1
ATOM 3015 O O . ILE B 1 18 ? -11.938 27.906 9.883 1 97.81 18 ILE B O 1
ATOM 3019 N N . PRO B 1 19 ? -14.031 27.766 10.281 1 96.31 19 PRO B N 1
ATOM 3020 C CA . PRO B 1 19 ? -13.844 28.312 11.633 1 96.31 19 PRO B CA 1
ATOM 3021 C C . PRO B 1 19 ? -13.008 27.391 12.523 1 96.31 19 PRO B C 1
ATOM 3023 O O . PRO B 1 19 ? -13.109 26.172 12.422 1 96.31 19 PRO B O 1
ATOM 3026 N N . PRO B 1 20 ? -12.234 27.969 13.383 1 95.38 20 PRO B N 1
ATOM 3027 C CA . PRO B 1 20 ? -11.469 27.172 14.336 1 95.38 20 PRO B CA 1
ATOM 3028 C C . PRO B 1 20 ? -12.328 26.594 15.461 1 95.38 20 PRO B C 1
ATOM 3030 O O . PRO B 1 20 ? -13.289 27.25 15.891 1 95.38 20 PRO B O 1
ATOM 3033 N N . GLU B 1 21 ? -12.086 25.453 15.883 1 96.69 21 GLU B N 1
ATOM 3034 C CA . GLU B 1 21 ? -12.688 24.812 17.047 1 96.69 21 GLU B CA 1
ATOM 3035 C C . GLU B 1 21 ? -11.633 24.078 17.875 1 96.69 21 GLU B C 1
ATOM 3037 O O . GLU B 1 21 ? -10.508 23.875 17.422 1 96.69 21 GLU B O 1
ATOM 3042 N N . ILE B 1 22 ? -11.969 23.781 19.125 1 97.81 22 ILE B N 1
ATOM 3043 C CA . ILE B 1 22 ? -11.016 23.078 19.969 1 97.81 22 ILE B CA 1
ATOM 3044 C C . ILE B 1 22 ? -11.766 22.312 21.062 1 97.81 22 ILE B C 1
ATOM 3046 O O . ILE B 1 22 ? -12.781 22.781 21.578 1 97.81 22 ILE B O 1
ATOM 3050 N N . HIS B 1 23 ? -11.406 21.141 21.375 1 98.62 23 HIS B N 1
ATOM 3051 C CA . HIS B 1 23 ? -12.016 20.297 22.391 1 98.62 23 HIS B CA 1
ATOM 3052 C C . HIS B 1 23 ? -11.891 20.938 23.781 1 98.62 23 HIS B C 1
ATOM 3054 O O . HIS B 1 23 ? -10.82 21.406 24.156 1 98.62 23 HIS B O 1
ATOM 3060 N N . PRO B 1 24 ? -12.898 20.922 24.562 1 98.31 24 PRO B N 1
ATOM 3061 C CA . PRO B 1 24 ? -12.852 21.547 25.891 1 98.31 24 PRO B CA 1
ATOM 3062 C C . PRO B 1 24 ? -11.875 20.859 26.828 1 98.31 24 PRO B C 1
ATOM 3064 O O . PRO B 1 24 ? -11.359 21.484 27.766 1 98.31 24 PRO B O 1
ATOM 3067 N N . ASP B 1 25 ? -11.594 19.625 26.625 1 98.38 25 ASP B N 1
ATOM 3068 C CA . ASP B 1 25 ? -10.734 18.859 27.516 1 98.38 25 ASP B CA 1
ATOM 3069 C C . ASP B 1 25 ? -9.305 18.797 27 1 98.38 25 ASP B C 1
ATOM 3071 O O . ASP B 1 25 ? -8.578 17.844 27.234 1 98.38 25 ASP B O 1
ATOM 3075 N N . LEU B 1 26 ? -8.852 19.75 26.234 1 98.25 26 LEU B N 1
ATOM 3076 C CA . LEU B 1 26 ? -7.523 19.766 25.641 1 98.25 26 LEU B CA 1
ATOM 3077 C C . LEU B 1 26 ? -6.453 19.547 26.719 1 98.25 26 LEU B C 1
ATOM 3079 O O . LEU B 1 26 ? -5.531 18.75 26.516 1 98.25 26 LEU B O 1
ATOM 3083 N N . ALA B 1 27 ? -6.535 20.25 27.828 1 97.88 27 ALA B N 1
ATOM 3084 C CA . ALA B 1 27 ? -5.52 20.172 28.875 1 97.88 27 ALA B CA 1
ATOM 3085 C C . ALA B 1 27 ? -5.336 18.734 29.344 1 97.88 27 ALA B C 1
ATOM 3087 O O . ALA B 1 27 ? -4.207 18.266 29.531 1 97.88 27 ALA B O 1
ATOM 3088 N N . LEU B 1 28 ? -6.441 18.047 29.578 1 98.12 28 LEU B N 1
ATOM 3089 C CA . LEU B 1 28 ? -6.414 16.656 30.016 1 98.12 28 LEU B CA 1
ATOM 3090 C C . LEU B 1 28 ? -5.828 15.758 28.938 1 98.12 28 LEU B C 1
ATOM 3092 O O . LEU B 1 28 ? -4.996 14.898 29.234 1 98.12 28 LEU B O 1
ATOM 3096 N N . ILE B 1 29 ? -6.262 15.914 27.703 1 98.44 29 ILE B N 1
ATOM 3097 C CA . ILE B 1 29 ? -5.789 15.125 26.578 1 98.44 29 ILE B CA 1
ATOM 3098 C C . ILE B 1 29 ? -4.281 15.305 26.422 1 98.44 29 ILE B C 1
ATOM 3100 O O . ILE B 1 29 ? -3.547 14.328 26.25 1 98.44 29 ILE B O 1
ATOM 3104 N N . GLU B 1 30 ? -3.842 16.547 26.516 1 98.19 30 GLU B N 1
ATOM 3105 C CA . GLU B 1 30 ? -2.428 16.875 26.359 1 98.19 30 GLU B CA 1
ATOM 3106 C C . GLU B 1 30 ? -1.587 16.203 27.438 1 98.19 30 GLU B C 1
ATOM 3108 O O . GLU B 1 30 ? -0.582 15.555 27.141 1 98.19 30 GLU B O 1
ATOM 3113 N N . LYS B 1 31 ? -1.971 16.375 28.672 1 97.88 31 LYS B N 1
ATOM 3114 C CA . LYS B 1 31 ? -1.234 15.789 29.781 1 97.88 31 LYS B CA 1
ATOM 3115 C C . LYS B 1 31 ? -1.115 14.281 29.625 1 97.88 31 LYS B C 1
ATOM 3117 O O . LYS B 1 31 ? -0.018 13.727 29.734 1 97.88 31 LYS B O 1
ATOM 3122 N N . ARG B 1 32 ? -2.193 13.648 29.359 1 98.12 32 ARG B N 1
ATOM 3123 C CA . ARG B 1 32 ? -2.227 12.195 29.297 1 98.12 32 ARG B CA 1
ATOM 3124 C C . ARG B 1 32 ? -1.449 11.68 28.094 1 98.12 32 ARG B C 1
ATOM 3126 O O . ARG B 1 32 ? -0.794 10.633 28.156 1 98.12 32 ARG B O 1
ATOM 3133 N N . SER B 1 33 ? -1.571 12.328 26.969 1 98.19 33 SER B N 1
ATOM 3134 C CA . SER B 1 33 ? -0.866 11.898 25.766 1 98.19 33 SER B CA 1
ATOM 3135 C C . SER B 1 33 ? 0.644 12.031 25.938 1 98.19 33 SER B C 1
ATOM 3137 O O . SER B 1 33 ? 1.399 11.148 25.531 1 98.19 33 SER B O 1
ATOM 3139 N N . ILE B 1 34 ? 1.079 13.125 26.516 1 97.19 34 ILE B N 1
ATOM 3140 C CA . ILE B 1 34 ? 2.506 13.336 26.734 1 97.19 34 ILE B CA 1
ATOM 3141 C C . ILE B 1 34 ? 3.025 12.297 27.734 1 97.19 34 ILE B C 1
ATOM 3143 O O . ILE B 1 34 ? 4.066 11.68 27.516 1 97.19 34 ILE B O 1
ATOM 3147 N N . ASP B 1 35 ? 2.252 12.07 28.828 1 97.44 35 ASP B N 1
ATOM 3148 C CA . ASP B 1 35 ? 2.627 11.047 29.797 1 97.44 35 ASP B CA 1
ATOM 3149 C C . ASP B 1 35 ? 2.734 9.672 29.141 1 97.44 35 ASP B C 1
ATOM 3151 O O . ASP B 1 35 ? 3.664 8.914 29.422 1 97.44 35 ASP B O 1
ATOM 3155 N N . TRP B 1 36 ? 1.817 9.367 28.344 1 97.56 36 TRP B N 1
ATOM 3156 C CA . TRP B 1 36 ? 1.777 8.094 27.641 1 97.56 36 TRP B CA 1
ATOM 3157 C C . TRP B 1 36 ? 3.031 7.906 26.781 1 97.56 36 TRP B C 1
ATOM 3159 O O . TRP B 1 36 ? 3.701 6.875 26.875 1 97.56 36 TRP B O 1
ATOM 3169 N N . PHE B 1 37 ? 3.299 8.875 25.984 1 95.5 37 PHE B N 1
ATOM 3170 C CA . PHE B 1 37 ? 4.414 8.734 25.062 1 95.5 37 PHE B CA 1
ATOM 3171 C C . PHE B 1 37 ? 5.734 8.641 25.812 1 95.5 37 PHE B C 1
ATOM 3173 O O . PHE B 1 37 ? 6.57 7.789 25.516 1 95.5 37 PHE B O 1
ATOM 3180 N N . GLN B 1 38 ? 5.906 9.438 26.812 1 94.38 38 GLN B N 1
ATOM 3181 C CA . GLN B 1 38 ? 7.109 9.398 27.641 1 94.38 38 GLN B CA 1
ATOM 3182 C C . GLN B 1 38 ? 7.207 8.086 28.406 1 94.38 38 GLN B C 1
ATOM 3184 O O . GLN B 1 38 ? 8.305 7.617 28.703 1 94.38 38 GLN B O 1
ATOM 3189 N N . GLY B 1 39 ? 6.098 7.566 28.734 1 95.38 39 GLY B N 1
ATOM 3190 C CA . GLY B 1 39 ? 6.059 6.301 29.453 1 95.38 39 GLY B CA 1
ATOM 3191 C C . GLY B 1 39 ? 6.742 5.172 28.703 1 95.38 39 GLY B C 1
ATOM 3192 O O . GLY B 1 39 ? 7.16 4.18 29.297 1 95.38 39 GLY B O 1
ATOM 3193 N N . PHE B 1 40 ? 6.879 5.281 27.438 1 93.62 40 PHE B N 1
ATOM 3194 C CA . PHE B 1 40 ? 7.562 4.27 26.641 1 93.62 40 PHE B CA 1
ATOM 3195 C C . PHE B 1 40 ? 9.055 4.555 26.578 1 93.62 40 PHE B C 1
ATOM 3197 O O . PHE B 1 40 ? 9.812 3.783 25.984 1 93.62 40 PHE B O 1
ATOM 3204 N N . GLY B 1 41 ? 9.477 5.73 27.078 1 88.44 41 GLY B N 1
ATOM 3205 C CA . GLY B 1 41 ? 10.891 6.055 27.125 1 88.44 41 GLY B CA 1
ATOM 3206 C C . GLY B 1 41 ? 11.336 6.926 25.969 1 88.44 41 GLY B C 1
ATOM 3207 O O . GLY B 1 41 ? 12.531 7.086 25.734 1 88.44 41 GLY B O 1
ATOM 3208 N N . VAL B 1 42 ? 10.359 7.383 25.281 1 84.69 42 VAL B N 1
ATOM 3209 C CA . VAL B 1 42 ? 10.68 8.305 24.188 1 84.69 42 VAL B CA 1
ATOM 3210 C C . VAL B 1 42 ? 10.688 9.742 24.719 1 84.69 42 VAL B C 1
ATOM 3212 O O . VAL B 1 42 ? 9.859 10.109 25.547 1 84.69 42 VAL B O 1
ATOM 3215 N N . PHE B 1 43 ? 11.641 10.578 24.391 1 86.06 43 PHE B N 1
ATOM 3216 C CA . PHE B 1 43 ? 11.797 11.953 24.828 1 86.06 43 PHE B CA 1
ATOM 3217 C C . PHE B 1 43 ? 11.797 12.031 26.359 1 86.06 43 PHE B C 1
ATOM 3219 O O . PHE B 1 43 ? 10.953 12.703 26.953 1 86.06 43 PHE B O 1
ATOM 3226 N N . PRO B 1 44 ? 12.727 11.422 26.906 1 88.31 44 PRO B N 1
ATOM 3227 C CA . PRO B 1 44 ? 12.727 11.336 28.375 1 88.31 44 PRO B CA 1
ATOM 3228 C C . PRO B 1 44 ? 13.039 12.664 29.047 1 88.31 44 PRO B C 1
ATOM 3230 O O . PRO B 1 44 ? 13.625 13.555 28.422 1 88.31 44 PRO B O 1
ATOM 3233 N N . GLY B 1 45 ? 12.539 12.82 30.359 1 91.56 45 GLY B N 1
ATOM 3234 C CA . GLY B 1 45 ? 12.891 13.938 31.219 1 91.56 45 GLY B CA 1
ATOM 3235 C C . GLY B 1 45 ? 12.086 15.188 30.922 1 91.56 45 GLY B C 1
ATOM 3236 O O . GLY B 1 45 ? 11.133 15.148 30.125 1 91.56 45 GLY B O 1
ATOM 3237 N N . GLU B 1 46 ? 12.461 16.25 31.594 1 93.25 46 GLU B N 1
ATOM 3238 C CA . GLU B 1 46 ? 11.742 17.516 31.484 1 93.25 46 GLU B CA 1
ATOM 3239 C C . GLU B 1 46 ? 12.016 18.203 30.156 1 93.25 46 GLU B C 1
ATOM 3241 O O . GLU B 1 46 ? 11.141 18.859 29.594 1 93.25 46 GLU B O 1
ATOM 3246 N N . ALA B 1 47 ? 13.227 18.031 29.719 1 90.56 47 ALA B N 1
ATOM 3247 C CA . ALA B 1 47 ? 13.555 18.594 28.406 1 90.56 47 ALA B CA 1
ATOM 3248 C C . ALA B 1 47 ? 12.695 17.984 27.312 1 90.56 47 ALA B C 1
ATOM 3250 O O . ALA B 1 47 ? 12.195 18.688 26.438 1 90.56 47 ALA B O 1
ATOM 3251 N N . GLY B 1 48 ? 12.555 16.688 27.375 1 91.06 48 GLY B N 1
ATOM 3252 C CA . GLY B 1 48 ? 11.68 16 26.422 1 91.06 48 GLY B CA 1
ATOM 3253 C C . GLY B 1 48 ? 10.227 16.422 26.547 1 91.06 48 GLY B C 1
ATOM 3254 O O . GLY B 1 48 ? 9.547 16.609 25.531 1 91.06 48 GLY B O 1
ATOM 3255 N N . ARG B 1 49 ? 9.812 16.594 27.734 1 93.56 49 ARG B N 1
ATOM 3256 C CA . ARG B 1 49 ? 8.438 17.016 27.984 1 93.56 49 ARG B CA 1
ATOM 3257 C C . ARG B 1 49 ? 8.188 18.406 27.422 1 93.56 49 ARG B C 1
ATOM 3259 O O . ARG B 1 49 ? 7.125 18.672 26.859 1 93.56 49 ARG B O 1
ATOM 3266 N N . ALA B 1 50 ? 9.109 19.266 27.656 1 93.12 50 ALA B N 1
ATOM 3267 C CA . ALA B 1 50 ? 8.992 20.641 27.156 1 93.12 50 ALA B CA 1
ATOM 3268 C C . ALA B 1 50 ? 8.914 20.656 25.625 1 93.12 50 ALA B C 1
ATOM 3270 O O . ALA B 1 50 ? 8.164 21.438 25.047 1 93.12 50 ALA B O 1
ATOM 3271 N N . LEU B 1 51 ? 9.672 19.797 25.016 1 92.31 51 LEU B N 1
ATOM 3272 C CA . LEU B 1 51 ? 9.641 19.672 23.562 1 92.31 51 LEU B CA 1
ATOM 3273 C C . LEU B 1 51 ? 8.266 19.234 23.078 1 92.31 51 LEU B C 1
ATOM 3275 O O . LEU B 1 51 ? 7.699 19.828 22.156 1 92.31 51 LEU B O 1
ATOM 3279 N N . LEU B 1 52 ? 7.777 18.203 23.703 1 94.25 52 LEU B N 1
ATOM 3280 C CA . LEU B 1 52 ? 6.484 17.656 23.312 1 94.25 52 LEU B CA 1
ATOM 3281 C C . LEU B 1 52 ? 5.371 18.672 23.516 1 94.25 52 LEU B C 1
ATOM 3283 O O . LEU B 1 52 ? 4.457 18.781 22.703 1 94.25 52 LEU B O 1
ATOM 3287 N N . ARG B 1 53 ? 5.457 19.438 24.594 1 95.19 53 ARG B N 1
ATOM 3288 C CA . ARG B 1 53 ? 4.477 20.484 24.844 1 95.19 53 ARG B CA 1
ATOM 3289 C C . ARG B 1 53 ? 4.543 21.562 23.766 1 95.19 53 ARG B C 1
ATOM 3291 O O . ARG B 1 53 ? 3.508 22.047 23.297 1 95.19 53 ARG B O 1
ATOM 3298 N N . GLY B 1 54 ? 5.75 21.906 23.422 1 95.12 54 GLY B N 1
ATOM 3299 C CA . GLY B 1 54 ? 5.949 22.922 22.406 1 95.12 54 GLY B CA 1
ATOM 3300 C C . GLY B 1 54 ? 5.449 22.516 21.031 1 95.12 54 GLY B C 1
ATOM 3301 O O . GLY B 1 54 ? 5.043 23.359 20.234 1 95.12 54 GLY B O 1
ATOM 3302 N N . TRP B 1 55 ? 5.438 21.234 20.75 1 94.56 55 TRP B N 1
ATOM 3303 C CA . TRP B 1 55 ? 5.02 20.734 19.453 1 94.56 55 TRP B CA 1
ATOM 3304 C C . TRP B 1 55 ? 3.5 20.75 19.328 1 94.56 55 TRP B C 1
ATOM 3306 O O . TRP B 1 55 ? 2.967 20.828 18.203 1 94.56 55 TRP B O 1
ATOM 3316 N N . GLN B 1 56 ? 2.74 20.656 20.406 1 96.56 56 GLN B N 1
ATOM 3317 C CA . GLN B 1 56 ? 1.298 20.875 20.5 1 96.56 56 GLN B CA 1
ATOM 3318 C C . GLN B 1 56 ? 0.539 19.828 19.672 1 96.56 56 GLN B C 1
ATOM 3320 O O . GLN B 1 56 ? -0.5 20.141 19.094 1 96.56 56 GLN B O 1
ATOM 3325 N N . PHE B 1 57 ? 1.021 18.609 19.594 1 95.94 57 PHE B N 1
ATOM 3326 C CA . PHE B 1 57 ? 0.398 17.547 18.812 1 95.94 57 PHE B CA 1
ATOM 3327 C C . PHE B 1 57 ? -0.979 17.203 19.359 1 95.94 57 PHE B C 1
ATOM 3329 O O . PHE B 1 57 ? -1.933 17.031 18.594 1 95.94 57 PHE B O 1
ATOM 3336 N N . PRO B 1 58 ? -1.175 17.156 20.672 1 97.94 58 PRO B N 1
ATOM 3337 C CA . PRO B 1 58 ? -2.523 16.891 21.188 1 97.94 58 PRO B CA 1
ATOM 3338 C C . PRO B 1 58 ? -3.529 17.969 20.781 1 97.94 58 PRO B C 1
ATOM 3340 O O . PRO B 1 58 ? -4.715 17.672 20.609 1 97.94 58 PRO B O 1
ATOM 3343 N N . ALA B 1 59 ? -3.041 19.219 20.625 1 98.06 59 ALA B N 1
ATOM 3344 C CA . ALA B 1 59 ? -3.926 20.297 20.188 1 98.06 59 ALA B CA 1
ATOM 3345 C C . ALA B 1 59 ? -4.438 20.047 18.766 1 98.06 59 ALA B C 1
ATOM 3347 O O . ALA B 1 59 ? -5.57 20.406 18.438 1 98.06 59 ALA B O 1
ATOM 3348 N N . LEU B 1 60 ? -3.605 19.438 17.922 1 97.94 60 LEU B N 1
ATOM 3349 C CA . LEU B 1 60 ? -4.031 19.078 16.578 1 97.94 60 LEU B CA 1
ATOM 3350 C C . LEU B 1 60 ? -5.238 18.141 16.609 1 97.94 60 LEU B C 1
ATOM 3352 O O . LEU B 1 60 ? -6.25 18.406 15.953 1 97.94 60 LEU B O 1
ATOM 3356 N N . ALA B 1 61 ? -5.176 17.109 17.438 1 98 61 ALA B N 1
ATOM 3357 C CA . ALA B 1 61 ? -6.27 16.156 17.594 1 98 61 ALA B CA 1
ATOM 3358 C C . ALA B 1 61 ? -7.496 16.812 18.203 1 98 61 ALA B C 1
ATOM 3360 O O . ALA B 1 61 ? -8.625 16.594 17.75 1 98 61 ALA B O 1
ATOM 3361 N N . ALA B 1 62 ? -7.277 17.641 19.188 1 98.5 62 ALA B N 1
ATOM 3362 C CA . ALA B 1 62 ? -8.367 18.297 19.906 1 98.5 62 ALA B CA 1
ATOM 3363 C C . ALA B 1 62 ? -9.109 19.266 19 1 98.5 62 ALA B C 1
ATOM 3365 O O . ALA B 1 62 ? -10.32 19.469 19.156 1 98.5 62 ALA B O 1
ATOM 3366 N N . ARG B 1 63 ? -8.406 19.906 18.094 1 98.31 63 ARG B N 1
ATOM 3367 C CA . ARG B 1 63 ? -9.031 20.828 17.141 1 98.31 63 ARG B CA 1
ATOM 3368 C C . ARG B 1 63 ? -9.758 20.078 16.047 1 98.31 63 ARG B C 1
ATOM 3370 O O . ARG B 1 63 ? -10.789 20.531 15.547 1 98.31 63 ARG B O 1
ATOM 3377 N N . ALA B 1 64 ? -9.242 18.906 15.633 1 98.12 64 ALA B N 1
ATOM 3378 C CA . ALA B 1 64 ? -9.859 18.094 14.594 1 98.12 64 ALA B CA 1
ATOM 3379 C C . ALA B 1 64 ? -11.148 17.453 15.094 1 98.12 64 ALA B C 1
ATOM 3381 O O . ALA B 1 64 ? -12.07 17.203 14.312 1 98.12 64 ALA B O 1
ATOM 3382 N N . TYR B 1 65 ? -11.219 17.156 16.391 1 98.25 65 TYR B N 1
ATOM 3383 C CA . TYR B 1 65 ? -12.375 16.484 16.969 1 98.25 65 TYR B CA 1
ATOM 3384 C C . TYR B 1 65 ? -12.852 17.203 18.219 1 98.25 65 TYR B C 1
ATOM 3386 O O . TYR B 1 65 ? -12.852 16.625 19.312 1 98.25 65 TYR B O 1
ATOM 3394 N N . PRO B 1 66 ? -13.398 18.344 18.062 1 98.19 66 PRO B N 1
ATOM 3395 C CA . PRO B 1 66 ? -13.734 19.188 19.219 1 98.19 66 PRO B CA 1
ATOM 3396 C C . PRO B 1 66 ? -14.938 18.656 20 1 98.19 66 PRO B C 1
ATOM 3398 O O . PRO B 1 66 ? -15.141 19.031 21.156 1 98.19 66 PRO B O 1
ATOM 3401 N N . GLU B 1 67 ? -15.773 17.766 19.422 1 97.38 67 GLU B N 1
ATOM 3402 C CA . GLU B 1 67 ? -17.031 17.375 20.047 1 97.38 67 GLU B CA 1
ATOM 3403 C C . GLU B 1 67 ? -17.031 15.898 20.422 1 97.38 67 GLU B C 1
ATOM 3405 O O . GLU B 1 67 ? -18.031 15.375 20.906 1 97.38 67 GLU B O 1
ATOM 3410 N N . GLU B 1 68 ? -15.961 15.211 20.125 1 97.81 68 GLU B N 1
ATOM 3411 C CA . GLU B 1 68 ? -15.953 13.766 20.312 1 97.81 68 GLU B CA 1
ATOM 3412 C C . GLU B 1 68 ? -15.492 13.375 21.703 1 97.81 68 GLU B C 1
ATOM 3414 O O . GLU B 1 68 ? -15.055 14.234 22.484 1 97.81 68 GLU B O 1
ATOM 3419 N N . ASP B 1 69 ? -15.617 12.133 22.062 1 97.56 69 ASP B N 1
ATOM 3420 C CA . ASP B 1 69 ? -15.211 11.594 23.344 1 97.56 69 ASP B CA 1
ATOM 3421 C C . ASP B 1 69 ? -13.727 11.828 23.594 1 97.56 69 ASP B C 1
ATOM 3423 O O . ASP B 1 69 ? -12.891 11.531 22.734 1 97.56 69 ASP B O 1
ATOM 3427 N N . ALA B 1 70 ? -13.359 12.336 24.75 1 97.94 70 ALA B N 1
ATOM 3428 C CA . ALA B 1 70 ? -12 12.766 25.062 1 97.94 70 ALA B CA 1
ATOM 3429 C C . ALA B 1 70 ? -11.023 11.602 24.984 1 97.94 70 ALA B C 1
ATOM 3431 O O . ALA B 1 70 ? -9.883 11.766 24.547 1 97.94 70 ALA B O 1
ATOM 3432 N N . GLU B 1 71 ? -11.422 10.453 25.422 1 97.5 71 GLU B N 1
ATOM 3433 C CA . GLU B 1 71 ? -10.531 9.297 25.391 1 97.5 71 GLU B CA 1
ATOM 3434 C C . GLU B 1 71 ? -10.234 8.859 23.953 1 97.5 71 GLU B C 1
ATOM 3436 O O . GLU B 1 71 ? -9.117 8.43 23.656 1 97.5 71 GLU B O 1
ATOM 3441 N N . ARG B 1 72 ? -11.219 8.938 23.125 1 97.88 72 ARG B N 1
ATOM 3442 C CA . ARG B 1 72 ? -11.008 8.594 21.734 1 97.88 72 ARG B CA 1
ATOM 3443 C C . ARG B 1 72 ? -10.125 9.633 21.047 1 97.88 72 ARG B C 1
ATOM 3445 O O . ARG B 1 72 ? -9.258 9.281 20.234 1 97.88 72 ARG B O 1
ATOM 3452 N N . VAL B 1 73 ? -10.367 10.898 21.359 1 98.44 73 VAL B N 1
ATOM 3453 C CA . VAL B 1 73 ? -9.531 11.961 20.828 1 98.44 73 VAL B CA 1
ATOM 3454 C C . VAL B 1 73 ? -8.086 11.773 21.297 1 98.44 73 VAL B C 1
ATOM 3456 O O . VAL B 1 73 ? -7.145 12.023 20.531 1 98.44 73 VAL B O 1
ATOM 3459 N N . ARG B 1 74 ? -7.926 11.289 22.5 1 98.31 74 ARG B N 1
ATOM 3460 C CA . ARG B 1 74 ? -6.602 11.023 23.047 1 98.31 74 ARG B CA 1
ATOM 3461 C C . ARG B 1 74 ? -5.871 9.969 22.234 1 98.31 74 ARG B C 1
ATOM 3463 O O . ARG B 1 74 ? -4.652 10.047 22.047 1 98.31 74 ARG B O 1
ATOM 3470 N N . ILE B 1 75 ? -6.555 8.992 21.734 1 98.06 75 ILE B N 1
ATOM 3471 C CA . ILE B 1 75 ? -5.93 7.977 20.891 1 98.06 75 ILE B CA 1
ATOM 3472 C C . ILE B 1 75 ? -5.305 8.641 19.656 1 98.06 75 ILE B C 1
ATOM 3474 O O . ILE B 1 75 ? -4.176 8.312 19.281 1 98.06 75 ILE B O 1
ATOM 3478 N N . VAL B 1 76 ? -5.98 9.602 19.047 1 98.06 76 VAL B N 1
ATOM 3479 C CA . VAL B 1 76 ? -5.465 10.312 17.891 1 98.06 76 VAL B CA 1
ATOM 3480 C C . VAL B 1 76 ? -4.266 11.164 18.297 1 98.06 76 VAL B C 1
ATOM 3482 O O . VAL B 1 76 ? -3.258 11.211 17.594 1 98.06 76 VAL B O 1
ATOM 3485 N N . ALA B 1 77 ? -4.391 11.805 19.453 1 98.31 77 ALA B N 1
ATOM 3486 C CA . ALA B 1 77 ? -3.27 12.594 19.953 1 98.31 77 ALA B CA 1
ATOM 3487 C C . ALA B 1 77 ? -2.029 11.727 20.156 1 98.31 77 ALA B C 1
ATOM 3489 O O . ALA B 1 77 ? -0.926 12.117 19.75 1 98.31 77 ALA B O 1
ATOM 3490 N N . ASP B 1 78 ? -2.215 10.578 20.812 1 98.06 78 ASP B N 1
ATOM 3491 C CA . ASP B 1 78 ? -1.126 9.617 21 1 98.06 78 ASP B CA 1
ATOM 3492 C C . ASP B 1 78 ? -0.526 9.219 19.641 1 98.06 78 ASP B C 1
ATOM 3494 O O . ASP B 1 78 ? 0.695 9.133 19.5 1 98.06 78 ASP B O 1
ATOM 3498 N N . PHE B 1 79 ? -1.405 9 18.719 1 97.5 79 PHE B N 1
ATOM 3499 C CA . PHE B 1 79 ? -0.958 8.586 17.391 1 97.5 79 PHE B CA 1
ATOM 3500 C C . PHE B 1 79 ? -0.161 9.703 16.719 1 97.5 79 PHE B C 1
ATOM 3502 O O . PHE B 1 79 ? 0.845 9.438 16.047 1 97.5 79 PHE B O 1
ATOM 3509 N N . VAL B 1 80 ? -0.545 10.922 16.797 1 96.38 80 VAL B N 1
ATOM 3510 C CA . VAL B 1 80 ? 0.198 12.047 16.234 1 96.38 80 VAL B CA 1
ATOM 3511 C C . VAL B 1 80 ? 1.595 12.102 16.859 1 96.38 80 VAL B C 1
ATOM 3513 O O . VAL B 1 80 ? 2.586 12.281 16.141 1 96.38 80 VAL B O 1
ATOM 3516 N N . HIS B 1 81 ? 1.688 11.93 18.141 1 95.12 81 HIS B N 1
ATOM 3517 C CA . HIS B 1 81 ? 3.002 11.844 18.766 1 95.12 81 HIS B CA 1
ATOM 3518 C C . HIS B 1 81 ? 3.842 10.734 18.141 1 95.12 81 HIS B C 1
ATOM 3520 O O . HIS B 1 81 ? 5.023 10.93 17.859 1 95.12 81 HIS B O 1
ATOM 3526 N N . TRP B 1 82 ? 3.203 9.633 17.938 1 94 82 TRP B N 1
ATOM 3527 C CA . TRP B 1 82 ? 3.916 8.469 17.422 1 94 82 TRP B CA 1
ATOM 3528 C C . TRP B 1 82 ? 4.457 8.742 16.031 1 94 82 TRP B C 1
ATOM 3530 O O . TRP B 1 82 ? 5.551 8.289 15.672 1 94 82 TRP B O 1
ATOM 3540 N N . THR B 1 83 ? 3.715 9.469 15.219 1 90 83 THR B N 1
ATOM 3541 C CA . THR B 1 83 ? 4.078 9.664 13.82 1 90 83 THR B CA 1
ATOM 3542 C C . THR B 1 83 ? 5.359 10.484 13.703 1 90 83 THR B C 1
ATOM 3544 O O . THR B 1 83 ? 5.922 10.609 12.617 1 90 83 THR B O 1
ATOM 3547 N N . THR B 1 84 ? 5.875 11.016 14.797 1 82.62 84 THR B N 1
ATOM 3548 C CA . THR B 1 84 ? 7.215 11.586 14.789 1 82.62 84 THR B CA 1
ATOM 3549 C C . THR B 1 84 ? 8.25 10.531 14.414 1 82.62 84 THR B C 1
ATOM 3551 O O . THR B 1 84 ? 9.383 10.859 14.062 1 82.62 84 THR B O 1
ATOM 3554 N N . PHE B 1 85 ? 7.793 9.312 14.438 1 75.06 85 PHE B N 1
ATOM 3555 C CA . PHE B 1 85 ? 8.586 8.195 13.93 1 75.06 85 PHE B CA 1
ATOM 3556 C C . PHE B 1 85 ? 9.047 8.461 12.5 1 75.06 85 PHE B C 1
ATOM 3558 O O . PHE B 1 85 ? 10.109 7.996 12.094 1 75.06 85 PHE B O 1
ATOM 3565 N N . ASP B 1 86 ? 8.234 9.109 11.789 1 70.19 86 ASP B N 1
ATOM 3566 C CA . ASP B 1 86 ? 8.555 9.461 10.406 1 70.19 86 ASP B CA 1
ATOM 3567 C C . ASP B 1 86 ? 9.906 10.164 10.312 1 70.19 86 ASP B C 1
ATOM 3569 O O . ASP B 1 86 ? 10.648 9.961 9.352 1 70.19 86 ASP B O 1
ATOM 3573 N N . ASP B 1 87 ? 10.125 11.008 11.25 1 65.06 87 ASP B N 1
ATOM 3574 C CA . ASP B 1 87 ? 11.406 11.711 11.281 1 65.06 87 ASP B CA 1
ATOM 3575 C C . ASP B 1 87 ? 12.57 10.727 11.359 1 65.06 87 ASP B C 1
ATOM 3577 O O . ASP B 1 87 ? 13.633 10.961 10.781 1 65.06 87 ASP B O 1
ATOM 3581 N N . VAL B 1 88 ? 12.242 9.672 11.961 1 60.88 88 VAL B N 1
ATOM 3582 C CA . VAL B 1 88 ? 13.242 8.617 12.117 1 60.88 88 VAL B CA 1
ATOM 3583 C C . VAL B 1 88 ? 13.344 7.809 10.828 1 60.88 88 VAL B C 1
ATOM 3585 O O . VAL B 1 88 ? 14.438 7.457 10.391 1 60.88 88 VAL B O 1
ATOM 3588 N N . LEU B 1 89 ? 12.234 7.543 10.312 1 60.34 89 LEU B N 1
ATOM 3589 C CA . LEU B 1 89 ? 12.172 6.684 9.133 1 60.34 89 LEU B CA 1
ATOM 3590 C C . LEU B 1 89 ? 12.727 7.402 7.906 1 60.34 89 LEU B C 1
ATOM 3592 O O . LEU B 1 89 ? 13.453 6.805 7.109 1 60.34 89 LEU B O 1
ATOM 3596 N N . ILE B 1 90 ? 12.391 8.617 7.711 1 56.16 90 ILE B N 1
ATOM 3597 C CA . ILE B 1 90 ? 12.656 9.312 6.453 1 56.16 90 ILE B CA 1
ATOM 3598 C C . ILE B 1 90 ? 13.875 10.211 6.602 1 56.16 90 ILE B C 1
ATOM 3600 O O . ILE B 1 90 ? 14.742 10.242 5.719 1 56.16 90 ILE B O 1
ATOM 3604 N N . ASP B 1 91 ? 13.922 11.102 7.602 1 54.59 91 ASP B N 1
ATOM 3605 C CA . ASP B 1 91 ? 14.898 12.188 7.641 1 54.59 91 ASP B CA 1
ATOM 3606 C C . ASP B 1 91 ? 16.234 11.703 8.188 1 54.59 91 ASP B C 1
ATOM 3608 O O . ASP B 1 91 ? 17.266 12.352 7.977 1 54.59 91 ASP B O 1
ATOM 3612 N N . THR B 1 92 ? 16.578 10.523 8.07 1 45.75 92 THR B N 1
ATOM 3613 C CA . THR B 1 92 ? 17.812 10 8.609 1 45.75 92 THR B CA 1
ATOM 3614 C C . THR B 1 92 ? 18.359 10.922 9.695 1 45.75 92 THR B C 1
ATOM 3616 O O . THR B 1 92 ? 19.516 10.773 10.125 1 45.75 92 THR B O 1
ATOM 3619 N N . ASP B 1 93 ? 17.891 12.164 9.844 1 42.22 93 ASP B N 1
ATOM 3620 C CA . ASP B 1 93 ? 18.375 13.102 10.852 1 42.22 93 ASP B CA 1
ATOM 3621 C C . ASP B 1 93 ? 17.969 12.656 12.258 1 42.22 93 ASP B C 1
ATOM 3623 O O . ASP B 1 93 ? 16.797 12.711 12.625 1 42.22 93 ASP B O 1
ATOM 3627 N N . HIS B 1 94 ? 18.781 11.727 12.734 1 42.44 94 HIS B N 1
ATOM 3628 C CA . HIS B 1 94 ? 18.672 11.25 14.109 1 42.44 94 HIS B CA 1
ATOM 3629 C C . HIS B 1 94 ? 19.094 12.336 15.102 1 42.44 94 HIS B C 1
ATOM 3631 O O . HIS B 1 94 ? 19.438 12.031 16.234 1 42.44 94 HIS B O 1
ATOM 3637 N N . SER B 1 95 ? 19.266 13.438 14.602 1 38.69 95 SER B N 1
ATOM 3638 C CA . SER B 1 95 ? 19.938 14.391 15.484 1 38.69 95 SER B CA 1
ATOM 3639 C C . SER B 1 95 ? 19.219 14.492 16.828 1 38.69 95 SER B C 1
ATOM 3641 O O . SER B 1 95 ? 19.859 14.758 17.859 1 38.69 95 SER B O 1
ATOM 3643 N N . HIS B 1 96 ? 18 14.719 16.719 1 37.5 96 HIS B N 1
ATOM 3644 C CA . HIS B 1 96 ? 17.359 14.953 18.016 1 37.5 96 HIS B CA 1
ATOM 3645 C C . HIS B 1 96 ? 17.203 13.648 18.797 1 37.5 96 HIS B C 1
ATOM 3647 O O . HIS B 1 96 ? 16.797 13.664 19.953 1 37.5 96 HIS B O 1
ATOM 3653 N N . VAL B 1 97 ? 17.203 12.531 17.953 1 37.31 97 VAL B N 1
ATOM 3654 C CA . VAL B 1 97 ? 17.125 11.234 18.625 1 37.31 97 VAL B CA 1
ATOM 3655 C C . VAL B 1 97 ? 18.516 10.602 18.656 1 37.31 97 VAL B C 1
ATOM 3657 O O . VAL B 1 97 ? 18.969 10.031 17.672 1 37.31 97 VAL B O 1
ATOM 3660 N N . ASP B 1 98 ? 19.375 11.25 19.172 1 34.19 98 ASP B N 1
ATOM 3661 C CA . ASP B 1 98 ? 20.703 10.656 19.312 1 34.19 98 ASP B CA 1
ATOM 3662 C C . ASP B 1 98 ? 20.641 9.133 19.25 1 34.19 98 ASP B C 1
ATOM 3664 O O . ASP B 1 98 ? 21.438 8.492 18.562 1 34.19 98 ASP B O 1
ATOM 3668 N N . ASP B 1 99 ? 20.359 8.562 20.422 1 33.38 99 ASP B N 1
ATOM 3669 C CA . ASP B 1 99 ? 20.547 7.219 20.969 1 33.38 99 ASP B CA 1
ATOM 3670 C C . ASP B 1 99 ? 19.469 6.266 20.438 1 33.38 99 ASP B C 1
ATOM 3672 O O . ASP B 1 99 ? 19.453 5.09 20.812 1 33.38 99 ASP B O 1
ATOM 3676 N N . VAL B 1 100 ? 18.375 6.773 20.016 1 35 100 VAL B N 1
ATOM 3677 C CA . VAL B 1 100 ? 17.312 5.773 20.109 1 35 100 VAL B CA 1
ATOM 3678 C C . VAL B 1 100 ? 17.453 4.773 18.953 1 35 100 VAL B C 1
ATOM 3680 O O . VAL B 1 100 ? 17.094 3.604 19.094 1 35 100 VAL B O 1
ATOM 3683 N N . LEU B 1 101 ? 17.484 5.242 17.672 1 37.84 101 LEU B N 1
ATOM 3684 C CA . LEU B 1 101 ? 17.719 4.188 16.688 1 37.84 101 LEU B CA 1
ATOM 3685 C C . LEU B 1 101 ? 19.156 4.234 16.172 1 37.84 101 LEU B C 1
ATOM 3687 O O . LEU B 1 101 ? 19.438 4.945 15.211 1 37.84 101 LEU B O 1
ATOM 3691 N N . PRO B 1 102 ? 20.078 4.223 16.953 1 34.91 102 PRO B N 1
ATOM 3692 C CA . PRO B 1 102 ? 21.391 3.898 16.359 1 34.91 102 PRO B CA 1
ATOM 3693 C C . PRO B 1 102 ? 21.281 2.834 15.273 1 34.91 102 PRO B C 1
ATOM 3695 O O . PRO B 1 102 ? 20.703 1.767 15.5 1 34.91 102 PRO B O 1
ATOM 3698 N N . GLY B 1 103 ? 21.438 3.354 14 1 37.78 103 GLY B N 1
ATOM 3699 C CA . GLY B 1 103 ? 21.547 2.547 12.797 1 37.78 103 GLY B CA 1
ATOM 3700 C C . GLY B 1 103 ? 20.203 2.295 12.125 1 37.78 103 GLY B C 1
ATOM 3701 O O . GLY B 1 103 ? 19.406 1.49 12.609 1 37.78 103 GLY B O 1
ATOM 3702 N N . ALA B 1 104 ? 19.484 3.375 11.586 1 43.44 104 ALA B N 1
ATOM 3703 C CA . ALA B 1 104 ? 18.375 2.971 10.711 1 43.44 104 ALA B CA 1
ATOM 3704 C C . ALA B 1 104 ? 18.547 1.522 10.266 1 43.44 104 ALA B C 1
ATOM 3706 O O . ALA B 1 104 ? 19.625 1.108 9.859 1 43.44 104 ALA B O 1
ATOM 3707 N N . PRO B 1 105 ? 17.75 0.709 10.727 1 46.69 105 PRO B N 1
ATOM 3708 C CA . PRO B 1 105 ? 18.016 -0.638 10.219 1 46.69 105 PRO B CA 1
ATOM 3709 C C . PRO B 1 105 ? 18.297 -0.655 8.719 1 46.69 105 PRO B C 1
ATOM 3711 O O . PRO B 1 105 ? 17.734 0.148 7.973 1 46.69 105 PRO B O 1
ATOM 3714 N N . PRO B 1 106 ? 19.422 -0.94 8.32 1 49.81 106 PRO B N 1
ATOM 3715 C CA . PRO B 1 106 ? 19.719 -1.136 6.898 1 49.81 106 PRO B CA 1
ATOM 3716 C C . PRO B 1 106 ? 18.5 -1.591 6.094 1 49.81 106 PRO B C 1
ATOM 3718 O O . PRO B 1 106 ? 18.453 -1.388 4.879 1 49.81 106 PRO B O 1
ATOM 3721 N N . ASP B 1 107 ? 17.297 -2.053 6.758 1 67.81 107 ASP B N 1
ATOM 3722 C CA . ASP B 1 107 ? 16.281 -2.516 5.809 1 67.81 107 ASP B CA 1
ATOM 3723 C C . ASP B 1 107 ? 14.922 -1.895 6.105 1 67.81 107 ASP B C 1
ATOM 3725 O O . ASP B 1 107 ? 14.023 -2.566 6.625 1 67.81 107 ASP B O 1
ATOM 3729 N N . LEU B 1 108 ? 14.711 -0.51 6.012 1 69.25 108 LEU B N 1
ATOM 3730 C CA . LEU B 1 108 ? 13.508 0.275 6.242 1 69.25 108 LEU B CA 1
ATOM 3731 C C . LEU B 1 108 ? 12.281 -0.419 5.652 1 69.25 108 LEU B C 1
ATOM 3733 O O . LEU B 1 108 ? 11.219 -0.439 6.27 1 69.25 108 LEU B O 1
ATOM 3737 N N . LEU B 1 109 ? 12.477 -1.003 4.598 1 73.25 109 LEU B N 1
ATOM 3738 C CA . LEU B 1 109 ? 11.352 -1.644 3.924 1 73.25 109 LEU B CA 1
ATOM 3739 C C . LEU B 1 109 ? 10.922 -2.9 4.672 1 73.25 109 LEU B C 1
ATOM 3741 O O . LEU B 1 109 ? 9.727 -3.199 4.75 1 73.25 109 LEU B O 1
ATOM 3745 N N . ALA B 1 110 ? 11.867 -3.559 5.207 1 76.38 110 ALA B N 1
ATOM 3746 C CA . ALA B 1 110 ? 11.531 -4.734 6 1 76.38 110 ALA B CA 1
ATOM 3747 C C . ALA B 1 110 ? 10.766 -4.344 7.266 1 76.38 110 ALA B C 1
ATOM 3749 O O . ALA B 1 110 ? 9.773 -4.98 7.625 1 76.38 110 ALA B O 1
ATOM 3750 N N . VAL B 1 111 ? 11.211 -3.291 7.863 1 79.06 111 VAL B N 1
ATOM 3751 C CA . VAL B 1 111 ? 10.562 -2.805 9.078 1 79.06 111 VAL B CA 1
ATOM 3752 C C . VAL B 1 111 ? 9.148 -2.322 8.742 1 79.06 111 VAL B C 1
ATOM 3754 O O . VAL B 1 111 ? 8.195 -2.645 9.453 1 79.06 111 VAL B O 1
ATOM 3757 N N . ALA B 1 112 ? 9.055 -1.565 7.668 1 81.12 112 ALA B N 1
ATOM 3758 C CA . ALA B 1 112 ? 7.758 -1.033 7.254 1 81.12 112 ALA B CA 1
ATOM 3759 C C . ALA B 1 112 ? 6.762 -2.158 6.992 1 81.12 112 ALA B C 1
ATOM 3761 O O . ALA B 1 112 ? 5.621 -2.105 7.457 1 81.12 112 ALA B O 1
ATOM 3762 N N . THR B 1 113 ? 7.172 -3.164 6.332 1 82.44 113 THR B N 1
ATOM 3763 C CA . THR B 1 113 ? 6.289 -4.273 5.988 1 82.44 113 THR B CA 1
ATOM 3764 C C . THR B 1 113 ? 5.895 -5.055 7.238 1 82.44 113 THR B C 1
ATOM 3766 O O . THR B 1 113 ? 4.734 -5.449 7.395 1 82.44 113 THR B O 1
ATOM 3769 N N . LYS B 1 114 ? 6.852 -5.262 8.102 1 86.94 114 LYS B N 1
ATOM 3770 C CA . LYS B 1 114 ? 6.566 -5.969 9.344 1 86.94 114 LYS B CA 1
ATOM 3771 C C . LYS B 1 114 ? 5.625 -5.164 10.234 1 86.94 114 LYS B C 1
ATOM 3773 O O . LYS B 1 114 ? 4.773 -5.73 10.922 1 86.94 114 LYS B O 1
ATOM 3778 N N . MET B 1 115 ? 5.836 -3.904 10.219 1 88.75 115 MET B N 1
ATOM 3779 C CA . MET B 1 115 ? 4.941 -3.033 10.977 1 88.75 115 MET B CA 1
ATOM 3780 C C . MET B 1 115 ? 3.504 -3.168 10.484 1 88.75 115 MET B C 1
ATOM 3782 O O . MET B 1 115 ? 2.578 -3.311 11.289 1 88.75 115 MET B O 1
ATOM 3786 N N . VAL B 1 116 ? 3.312 -3.135 9.195 1 91.56 116 VAL B N 1
ATOM 3787 C CA . VAL B 1 116 ? 1.98 -3.279 8.617 1 91.56 116 VAL B CA 1
ATOM 3788 C C . VAL B 1 116 ? 1.389 -4.629 9.008 1 91.56 116 VAL B C 1
ATOM 3790 O O . VAL B 1 116 ? 0.22 -4.715 9.398 1 91.56 116 VAL B O 1
ATOM 3793 N N . ARG B 1 117 ? 2.223 -5.621 8.898 1 92.94 117 ARG B N 1
ATOM 3794 C CA . ARG B 1 117 ? 1.748 -6.957 9.242 1 92.94 117 ARG B CA 1
ATOM 3795 C C . ARG B 1 117 ? 1.331 -7.027 10.711 1 92.94 117 ARG B C 1
ATOM 3797 O O . ARG B 1 117 ? 0.335 -7.668 11.047 1 92.94 117 ARG B O 1
ATOM 3804 N N . MET B 1 118 ? 2.055 -6.395 11.555 1 92.88 118 MET B N 1
ATOM 3805 C CA . MET B 1 118 ? 1.729 -6.391 12.977 1 92.88 118 MET B CA 1
ATOM 3806 C C . MET B 1 118 ? 0.429 -5.637 13.234 1 92.88 118 MET B C 1
ATOM 3808 O O . MET B 1 118 ? -0.281 -5.926 14.203 1 92.88 118 MET B O 1
ATOM 3812 N N . LEU B 1 119 ? 0.138 -4.672 12.422 1 94.88 119 LEU B N 1
ATOM 3813 C CA . LEU B 1 119 ? -1.162 -4.02 12.531 1 94.88 119 LEU B CA 1
ATOM 3814 C C . LEU B 1 119 ? -2.287 -4.984 12.164 1 94.88 119 LEU B C 1
ATOM 3816 O O . LEU B 1 119 ? -3.387 -4.895 12.719 1 94.88 119 LEU B O 1
ATOM 3820 N N . GLU B 1 120 ? -2.039 -5.852 11.273 1 93.88 120 GLU B N 1
ATOM 3821 C CA . GLU B 1 120 ? -3.027 -6.84 10.852 1 93.88 120 GLU B CA 1
ATOM 3822 C C . GLU B 1 120 ? -3.16 -7.965 11.875 1 93.88 120 GLU B C 1
ATOM 3824 O O . GLU B 1 120 ? -4.246 -8.516 12.055 1 93.88 120 GLU B O 1
ATOM 3829 N N . VAL B 1 121 ? -1.982 -8.32 12.43 1 93.62 121 VAL B N 1
ATOM 3830 C CA . VAL B 1 121 ? -1.893 -9.406 13.406 1 93.62 121 VAL B CA 1
ATOM 3831 C C . VAL B 1 121 ? -1.112 -8.938 14.633 1 93.62 121 VAL B C 1
ATOM 3833 O O . VAL B 1 121 ? 0.057 -9.289 14.805 1 93.62 121 VAL B O 1
ATOM 3836 N N . PRO B 1 122 ? -1.805 -8.289 15.5 1 90.31 122 PRO B N 1
ATOM 3837 C CA . PRO B 1 122 ? -1.112 -7.57 16.578 1 90.31 122 PRO B CA 1
ATOM 3838 C C . PRO B 1 122 ? -0.363 -8.508 17.516 1 90.31 122 PRO B C 1
ATOM 3840 O O . PRO B 1 122 ? 0.563 -8.078 18.203 1 90.31 122 PRO B O 1
ATOM 3843 N N . ASP B 1 123 ? -0.632 -9.711 17.516 1 87.38 123 ASP B N 1
ATOM 3844 C CA . ASP B 1 123 ? 0.022 -10.633 18.453 1 87.38 123 ASP B CA 1
ATOM 3845 C C . ASP B 1 123 ? 1.259 -11.258 17.812 1 87.38 123 ASP B C 1
ATOM 3847 O O . ASP B 1 123 ? 1.974 -12.031 18.453 1 87.38 123 ASP B O 1
ATOM 3851 N N . ALA B 1 124 ? 1.522 -10.773 16.516 1 86.88 124 ALA B N 1
ATOM 3852 C CA . ALA B 1 124 ? 2.695 -11.305 15.82 1 86.88 124 ALA B CA 1
ATOM 3853 C C . ALA B 1 124 ? 3.957 -10.547 16.219 1 86.88 124 ALA B C 1
ATOM 3855 O O . ALA B 1 124 ? 4.02 -9.32 16.109 1 86.88 124 ALA B O 1
ATOM 3856 N N . ALA B 1 125 ? 4.695 -10.797 17.219 1 84.44 125 ALA B N 1
ATOM 3857 C CA . ALA B 1 125 ? 5.922 -10.164 17.703 1 84.44 125 ALA B CA 1
ATOM 3858 C C . ALA B 1 125 ? 7.023 -10.234 16.641 1 84.44 125 ALA B C 1
ATOM 3860 O O . ALA B 1 125 ? 8.07 -10.844 16.875 1 84.44 125 ALA B O 1
ATOM 3861 N N . LEU B 1 126 ? 6.828 -9.477 15.516 1 87.38 126 LEU B N 1
ATOM 3862 C CA . LEU B 1 126 ? 7.746 -9.586 14.391 1 87.38 126 LEU B CA 1
ATOM 3863 C C . LEU B 1 126 ? 8.93 -8.641 14.555 1 87.38 126 LEU B C 1
ATOM 3865 O O . LEU B 1 126 ? 9.961 -8.812 13.906 1 87.38 126 LEU B O 1
ATOM 3869 N N . LEU B 1 127 ? 8.75 -7.559 15.227 1 84.75 127 LEU B N 1
ATOM 3870 C CA . LEU B 1 127 ? 9.805 -6.578 15.469 1 84.75 127 LEU B CA 1
ATOM 3871 C C . LEU B 1 127 ? 10.141 -6.5 16.953 1 84.75 127 LEU B C 1
ATOM 3873 O O . LEU B 1 127 ? 9.289 -6.789 17.797 1 84.75 127 LEU B O 1
ATOM 3877 N N . PRO B 1 128 ? 11.422 -6.164 17.094 1 76.56 128 PRO B N 1
ATOM 3878 C CA . PRO B 1 128 ? 11.805 -6.043 18.5 1 76.56 128 PRO B CA 1
ATOM 3879 C C . PRO B 1 128 ? 10.977 -5.004 19.25 1 76.56 128 PRO B C 1
ATOM 3881 O O . PRO B 1 128 ? 10.359 -4.133 18.625 1 76.56 128 PRO B O 1
ATOM 3884 N N . GLY B 1 129 ? 11.039 -5.152 20.453 1 74.75 129 GLY B N 1
ATOM 3885 C CA . GLY B 1 129 ? 10.211 -4.336 21.328 1 74.75 129 GLY B CA 1
ATOM 3886 C C . GLY B 1 129 ? 10.812 -2.979 21.625 1 74.75 129 GLY B C 1
ATOM 3887 O O . GLY B 1 129 ? 10.883 -2.561 22.781 1 74.75 129 GLY B O 1
ATOM 3888 N N . ASP B 1 130 ? 11.188 -2.291 20.562 1 79.44 130 ASP B N 1
ATOM 3889 C CA . ASP B 1 130 ? 11.617 -0.921 20.828 1 79.44 130 ASP B CA 1
ATOM 3890 C C . ASP B 1 130 ? 10.43 -0.019 21.125 1 79.44 130 ASP B C 1
ATOM 3892 O O . ASP B 1 130 ? 9.273 -0.408 20.922 1 79.44 130 ASP B O 1
ATOM 3896 N N . PRO B 1 131 ? 10.719 1.169 21.719 1 85.75 131 PRO B N 1
ATOM 3897 C CA . PRO B 1 131 ? 9.664 2.051 22.219 1 85.75 131 PRO B CA 1
ATOM 3898 C C . PRO B 1 131 ? 8.656 2.436 21.141 1 85.75 131 PRO B C 1
ATOM 3900 O O . PRO B 1 131 ? 7.461 2.553 21.422 1 85.75 131 PRO B O 1
ATOM 3903 N N . TRP B 1 132 ? 9.094 2.602 19.953 1 86.62 132 TRP B N 1
ATOM 3904 C CA . TRP B 1 132 ? 8.219 3.018 18.859 1 86.62 132 TRP B CA 1
ATOM 3905 C C . TRP B 1 132 ? 7.242 1.904 18.5 1 86.62 132 TRP B C 1
ATOM 3907 O O . TRP B 1 132 ? 6.047 2.148 18.328 1 86.62 132 TRP B O 1
ATOM 3917 N N . ILE B 1 133 ? 7.77 0.705 18.422 1 88.56 133 ILE B N 1
ATOM 3918 C CA . ILE B 1 133 ? 6.918 -0.427 18.078 1 88.56 133 ILE B CA 1
ATOM 3919 C C . ILE B 1 133 ? 5.961 -0.732 19.219 1 88.56 133 ILE B C 1
ATOM 3921 O O . ILE B 1 133 ? 4.77 -0.958 19 1 88.56 133 ILE B O 1
ATOM 3925 N N . ARG B 1 134 ? 6.453 -0.669 20.453 1 92.06 134 ARG B N 1
ATOM 3926 C CA . ARG B 1 134 ? 5.609 -0.945 21.609 1 92.06 134 ARG B CA 1
ATOM 3927 C C . ARG B 1 134 ? 4.469 0.061 21.703 1 92.06 134 ARG B C 1
ATOM 3929 O O . ARG B 1 134 ? 3.334 -0.308 22.016 1 92.06 134 ARG B O 1
ATOM 3936 N N . SER B 1 135 ? 4.793 1.318 21.484 1 94.44 135 SER B N 1
ATOM 3937 C CA . SER B 1 135 ? 3.76 2.344 21.578 1 94.44 135 SER B CA 1
ATOM 3938 C C . SER B 1 135 ? 2.746 2.201 20.453 1 94.44 135 SER B C 1
ATOM 3940 O O . SER B 1 135 ? 1.544 2.375 20.656 1 94.44 135 SER B O 1
ATOM 3942 N N . LEU B 1 136 ? 3.203 1.84 19.25 1 93.88 136 LEU B N 1
ATOM 3943 C CA . LEU B 1 136 ? 2.277 1.609 18.141 1 93.88 136 LEU B CA 1
ATOM 3944 C C . LEU B 1 136 ? 1.344 0.443 18.453 1 93.88 136 LEU B C 1
ATOM 3946 O O . LEU B 1 136 ? 0.144 0.513 18.172 1 93.88 136 LEU B O 1
ATOM 3950 N N . MET B 1 137 ? 1.892 -0.6 19.016 1 94.56 137 MET B N 1
ATOM 3951 C CA . MET B 1 137 ? 1.079 -1.779 19.297 1 94.56 137 MET B CA 1
ATOM 3952 C C . MET B 1 137 ? 0.103 -1.506 20.438 1 94.56 137 MET B C 1
ATOM 3954 O O . MET B 1 137 ? -0.994 -2.066 20.469 1 94.56 137 MET B O 1
ATOM 3958 N N . ASP B 1 138 ? 0.495 -0.651 21.344 1 96.5 138 ASP B N 1
ATOM 3959 C CA . ASP B 1 138 ? -0.458 -0.204 22.359 1 96.5 138 ASP B CA 1
ATOM 3960 C C . ASP B 1 138 ? -1.638 0.524 21.719 1 96.5 138 ASP B C 1
ATOM 3962 O O . ASP B 1 138 ? -2.795 0.257 22.047 1 96.5 138 ASP B O 1
ATOM 3966 N N . LEU B 1 139 ? -1.332 1.428 20.828 1 97.06 139 LEU B N 1
ATOM 3967 C CA . LEU B 1 139 ? -2.373 2.146 20.109 1 97.06 139 LEU B CA 1
ATOM 3968 C C . LEU B 1 139 ? -3.268 1.177 19.344 1 97.06 139 LEU B C 1
ATOM 3970 O O . LEU B 1 139 ? -4.492 1.297 19.375 1 97.06 139 LEU B O 1
ATOM 3974 N N . ARG B 1 140 ? -2.619 0.227 18.688 1 96.94 140 ARG B N 1
ATOM 3975 C CA . ARG B 1 140 ? -3.361 -0.765 17.906 1 96.94 140 ARG B CA 1
ATOM 3976 C C . ARG B 1 140 ? -4.32 -1.544 18.797 1 96.94 140 ARG B C 1
ATOM 3978 O O . ARG B 1 140 ? -5.453 -1.825 18.406 1 96.94 140 ARG B O 1
ATOM 3985 N N . ARG B 1 141 ? -3.879 -1.958 19.953 1 96.06 141 ARG B N 1
ATOM 3986 C CA . ARG B 1 141 ? -4.715 -2.705 20.875 1 96.06 141 ARG B CA 1
ATOM 3987 C C . ARG B 1 141 ? -5.887 -1.857 21.359 1 96.06 141 ARG B C 1
ATOM 3989 O O . ARG B 1 141 ? -7.023 -2.332 21.406 1 96.06 141 ARG B O 1
ATOM 3996 N N . ARG B 1 142 ? -5.645 -0.625 21.703 1 97.25 142 ARG B N 1
ATOM 3997 C CA . ARG B 1 142 ? -6.707 0.267 22.156 1 97.25 142 ARG B CA 1
ATOM 3998 C C . ARG B 1 142 ? -7.723 0.515 21.047 1 97.25 142 ARG B C 1
ATOM 4000 O O . ARG B 1 142 ? -8.93 0.469 21.281 1 97.25 142 ARG B O 1
ATOM 4007 N N . LEU B 1 143 ? -7.242 0.771 19.828 1 97.5 143 LEU B N 1
ATOM 4008 C CA . LEU B 1 143 ? -8.141 0.936 18.688 1 97.5 143 LEU B CA 1
ATOM 4009 C C . LEU B 1 143 ? -8.961 -0.329 18.453 1 97.5 143 LEU B C 1
ATOM 4011 O O . LEU B 1 143 ? -10.141 -0.254 18.109 1 97.5 143 LEU B O 1
ATOM 4015 N N . GLY B 1 144 ? -8.32 -1.465 18.688 1 95.56 144 GLY B N 1
ATOM 4016 C CA . GLY B 1 144 ? -8.977 -2.748 18.469 1 95.56 144 GLY B CA 1
ATOM 4017 C C . GLY B 1 144 ? -10.18 -2.953 19.375 1 95.56 144 GLY B C 1
ATOM 4018 O O . GLY B 1 144 ? -11.07 -3.742 19.062 1 95.56 144 GLY B O 1
ATOM 4019 N N . THR B 1 145 ? -10.227 -2.268 20.469 1 96.44 145 THR B N 1
ATOM 4020 C CA . THR B 1 145 ? -11.328 -2.434 21.406 1 96.44 145 THR B CA 1
ATOM 4021 C C . THR B 1 145 ? -12.531 -1.601 20.984 1 96.44 145 THR B C 1
ATOM 4023 O O . THR B 1 145 ? -13.656 -1.854 21.438 1 96.44 145 THR B O 1
ATOM 4026 N N . ILE B 1 146 ? -12.359 -0.606 20.078 1 97 146 ILE B N 1
ATOM 4027 C CA . ILE B 1 146 ? -13.477 0.294 19.797 1 97 146 ILE B CA 1
ATOM 4028 C C . ILE B 1 146 ? -13.766 0.308 18.297 1 97 146 ILE B C 1
ATOM 4030 O O . ILE B 1 146 ? -14.836 0.75 17.875 1 97 146 ILE B O 1
ATOM 4034 N N . ALA B 1 147 ? -12.812 -0.135 17.516 1 97.06 147 ALA B N 1
ATOM 4035 C CA . ALA B 1 147 ? -12.977 -0.116 16.062 1 97.06 147 ALA B CA 1
ATOM 4036 C C . ALA B 1 147 ? -13.508 -1.452 15.555 1 97.06 147 ALA B C 1
ATOM 4038 O O . ALA B 1 147 ? -13.125 -2.512 16.062 1 97.06 147 ALA B O 1
ATOM 4039 N N . ALA B 1 148 ? -14.367 -1.4 14.562 1 95.94 148 ALA B N 1
ATOM 4040 C CA . ALA B 1 148 ? -14.766 -2.607 13.844 1 95.94 148 ALA B CA 1
ATOM 4041 C C . ALA B 1 148 ? -13.633 -3.111 12.945 1 95.94 148 ALA B C 1
ATOM 4043 O O . ALA B 1 148 ? -12.742 -2.346 12.57 1 95.94 148 ALA B O 1
ATOM 4044 N N . PRO B 1 149 ? -13.68 -4.379 12.562 1 94.38 149 PRO B N 1
ATOM 4045 C CA . PRO B 1 149 ? -12.602 -4.965 11.758 1 94.38 149 PRO B CA 1
ATOM 4046 C C . PRO B 1 149 ? -12.383 -4.23 10.43 1 94.38 149 PRO B C 1
ATOM 4048 O O . PRO B 1 149 ? -11.242 -4.047 10 1 94.38 149 PRO B O 1
ATOM 4051 N N . GLU B 1 150 ? -13.461 -3.826 9.812 1 95.19 150 GLU B N 1
ATOM 4052 C CA . GLU B 1 150 ? -13.32 -3.148 8.531 1 95.19 150 GLU B CA 1
ATOM 4053 C C . GLU B 1 150 ? -12.688 -1.77 8.703 1 95.19 150 GLU B C 1
ATOM 4055 O O . GLU B 1 150 ? -11.992 -1.282 7.809 1 95.19 150 GLU B O 1
ATOM 4060 N N . GLN B 1 151 ? -12.922 -1.13 9.859 1 96.81 151 GLN B N 1
ATOM 4061 C CA . GLN B 1 151 ? -12.289 0.151 10.156 1 96.81 151 GLN B CA 1
ATOM 4062 C C . GLN B 1 151 ? -10.789 -0.011 10.367 1 96.81 151 GLN B C 1
ATOM 4064 O O . GLN B 1 151 ? -10 0.799 9.875 1 96.81 151 GLN B O 1
ATOM 4069 N N . MET B 1 152 ? -10.445 -1.098 11.047 1 96 152 MET B N 1
ATOM 4070 C CA . MET B 1 152 ? -9.031 -1.394 11.25 1 96 152 MET B CA 1
ATOM 4071 C C . MET B 1 152 ? -8.352 -1.703 9.922 1 96 152 MET B C 1
ATOM 4073 O O . MET B 1 152 ? -7.199 -1.315 9.703 1 96 152 MET B O 1
ATOM 4077 N N . ALA B 1 153 ? -9.07 -2.375 9.07 1 94.94 153 ALA B N 1
ATOM 4078 C CA . ALA B 1 153 ? -8.531 -2.688 7.75 1 94.94 153 ALA B CA 1
ATOM 4079 C C . ALA B 1 153 ? -8.258 -1.415 6.953 1 94.94 153 ALA B C 1
ATOM 4081 O O . ALA B 1 153 ? -7.234 -1.313 6.27 1 94.94 153 ALA B O 1
ATOM 4082 N N . ARG B 1 154 ? -9.148 -0.439 7.059 1 95.75 154 ARG B N 1
ATOM 4083 C CA . ARG B 1 154 ? -8.953 0.828 6.363 1 95.75 154 ARG B CA 1
ATOM 4084 C C . ARG B 1 154 ? -7.746 1.579 6.922 1 95.75 154 ARG B C 1
ATOM 4086 O O . ARG B 1 154 ? -6.973 2.17 6.164 1 95.75 154 ARG B O 1
ATOM 4093 N N . TRP B 1 155 ? -7.625 1.526 8.219 1 97 155 TRP B N 1
ATOM 4094 C CA . TRP B 1 155 ? -6.48 2.189 8.836 1 97 155 TRP B CA 1
ATOM 4095 C C . TRP B 1 155 ? -5.172 1.541 8.398 1 97 155 TRP B C 1
ATOM 4097 O O . TRP B 1 155 ? -4.215 2.236 8.055 1 97 155 TRP B O 1
ATOM 4107 N N . THR B 1 156 ? -5.117 0.268 8.344 1 95.38 156 THR B N 1
ATOM 4108 C CA . THR B 1 156 ? -3.938 -0.461 7.887 1 95.38 156 THR B CA 1
ATOM 4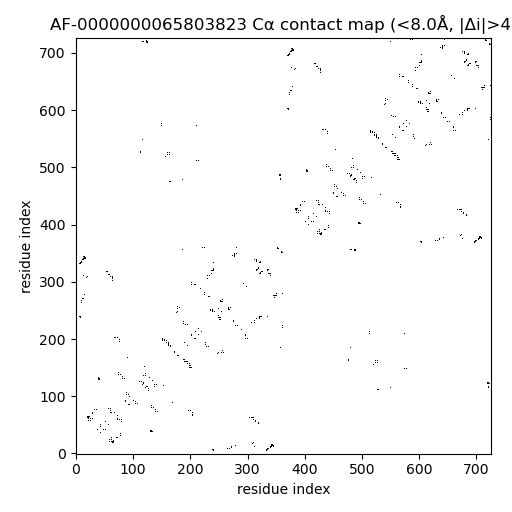109 C C . THR B 1 156 ? -3.646 -0.159 6.422 1 95.38 156 THR B C 1
ATOM 4111 O O . THR B 1 156 ? -2.484 -0.019 6.031 1 95.38 156 THR B O 1
ATOM 4114 N N . GLY B 1 157 ? -4.707 -0.074 5.633 1 94.44 157 GLY B N 1
ATOM 4115 C CA . GLY B 1 157 ? -4.551 0.317 4.238 1 94.44 157 GLY B CA 1
ATOM 4116 C C . GLY B 1 157 ? -3.922 1.687 4.074 1 94.44 157 GLY B C 1
ATOM 4117 O O . GLY B 1 157 ? -3.088 1.889 3.188 1 94.44 157 GLY B O 1
ATOM 4118 N N . ALA B 1 158 ? -4.301 2.594 4.914 1 95.38 158 ALA B N 1
ATOM 4119 C CA . ALA B 1 158 ? -3.734 3.938 4.887 1 95.38 158 ALA B CA 1
ATOM 4120 C C . ALA B 1 158 ? -2.246 3.914 5.223 1 95.38 158 ALA B C 1
ATOM 4122 O O . ALA B 1 158 ? -1.461 4.676 4.652 1 95.38 158 ALA B O 1
ATOM 4123 N N . PHE B 1 159 ? -1.821 3.012 6.094 1 93.12 159 PHE B N 1
ATOM 4124 C CA . PHE B 1 159 ? -0.411 2.836 6.418 1 93.12 159 PHE B CA 1
ATOM 4125 C C . PHE B 1 159 ? 0.371 2.371 5.195 1 93.12 159 PHE B C 1
ATOM 4127 O O . PHE B 1 159 ? 1.459 2.879 4.914 1 93.12 159 PHE B O 1
ATOM 4134 N N . ARG B 1 160 ? -0.202 1.448 4.508 1 92.19 160 ARG B N 1
ATOM 4135 C CA . ARG B 1 160 ? 0.472 0.94 3.316 1 92.19 160 ARG B CA 1
ATOM 4136 C C . ARG B 1 160 ? 0.666 2.045 2.283 1 92.19 160 ARG B C 1
ATOM 4138 O O . ARG B 1 160 ? 1.733 2.152 1.675 1 92.19 160 ARG B O 1
ATOM 4145 N N . GLU B 1 161 ? -0.382 2.791 2.096 1 92 161 GLU B N 1
ATOM 4146 C CA . GLU B 1 161 ? -0.318 3.906 1.157 1 92 161 GLU B CA 1
ATOM 4147 C C . GLU B 1 161 ? 0.791 4.883 1.537 1 92 161 GLU B C 1
ATOM 4149 O O . GLU B 1 161 ? 1.591 5.285 0.688 1 92 161 GLU B O 1
ATOM 4154 N N . TYR B 1 162 ? 0.878 5.176 2.773 1 92.25 162 TYR B N 1
ATOM 4155 C CA . TYR B 1 162 ? 1.89 6.105 3.268 1 92.25 162 TYR B CA 1
ATOM 4156 C C . TYR B 1 162 ? 3.291 5.535 3.074 1 92.25 162 TYR B C 1
ATOM 4158 O O . TYR B 1 162 ? 4.184 6.223 2.572 1 92.25 162 TYR B O 1
ATOM 4166 N N . LEU B 1 163 ? 3.453 4.324 3.475 1 87.94 163 LEU B N 1
ATOM 4167 C CA . LEU B 1 163 ? 4.781 3.719 3.453 1 87.94 163 LEU B CA 1
ATOM 4168 C C . LEU B 1 163 ? 5.301 3.6 2.023 1 87.94 163 LEU B C 1
ATOM 4170 O O . LEU B 1 163 ? 6.492 3.793 1.774 1 87.94 163 LEU B O 1
ATOM 4174 N N . LEU B 1 164 ? 4.426 3.314 1.08 1 86.94 164 LEU B N 1
ATOM 4175 C CA . LEU B 1 164 ? 4.824 3.254 -0.322 1 86.94 164 LEU B CA 1
ATOM 4176 C C . LEU B 1 164 ? 5.312 4.613 -0.808 1 86.94 164 LEU B C 1
ATOM 4178 O O . LEU B 1 164 ? 6.371 4.707 -1.436 1 86.94 164 LEU B O 1
ATOM 4182 N N . ALA B 1 165 ? 4.602 5.645 -0.443 1 87.12 165 ALA B N 1
ATOM 4183 C CA . ALA B 1 165 ? 4.973 6.996 -0.857 1 87.12 165 ALA B CA 1
ATOM 4184 C C . ALA B 1 165 ? 6.227 7.469 -0.129 1 87.12 165 ALA B C 1
ATOM 4186 O O . ALA B 1 165 ? 7.066 8.156 -0.711 1 87.12 165 ALA B O 1
ATOM 4187 N N . ALA B 1 166 ? 6.332 7.125 1.128 1 84.12 166 ALA B N 1
ATOM 4188 C CA . ALA B 1 166 ? 7.504 7.496 1.915 1 84.12 166 ALA B CA 1
ATOM 4189 C C . ALA B 1 166 ? 8.773 6.863 1.34 1 84.12 166 ALA B C 1
ATOM 4191 O O . ALA B 1 166 ? 9.852 7.465 1.388 1 84.12 166 ALA B O 1
ATOM 4192 N N . THR B 1 167 ? 8.617 5.691 0.845 1 78.75 167 THR B N 1
ATOM 4193 C CA . THR B 1 167 ? 9.758 5.027 0.218 1 78.75 167 THR B CA 1
ATOM 4194 C C . THR B 1 167 ? 10.211 5.789 -1.023 1 78.75 167 THR B C 1
ATOM 4196 O O . THR B 1 167 ? 11.414 5.938 -1.265 1 78.75 167 THR B O 1
ATOM 4199 N N . TRP B 1 168 ? 9.305 6.273 -1.778 1 79.69 168 TRP B N 1
ATOM 4200 C CA . TRP B 1 168 ? 9.625 7.102 -2.934 1 79.69 168 TRP B CA 1
ATOM 4201 C C . TRP B 1 168 ? 10.406 8.344 -2.514 1 79.69 168 TRP B C 1
ATOM 4203 O O . TRP B 1 168 ? 11.422 8.68 -3.133 1 79.69 168 TRP B O 1
ATOM 4213 N N . LYS B 1 169 ? 9.93 9.008 -1.474 1 81.56 169 LYS B N 1
ATOM 4214 C CA . LYS B 1 169 ? 10.602 10.211 -0.98 1 81.56 169 LYS B CA 1
ATOM 4215 C C . LYS B 1 169 ? 12.023 9.898 -0.527 1 81.56 169 LYS B C 1
ATOM 4217 O O . LYS B 1 169 ? 12.953 10.656 -0.806 1 81.56 169 LYS B O 1
ATOM 4222 N N . ARG B 1 170 ? 12.164 8.797 0.119 1 77.38 170 ARG B N 1
ATOM 4223 C CA . ARG B 1 170 ? 13.477 8.367 0.57 1 77.38 170 ARG B CA 1
ATOM 4224 C C . ARG B 1 170 ? 14.414 8.133 -0.613 1 77.38 170 ARG B C 1
ATOM 4226 O O . ARG B 1 170 ? 15.594 8.492 -0.559 1 77.38 170 ARG B O 1
ATOM 4233 N N . PHE B 1 171 ? 13.875 7.59 -1.574 1 72.56 171 PHE B N 1
ATOM 4234 C CA . PHE B 1 171 ? 14.68 7.344 -2.764 1 72.56 171 PHE B CA 1
ATOM 4235 C C . PHE B 1 171 ? 15.117 8.656 -3.41 1 72.56 171 PHE B C 1
ATOM 4237 O O . PHE B 1 171 ? 16.266 8.789 -3.848 1 72.56 171 PHE B O 1
ATOM 4244 N N . CYS B 1 172 ? 14.289 9.641 -3.477 1 77.62 172 CYS B N 1
ATOM 4245 C CA . CYS B 1 172 ? 14.641 10.961 -4.004 1 77.62 172 CYS B CA 1
ATOM 4246 C C . CYS B 1 172 ? 15.75 11.602 -3.184 1 77.62 172 CYS B C 1
ATOM 4248 O O . CYS B 1 172 ? 16.688 12.18 -3.74 1 77.62 172 CYS B O 1
ATOM 4250 N N . ARG B 1 173 ? 15.656 11.453 -1.915 1 78.31 173 ARG B N 1
ATOM 4251 C CA . ARG B 1 173 ? 16.656 12.023 -1.024 1 78.31 173 ARG B CA 1
ATOM 4252 C C . ARG B 1 173 ? 18.016 11.359 -1.229 1 78.31 173 ARG B C 1
ATOM 4254 O O . ARG B 1 173 ? 19.047 12.039 -1.27 1 78.31 173 ARG B O 1
ATOM 4261 N N . GLN B 1 174 ? 17.969 10.125 -1.338 1 73.44 174 GLN B N 1
ATOM 4262 C CA . GLN B 1 174 ? 19.203 9.367 -1.529 1 73.44 174 GLN B CA 1
ATOM 4263 C C . GLN B 1 174 ? 19.859 9.711 -2.865 1 73.44 174 GLN B C 1
ATOM 4265 O O . GLN B 1 174 ? 21.078 9.75 -2.971 1 73.44 174 GLN B O 1
ATOM 4270 N N . ALA B 1 175 ? 19.047 9.969 -3.807 1 75.69 175 ALA B N 1
ATOM 4271 C CA . ALA B 1 175 ? 19.531 10.328 -5.133 1 75.69 175 ALA B CA 1
ATOM 4272 C C . ALA B 1 175 ? 19.984 11.789 -5.176 1 75.69 175 ALA B C 1
ATOM 4274 O O . ALA B 1 175 ? 20.562 12.242 -6.16 1 75.69 175 ALA B O 1
ATOM 4275 N N . ARG B 1 176 ? 19.641 12.586 -4.082 1 81.38 176 ARG B N 1
ATOM 4276 C CA . ARG B 1 176 ? 19.984 13.992 -3.957 1 81.38 176 ARG B CA 1
ATOM 4277 C C . ARG B 1 176 ? 19.438 14.797 -5.133 1 81.38 176 ARG B C 1
ATOM 4279 O O . ARG B 1 176 ? 20.156 15.602 -5.727 1 81.38 176 ARG B O 1
ATOM 4286 N N . ARG B 1 177 ? 18.312 14.461 -5.488 1 83.75 177 ARG B N 1
ATOM 4287 C CA . ARG B 1 177 ? 17.625 15.148 -6.586 1 83.75 177 ARG B CA 1
ATOM 4288 C C . ARG B 1 177 ? 16.219 15.555 -6.184 1 83.75 177 ARG B C 1
ATOM 4290 O O . ARG B 1 177 ? 15.516 14.805 -5.5 1 83.75 177 ARG B O 1
ATOM 4297 N N . LEU B 1 178 ? 15.836 16.781 -6.633 1 90.38 178 LEU B N 1
ATOM 4298 C CA . LEU B 1 178 ? 14.445 17.188 -6.465 1 90.38 178 LEU B CA 1
ATOM 4299 C C . LEU B 1 178 ? 13.562 16.562 -7.543 1 90.38 178 LEU B C 1
ATOM 4301 O O . LEU B 1 178 ? 13.969 16.469 -8.711 1 90.38 178 LEU B O 1
ATOM 4305 N N . PRO B 1 179 ? 12.477 16.094 -7.141 1 89.69 179 PRO B N 1
ATOM 4306 C CA . PRO B 1 179 ? 11.531 15.648 -8.172 1 89.69 179 PRO B CA 1
ATOM 4307 C C . PRO B 1 179 ? 10.969 16.797 -8.992 1 89.69 179 PRO B C 1
ATOM 4309 O O . PRO B 1 179 ? 11.102 17.969 -8.609 1 89.69 179 PRO B O 1
ATOM 4312 N N . SER B 1 180 ? 10.391 16.453 -10.164 1 91.5 180 SER B N 1
ATOM 4313 C CA . SER B 1 180 ? 9.594 17.453 -10.867 1 91.5 180 SER B CA 1
ATOM 4314 C C . SER B 1 180 ? 8.391 17.891 -10.039 1 91.5 180 SER B C 1
ATOM 4316 O O . SER B 1 180 ? 7.945 17.156 -9.148 1 91.5 180 SER B O 1
ATOM 4318 N N . LEU B 1 181 ? 7.902 19.078 -10.281 1 95.62 181 LEU B N 1
ATOM 4319 C CA . LEU B 1 181 ? 6.723 19.547 -9.57 1 95.62 181 LEU B CA 1
ATOM 4320 C C . LEU B 1 181 ? 5.539 18.625 -9.797 1 95.62 181 LEU B C 1
ATOM 4322 O O . LEU B 1 181 ? 4.781 18.328 -8.867 1 95.62 181 LEU B O 1
ATOM 4326 N N . ALA B 1 182 ? 5.375 18.125 -11 1 92.44 182 ALA B N 1
ATOM 4327 C CA . ALA B 1 182 ? 4.297 17.188 -11.32 1 92.44 182 ALA B CA 1
ATOM 4328 C C . ALA B 1 182 ? 4.41 15.914 -10.492 1 92.44 182 ALA B C 1
ATOM 4330 O O . ALA B 1 182 ? 3.418 15.438 -9.938 1 92.44 182 ALA B O 1
ATOM 4331 N N . ASP B 1 183 ? 5.648 15.375 -10.406 1 89.44 183 ASP B N 1
ATOM 4332 C CA . ASP B 1 183 ? 5.867 14.172 -9.609 1 89.44 183 ASP B CA 1
ATOM 4333 C C . ASP B 1 183 ? 5.613 14.453 -8.125 1 89.44 183 ASP B C 1
ATOM 4335 O O . ASP B 1 183 ? 5.051 13.609 -7.422 1 89.44 183 ASP B O 1
ATOM 4339 N N . TYR B 1 184 ? 5.996 15.586 -7.711 1 94.12 184 TYR B N 1
ATOM 4340 C CA . TYR B 1 184 ? 5.828 15.938 -6.305 1 94.12 184 TYR B CA 1
ATOM 4341 C C . TYR B 1 184 ? 4.352 16.062 -5.945 1 94.12 184 TYR B C 1
ATOM 4343 O O . TYR B 1 184 ? 3.918 15.547 -4.914 1 94.12 184 TYR B O 1
ATOM 4351 N N . VAL B 1 185 ? 3.596 16.734 -6.793 1 95 185 VAL B N 1
ATOM 4352 C CA . VAL B 1 185 ? 2.166 16.891 -6.551 1 95 185 VAL B CA 1
ATOM 4353 C C . VAL B 1 185 ? 1.494 15.523 -6.48 1 95 185 VAL B C 1
ATOM 4355 O O . VAL B 1 185 ? 0.656 15.281 -5.609 1 95 185 VAL B O 1
ATOM 4358 N N . THR B 1 186 ? 1.919 14.625 -7.262 1 89.81 186 THR B N 1
ATOM 4359 C CA . THR B 1 186 ? 1.35 13.289 -7.324 1 89.81 186 THR B CA 1
ATOM 4360 C C . THR B 1 186 ? 1.653 12.508 -6.047 1 89.81 186 THR B C 1
ATOM 4362 O O . THR B 1 186 ? 0.791 11.805 -5.523 1 89.81 186 THR B O 1
ATOM 4365 N N . MET B 1 187 ? 2.832 12.727 -5.523 1 89.81 187 MET B N 1
ATOM 4366 C CA . MET B 1 187 ? 3.299 11.844 -4.453 1 89.81 187 MET B CA 1
ATOM 4367 C C . MET B 1 187 ? 3.021 12.461 -3.086 1 89.81 187 MET B C 1
ATOM 4369 O O . MET B 1 187 ? 2.939 11.75 -2.086 1 89.81 187 MET B O 1
ATOM 4373 N N . ARG B 1 188 ? 2.906 13.703 -3.055 1 93.62 188 ARG B N 1
ATOM 4374 C CA . ARG B 1 188 ? 2.949 14.422 -1.784 1 93.62 188 ARG B CA 1
ATOM 4375 C C . ARG B 1 188 ? 1.709 14.125 -0.947 1 93.62 188 ARG B C 1
ATOM 4377 O O . ARG B 1 188 ? 1.786 14.055 0.281 1 93.62 188 ARG B O 1
ATOM 4384 N N . THR B 1 189 ? 0.593 13.977 -1.623 1 93.31 189 THR B N 1
ATOM 4385 C CA . THR B 1 189 ? -0.627 13.672 -0.884 1 93.31 189 THR B CA 1
ATOM 4386 C C . THR B 1 189 ? -0.462 12.398 -0.066 1 93.31 189 THR B C 1
ATOM 4388 O O . THR B 1 189 ? -0.764 12.375 1.129 1 93.31 189 THR B O 1
ATOM 4391 N N . ALA B 1 190 ? 0.067 11.398 -0.649 1 91.12 190 ALA B N 1
ATOM 4392 C CA . ALA B 1 190 ? 0.195 10.094 0.007 1 91.12 190 ALA B CA 1
ATOM 4393 C C . ALA B 1 190 ? 1.338 10.102 1.017 1 91.12 190 ALA B C 1
ATOM 4395 O O . ALA B 1 190 ? 1.235 9.492 2.084 1 91.12 190 ALA B O 1
ATOM 4396 N N . ASP B 1 191 ? 2.412 10.797 0.71 1 90.75 191 ASP B N 1
ATOM 4397 C CA . ASP B 1 191 ? 3.57 10.719 1.597 1 90.75 191 ASP B CA 1
ATOM 4398 C C . ASP B 1 191 ? 3.402 11.641 2.803 1 90.75 191 ASP B C 1
ATOM 4400 O O . ASP B 1 191 ? 4.203 11.602 3.74 1 90.75 191 ASP B O 1
ATOM 4404 N N . GLY B 1 192 ? 2.385 12.477 2.777 1 91 192 GLY B N 1
ATOM 4405 C CA . GLY B 1 192 ? 2.107 13.328 3.92 1 91 192 GLY B CA 1
ATOM 4406 C C . GLY B 1 192 ? 1.632 12.562 5.141 1 91 192 GLY B C 1
ATOM 4407 O O . GLY B 1 192 ? 1.742 13.055 6.266 1 91 192 GLY B O 1
ATOM 4408 N N . GLY B 1 193 ? 1 11.445 4.852 1 92.75 193 GLY B N 1
ATOM 4409 C CA . GLY B 1 193 ? 0.608 10.57 5.945 1 92.75 193 GLY B CA 1
ATOM 4410 C C . GLY B 1 193 ? -0.708 10.969 6.586 1 92.75 193 GLY B C 1
ATOM 4411 O O . GLY B 1 193 ? -1.162 10.32 7.535 1 92.75 193 GLY B O 1
ATOM 4412 N N . VAL B 1 194 ? -1.353 11.984 6.121 1 95.25 194 VAL B N 1
ATOM 4413 C CA . VAL B 1 194 ? -2.559 12.516 6.746 1 95.25 194 VAL B CA 1
ATOM 4414 C C . VAL B 1 194 ? -3.691 11.5 6.637 1 95.25 194 VAL B C 1
ATOM 4416 O O . VAL B 1 194 ? -4.582 11.461 7.488 1 95.25 194 VAL B O 1
ATOM 4419 N N . GLN B 1 195 ? -3.676 10.648 5.613 1 96.56 195 GLN B N 1
ATOM 4420 C CA . GLN B 1 195 ? -4.719 9.648 5.402 1 96.56 195 GLN B CA 1
ATOM 4421 C C . GLN B 1 195 ? -4.816 8.695 6.594 1 96.56 195 GLN B C 1
ATOM 4423 O O . GLN B 1 195 ? -5.891 8.164 6.883 1 96.56 195 GLN B O 1
ATOM 4428 N N . MET B 1 196 ? -3.734 8.508 7.324 1 96.19 196 MET B N 1
ATOM 4429 C CA . MET B 1 196 ? -3.75 7.617 8.484 1 96.19 196 MET B CA 1
ATOM 4430 C C . MET B 1 196 ? -4.566 8.227 9.617 1 96.19 196 MET B C 1
ATOM 4432 O O . MET B 1 196 ? -5.191 7.496 10.391 1 96.19 196 MET B O 1
ATOM 4436 N N . TYR B 1 197 ? -4.598 9.578 9.711 1 96.31 197 TYR B N 1
ATOM 4437 C CA . TYR B 1 197 ? -5.398 10.25 10.727 1 96.31 197 TYR B CA 1
ATOM 4438 C C . TYR B 1 197 ? -6.871 10.266 10.328 1 96.31 197 TYR B C 1
ATOM 4440 O O . TYR B 1 197 ? -7.742 9.953 11.148 1 96.31 197 TYR B O 1
ATOM 4448 N N . VAL B 1 198 ? -7.062 10.57 9.078 1 96.12 198 VAL B N 1
ATOM 4449 C CA . VAL B 1 198 ? -8.43 10.734 8.594 1 96.12 198 VAL B CA 1
ATOM 4450 C C . VAL B 1 198 ? -9.148 9.391 8.609 1 96.12 198 VAL B C 1
ATOM 4452 O O . VAL B 1 198 ? -10.359 9.328 8.844 1 96.12 198 VAL B O 1
ATOM 4455 N N . ALA B 1 199 ? -8.414 8.336 8.43 1 96.56 199 ALA B N 1
ATOM 4456 C CA . ALA B 1 199 ? -8.992 6.996 8.445 1 96.56 199 ALA B CA 1
ATOM 4457 C C . ALA B 1 199 ? -9.57 6.668 9.82 1 96.56 199 ALA B C 1
ATOM 4459 O O . ALA B 1 199 ? -10.414 5.781 9.953 1 96.56 199 ALA B O 1
ATOM 4460 N N . LEU B 1 200 ? -9.156 7.371 10.875 1 97.5 200 LEU B N 1
ATOM 4461 C CA . LEU B 1 200 ? -9.617 7.105 12.234 1 97.5 200 LEU B CA 1
ATOM 4462 C C . LEU B 1 200 ? -10.852 7.934 12.562 1 97.5 200 LEU B C 1
ATOM 4464 O O . LEU B 1 200 ? -11.438 7.781 13.641 1 97.5 200 LEU B O 1
ATOM 4468 N N . SER B 1 201 ? -11.273 8.781 11.625 1 97.31 201 SER B N 1
ATOM 4469 C CA . SER B 1 201 ? -12.367 9.711 11.898 1 97.31 201 SER B CA 1
ATOM 4470 C C . SER B 1 201 ? -13.625 8.969 12.328 1 97.31 201 SER B C 1
ATOM 4472 O O . SER B 1 201 ? -14.297 9.375 13.273 1 97.31 201 SER B O 1
ATOM 4474 N N . GLU B 1 202 ? -13.953 7.887 11.609 1 97 202 GLU B N 1
ATOM 4475 C CA . GLU B 1 202 ? -15.18 7.164 11.938 1 97 202 GLU B CA 1
ATOM 4476 C C . GLU B 1 202 ? -15.07 6.469 13.289 1 97 202 GLU B C 1
ATOM 4478 O O . GLU B 1 202 ? -16.062 6.371 14.023 1 97 202 GLU B O 1
ATOM 4483 N N . VAL B 1 203 ? -13.891 6.004 13.648 1 97.62 203 VAL B N 1
ATOM 4484 C CA . VAL B 1 203 ? -13.688 5.32 14.922 1 97.62 203 VAL B CA 1
ATOM 4485 C C . VAL B 1 203 ? -13.82 6.316 16.078 1 97.62 203 VAL B C 1
ATOM 4487 O O . VAL B 1 203 ? -14.523 6.055 17.047 1 97.62 203 VAL B O 1
ATOM 4490 N N . VAL B 1 204 ? -13.219 7.465 15.922 1 97.25 204 VAL B N 1
ATOM 4491 C CA . VAL B 1 204 ? -13.242 8.508 16.938 1 97.25 204 VAL B CA 1
ATOM 4492 C C . VAL B 1 204 ? -14.656 9.07 17.062 1 97.25 204 VAL B C 1
ATOM 4494 O O . VAL B 1 204 ? -15.125 9.352 18.172 1 97.25 204 VAL B O 1
ATOM 4497 N N . GLY B 1 205 ? -15.305 9.195 15.953 1 97 205 GLY B N 1
ATOM 4498 C CA . GLY B 1 205 ? -16.641 9.773 15.945 1 97 205 GLY B CA 1
ATOM 4499 C C . GLY B 1 205 ? -17.719 8.781 16.312 1 97 205 GLY B C 1
ATOM 4500 O O . GLY B 1 205 ? -18.859 9.172 16.578 1 97 205 GLY B O 1
ATOM 4501 N N . GLY B 1 206 ? -17.422 7.5 16.266 1 96.38 206 GLY B N 1
ATOM 4502 C CA . GLY B 1 206 ? -18.391 6.48 16.641 1 96.38 206 GLY B CA 1
ATOM 4503 C C . GLY B 1 206 ? -19.438 6.234 15.578 1 96.38 206 GLY B C 1
ATOM 4504 O O . GLY B 1 206 ? -20.625 6.039 15.891 1 96.38 206 GLY B O 1
ATOM 4505 N N . TYR B 1 207 ? -19.125 6.434 14.344 1 96.38 207 TYR B N 1
ATOM 4506 C CA . TYR B 1 207 ? -20.016 6.121 13.227 1 96.38 207 TYR B CA 1
ATOM 4507 C C . TYR B 1 207 ? -19.344 5.176 12.242 1 96.38 207 TYR B C 1
ATOM 4509 O O . TYR B 1 207 ? -18.172 4.824 12.406 1 96.38 207 TYR B O 1
ATOM 4517 N N . ARG B 1 208 ? -20.125 4.711 11.305 1 94.88 208 ARG B N 1
ATOM 4518 C CA . ARG B 1 208 ? -19.609 3.723 10.367 1 94.88 208 ARG B CA 1
ATOM 4519 C C . ARG B 1 208 ? -19.766 4.195 8.922 1 94.88 208 ARG B C 1
ATOM 4521 O O . ARG B 1 208 ? -20.859 4.625 8.531 1 94.88 208 ARG B O 1
ATOM 4528 N N . LEU B 1 209 ? -18.688 4.164 8.227 1 95.56 209 LEU B N 1
ATOM 4529 C CA . LEU B 1 209 ? -18.672 4.418 6.789 1 95.56 209 LEU B CA 1
ATOM 4530 C C . LEU B 1 209 ? -18.625 3.109 6.008 1 95.56 209 LEU B C 1
ATOM 4532 O O . LEU B 1 209 ? -18.078 2.113 6.488 1 95.56 209 LEU B O 1
ATOM 4536 N N . THR B 1 210 ? -19.234 3.119 4.863 1 93.56 210 THR B N 1
ATOM 4537 C CA . THR B 1 210 ? -19.094 1.987 3.953 1 93.56 210 THR B CA 1
ATOM 4538 C C . THR B 1 210 ? -18.062 2.281 2.869 1 93.56 210 THR B C 1
ATOM 4540 O O . THR B 1 210 ? -17.734 3.441 2.627 1 93.56 210 THR B O 1
ATOM 4543 N N . ASP B 1 211 ? -17.625 1.257 2.283 1 93.44 211 ASP B N 1
ATOM 4544 C CA . ASP B 1 211 ? -16.703 1.438 1.16 1 93.44 211 ASP B CA 1
ATOM 4545 C C . ASP B 1 211 ? -17.375 2.201 0.021 1 93.44 211 ASP B C 1
ATOM 4547 O O . ASP B 1 211 ? -16.719 2.949 -0.705 1 93.44 211 ASP B O 1
ATOM 4551 N N . ARG B 1 212 ? -18.656 2.061 -0.112 1 91.62 212 ARG B N 1
ATOM 4552 C CA . ARG B 1 212 ? -19.406 2.797 -1.131 1 91.62 212 ARG B CA 1
ATOM 4553 C C . ARG B 1 212 ? -19.391 4.293 -0.836 1 91.62 212 ARG B C 1
ATOM 4555 O O . ARG B 1 212 ? -19.219 5.109 -1.743 1 91.62 212 ARG B O 1
ATOM 4562 N N . ASP B 1 213 ? -19.562 4.613 0.431 1 93.62 213 ASP B N 1
ATOM 4563 C CA . ASP B 1 213 ? -19.5 6.016 0.832 1 93.62 213 ASP B CA 1
ATOM 4564 C C . ASP B 1 213 ? -18.172 6.648 0.406 1 93.62 213 ASP B C 1
ATOM 4566 O O . ASP B 1 213 ? -18.156 7.727 -0.19 1 93.62 213 ASP B O 1
ATOM 4570 N N . LEU B 1 214 ? -17.156 5.93 0.647 1 94.44 214 LEU B N 1
ATOM 4571 C CA . LEU B 1 214 ? -15.812 6.469 0.478 1 94.44 214 LEU B CA 1
ATOM 4572 C C . LEU B 1 214 ? -15.414 6.484 -0.994 1 94.44 214 LEU B C 1
ATOM 4574 O O . LEU B 1 214 ? -14.539 7.254 -1.397 1 94.44 214 LEU B O 1
ATOM 4578 N N . ALA B 1 215 ? -16.109 5.676 -1.757 1 92.94 215 ALA B N 1
ATOM 4579 C CA . ALA B 1 215 ? -15.688 5.504 -3.146 1 92.94 215 ALA B CA 1
ATOM 4580 C C . ALA B 1 215 ? -16.422 6.477 -4.066 1 92.94 215 ALA B C 1
ATOM 4582 O O . ALA B 1 215 ? -16.078 6.605 -5.242 1 92.94 215 ALA B O 1
ATOM 4583 N N . THR B 1 216 ? -17.438 7.223 -3.555 1 91.81 216 THR B N 1
ATOM 4584 C CA . THR B 1 216 ? -18.125 8.195 -4.398 1 91.81 216 THR B CA 1
ATOM 4585 C C . THR B 1 216 ? -17.156 9.273 -4.879 1 91.81 216 THR B C 1
ATOM 4587 O O . THR B 1 216 ? -16.328 9.75 -4.109 1 91.81 216 THR B O 1
ATOM 4590 N N . PRO B 1 217 ? -17.281 9.688 -6.145 1 91.25 217 PRO B N 1
ATOM 4591 C CA . PRO B 1 217 ? -16.328 10.648 -6.707 1 91.25 217 PRO B CA 1
ATOM 4592 C C . PRO B 1 217 ? -16.234 11.93 -5.883 1 91.25 217 PRO B C 1
ATOM 4594 O O . PRO B 1 217 ? -15.133 12.461 -5.684 1 91.25 217 PRO B O 1
ATOM 4597 N N . ALA B 1 218 ? -17.375 12.383 -5.398 1 93.19 218 ALA B N 1
ATOM 4598 C CA . ALA B 1 218 ? -17.375 13.633 -4.641 1 93.19 218 ALA B CA 1
ATOM 4599 C C . ALA B 1 218 ? -16.609 13.477 -3.326 1 93.19 218 ALA B C 1
ATOM 4601 O O . ALA B 1 218 ? -15.805 14.344 -2.959 1 93.19 218 ALA B O 1
ATOM 4602 N N . VAL B 1 219 ? -16.844 12.375 -2.615 1 96 219 VAL B N 1
ATOM 4603 C CA . VAL B 1 219 ? -16.156 12.133 -1.347 1 96 219 VAL B CA 1
ATOM 4604 C C . VAL B 1 219 ? -14.672 11.906 -1.593 1 96 219 VAL B C 1
ATOM 4606 O O . VAL B 1 219 ? -13.828 12.414 -0.85 1 96 219 VAL B O 1
ATOM 4609 N N . ARG B 1 220 ? -14.367 11.219 -2.633 1 96.25 220 ARG B N 1
ATOM 4610 C CA . ARG B 1 220 ? -12.969 11.023 -2.99 1 96.25 220 ARG B CA 1
ATOM 4611 C C . ARG B 1 220 ? -12.273 12.352 -3.264 1 96.25 220 ARG B C 1
ATOM 4613 O O . ARG B 1 220 ? -11.156 12.578 -2.803 1 96.25 220 ARG B O 1
ATOM 4620 N N . ALA B 1 221 ? -12.93 13.18 -4.02 1 96.88 221 ALA B N 1
ATOM 4621 C CA . ALA B 1 221 ? -12.344 14.469 -4.391 1 96.88 221 ALA B CA 1
ATOM 4622 C C . ALA B 1 221 ? -12.078 15.328 -3.16 1 96.88 221 ALA B C 1
ATOM 4624 O O . ALA B 1 221 ? -10.977 15.844 -2.984 1 96.88 221 ALA B O 1
ATOM 4625 N N . VAL B 1 222 ? -13.086 15.445 -2.295 1 97.75 222 VAL B N 1
ATOM 4626 C CA . VAL B 1 222 ? -12.914 16.312 -1.127 1 97.75 222 VAL B CA 1
ATOM 4627 C C . VAL B 1 222 ? -11.859 15.711 -0.195 1 97.75 222 VAL B C 1
ATOM 4629 O O . VAL B 1 222 ? -11.102 16.438 0.441 1 97.75 222 VAL B O 1
ATOM 4632 N N . THR B 1 223 ? -11.812 14.406 -0.104 1 97.94 223 THR B N 1
ATOM 4633 C CA . THR B 1 223 ? -10.805 13.766 0.729 1 97.94 223 THR B CA 1
ATOM 4634 C C . THR B 1 223 ? -9.406 14.047 0.193 1 97.94 223 THR B C 1
ATOM 4636 O O . THR B 1 223 ? -8.523 14.492 0.936 1 97.94 223 THR B O 1
ATOM 4639 N N . GLU B 1 224 ? -9.203 13.844 -1.078 1 97.75 224 GLU B N 1
ATOM 4640 C CA . GLU B 1 224 ? -7.887 14.07 -1.67 1 97.75 224 GLU B CA 1
ATOM 4641 C C . GLU B 1 224 ? -7.461 15.523 -1.533 1 97.75 224 GLU B C 1
ATOM 4643 O O . GLU B 1 224 ? -6.301 15.812 -1.231 1 97.75 224 GLU B O 1
ATOM 4648 N N . MET B 1 225 ? -8.375 16.406 -1.795 1 98.62 225 MET B N 1
ATOM 4649 C CA . MET B 1 225 ? -8.047 17.828 -1.686 1 98.62 225 MET B CA 1
ATOM 4650 C C . MET B 1 225 ? -7.676 18.188 -0.251 1 98.62 225 MET B C 1
ATOM 4652 O O . MET B 1 225 ? -6.719 18.922 -0.019 1 98.62 225 MET B O 1
ATOM 4656 N N . ALA B 1 226 ? -8.453 17.672 0.694 1 98.69 226 ALA B N 1
ATOM 4657 C CA . ALA B 1 226 ? -8.133 17.938 2.094 1 98.69 226 ALA B CA 1
ATOM 4658 C C . ALA B 1 226 ? -6.738 17.438 2.447 1 98.69 226 ALA B C 1
ATOM 4660 O O . ALA B 1 226 ? -5.953 18.156 3.074 1 98.69 226 ALA B O 1
ATOM 4661 N N . LEU B 1 227 ? -6.441 16.234 2.066 1 98.44 227 LEU B N 1
ATOM 4662 C CA . LEU B 1 227 ? -5.125 15.656 2.328 1 98.44 227 LEU B CA 1
ATOM 4663 C C . LEU B 1 227 ? -4.027 16.484 1.671 1 98.44 227 LEU B C 1
ATOM 4665 O O . LEU B 1 227 ? -2.986 16.734 2.279 1 98.44 227 LEU B O 1
ATOM 4669 N N . THR B 1 228 ? -4.266 16.922 0.466 1 98.38 228 THR B N 1
ATOM 4670 C CA . THR B 1 228 ? -3.301 17.719 -0.277 1 98.38 228 THR B CA 1
ATOM 4671 C C . THR B 1 228 ? -3.096 19.078 0.394 1 98.38 228 THR B C 1
ATOM 4673 O O . THR B 1 228 ? -1.961 19.531 0.545 1 98.38 228 THR B O 1
ATOM 4676 N N . LEU B 1 229 ? -4.184 19.672 0.782 1 98.75 229 LEU B N 1
ATOM 4677 C CA . LEU B 1 229 ? -4.109 20.969 1.46 1 98.75 229 LEU B CA 1
ATOM 4678 C C . LEU B 1 229 ? -3.264 20.859 2.725 1 98.75 229 LEU B C 1
ATOM 4680 O O . LEU B 1 229 ? -2.365 21.688 2.938 1 98.75 229 LEU B O 1
ATOM 4684 N N . ILE B 1 230 ? -3.508 19.875 3.496 1 98.56 230 ILE B N 1
ATOM 4685 C CA . ILE B 1 230 ? -2.779 19.703 4.746 1 98.56 230 ILE B CA 1
ATOM 4686 C C . ILE B 1 230 ? -1.304 19.438 4.453 1 98.56 230 ILE B C 1
ATOM 4688 O O . ILE B 1 230 ? -0.425 20 5.113 1 98.56 230 ILE B O 1
ATOM 4692 N N . ALA B 1 231 ? -1.037 18.656 3.494 1 97.56 231 ALA B N 1
ATOM 4693 C CA . ALA B 1 231 ? 0.343 18.359 3.121 1 97.56 231 ALA B CA 1
ATOM 4694 C C . ALA B 1 231 ? 1.07 19.609 2.648 1 97.56 231 ALA B C 1
ATOM 4696 O O . ALA B 1 231 ? 2.213 19.859 3.041 1 97.56 231 ALA B O 1
ATOM 4697 N N . TRP B 1 232 ? 0.45 20.375 1.754 1 98.44 232 TRP B N 1
ATOM 4698 C CA . TRP B 1 232 ? 1.065 21.594 1.232 1 98.44 232 TRP B CA 1
ATOM 4699 C C . TRP B 1 232 ? 1.218 22.641 2.33 1 98.44 232 TRP B C 1
ATOM 4701 O O . TRP B 1 232 ? 2.215 23.359 2.371 1 98.44 232 TRP B O 1
ATOM 4711 N N . ASP B 1 233 ? 0.189 22.703 3.209 1 98.56 233 ASP B N 1
ATOM 4712 C CA . ASP B 1 233 ? 0.324 23.594 4.367 1 98.56 233 ASP B CA 1
ATOM 4713 C C . ASP B 1 233 ? 1.547 23.219 5.199 1 98.56 233 ASP B C 1
ATOM 4715 O O . ASP B 1 233 ? 2.307 24.094 5.625 1 98.56 233 ASP B O 1
ATOM 4719 N N . ASN B 1 234 ? 1.702 21.969 5.438 1 96.31 234 ASN B N 1
ATOM 4720 C CA . ASN B 1 234 ? 2.865 21.5 6.184 1 96.31 234 ASN B CA 1
ATOM 4721 C C . ASN B 1 234 ? 4.168 21.906 5.504 1 96.31 234 ASN B C 1
ATOM 4723 O O . ASN B 1 234 ? 5.129 22.297 6.176 1 96.31 234 ASN B O 1
ATOM 4727 N N . ASP B 1 235 ? 4.199 21.812 4.211 1 96.81 235 ASP B N 1
ATOM 4728 C CA . ASP B 1 235 ? 5.395 22.25 3.49 1 96.81 235 ASP B CA 1
ATOM 4729 C C . ASP B 1 235 ? 5.695 23.719 3.752 1 96.81 235 ASP B C 1
ATOM 4731 O O . ASP B 1 235 ? 6.859 24.094 3.914 1 96.81 235 ASP B O 1
ATOM 4735 N N . LEU B 1 236 ? 4.707 24.5 3.77 1 97.75 236 LEU B N 1
ATOM 4736 C CA . LEU B 1 236 ? 4.871 25.938 3.988 1 97.75 236 LEU B CA 1
ATOM 4737 C C . LEU B 1 236 ? 5.344 26.219 5.41 1 97.75 236 LEU B C 1
ATOM 4739 O O . LEU B 1 236 ? 6.246 27.031 5.617 1 97.75 236 LEU B O 1
ATOM 4743 N N . PHE B 1 237 ? 4.828 25.531 6.367 1 97 237 PHE B N 1
ATOM 4744 C CA . PHE B 1 237 ? 5.156 25.797 7.766 1 97 237 PHE B CA 1
ATOM 4745 C C . PHE B 1 237 ? 6.48 25.141 8.141 1 97 237 PHE B C 1
ATOM 4747 O O . PHE B 1 237 ? 7.23 25.672 8.961 1 97 237 PHE B O 1
ATOM 4754 N N . SER B 1 238 ? 6.801 24.031 7.57 1 94.12 238 SER B N 1
ATOM 4755 C CA . SER B 1 238 ? 7.922 23.219 8.047 1 94.12 238 SER B CA 1
ATOM 4756 C C . SER B 1 238 ? 9.195 23.531 7.27 1 94.12 238 SER B C 1
ATOM 4758 O O . SER B 1 238 ? 10.258 22.969 7.555 1 94.12 238 SER B O 1
ATOM 4760 N N . HIS B 1 239 ? 9.141 24.375 6.285 1 94.69 239 HIS B N 1
ATOM 4761 C CA . HIS B 1 239 ? 10.289 24.609 5.41 1 94.69 239 HIS B CA 1
ATOM 4762 C C . HIS B 1 239 ? 11.539 24.953 6.211 1 94.69 239 HIS B C 1
ATOM 4764 O O . HIS B 1 239 ? 12.625 24.453 5.918 1 94.69 239 HIS B O 1
ATOM 4770 N N . TYR B 1 240 ? 11.414 25.844 7.195 1 93.38 240 TYR B N 1
ATOM 4771 C CA . TYR B 1 240 ? 12.547 26.25 8.016 1 93.38 240 TYR B CA 1
ATOM 4772 C C . TYR B 1 240 ? 13.211 25.047 8.672 1 93.38 240 TYR B C 1
ATOM 4774 O O . TYR B 1 240 ? 14.422 24.859 8.531 1 93.38 240 TYR B O 1
ATOM 4782 N N . LYS B 1 241 ? 12.438 24.25 9.289 1 90.94 241 LYS B N 1
ATOM 4783 C CA . LYS B 1 241 ? 12.938 23.031 9.922 1 90.94 241 LYS B CA 1
ATOM 4784 C C . LYS B 1 241 ? 13.672 22.141 8.922 1 90.94 241 LYS B C 1
ATOM 4786 O O . LYS B 1 241 ? 14.773 21.672 9.195 1 90.94 241 LYS B O 1
ATOM 4791 N N . GLU B 1 242 ? 13.047 21.953 7.777 1 88.25 242 GLU B N 1
ATOM 4792 C CA . GLU B 1 242 ? 13.57 21.031 6.77 1 88.25 242 GLU B CA 1
ATOM 4793 C C . GLU B 1 242 ? 14.844 21.578 6.129 1 88.25 242 GLU B C 1
ATOM 4795 O O . GLU B 1 242 ? 15.719 20.812 5.723 1 88.25 242 GLU B O 1
ATOM 4800 N N . SER B 1 243 ? 14.961 22.859 6.078 1 88.62 243 SER B N 1
ATOM 4801 C CA . SER B 1 243 ? 16.109 23.5 5.445 1 88.62 243 SER B CA 1
ATOM 4802 C C . SER B 1 243 ? 17.359 23.359 6.297 1 88.62 243 SER B C 1
ATOM 4804 O O . SER B 1 243 ? 18.469 23.562 5.812 1 88.62 243 SER B O 1
ATOM 4806 N N . LEU B 1 244 ? 17.156 22.984 7.477 1 84.69 244 LEU B N 1
ATOM 4807 C CA . LEU B 1 244 ? 18.281 22.859 8.398 1 84.69 244 LEU B CA 1
ATOM 4808 C C . LEU B 1 244 ? 18.891 21.469 8.32 1 84.69 244 LEU B C 1
ATOM 4810 O O . LEU B 1 244 ? 19.938 21.219 8.914 1 84.69 244 LEU B O 1
ATOM 4814 N N . THR B 1 245 ? 18.281 20.562 7.57 1 77.56 245 THR B N 1
ATOM 4815 C CA . THR B 1 245 ? 18.797 19.203 7.434 1 77.56 245 THR B CA 1
ATOM 4816 C C . THR B 1 245 ? 19.766 19.109 6.258 1 77.56 245 THR B C 1
ATOM 4818 O O . THR B 1 245 ? 19.766 19.953 5.371 1 77.56 245 THR B O 1
ATOM 4821 N N . ALA B 1 246 ? 20.562 18.047 6.344 1 74.06 246 ALA B N 1
ATOM 4822 C CA . ALA B 1 246 ? 21.516 17.828 5.262 1 74.06 246 ALA B CA 1
ATOM 4823 C C . ALA B 1 246 ? 20.828 17.297 4.012 1 74.06 246 ALA B C 1
ATOM 4825 O O . ALA B 1 246 ? 19.859 16.531 4.109 1 74.06 246 ALA B O 1
ATOM 4826 N N . GLY B 1 247 ? 21.172 17.828 2.891 1 74.94 247 GLY B N 1
ATOM 4827 C CA . GLY B 1 247 ? 20.641 17.344 1.628 1 74.94 247 GLY B CA 1
ATOM 4828 C C . GLY B 1 247 ? 19.531 18.203 1.066 1 74.94 247 GLY B C 1
ATOM 4829 O O . GLY B 1 247 ? 19.234 19.266 1.615 1 74.94 247 GLY B O 1
ATOM 4830 N N . PRO B 1 248 ? 19.016 17.688 -0.004 1 79.25 248 PRO B N 1
ATOM 4831 C CA . PRO B 1 248 ? 17.969 18.5 -0.631 1 79.25 248 PRO B CA 1
ATOM 4832 C C . PRO B 1 248 ? 16.672 18.516 0.179 1 79.25 248 PRO B C 1
ATOM 4834 O O . PRO B 1 248 ? 16.297 17.484 0.757 1 79.25 248 PRO B O 1
ATOM 4837 N N . CYS B 1 249 ? 16.078 19.578 0.278 1 84.06 249 CYS B N 1
ATOM 4838 C CA . CYS B 1 249 ? 14.773 19.766 0.913 1 84.06 249 CYS B CA 1
ATOM 4839 C C . CYS B 1 249 ? 13.641 19.406 -0.043 1 84.06 249 CYS B C 1
ATOM 4841 O O . CYS B 1 249 ? 13.297 20.188 -0.932 1 84.06 249 CYS B O 1
ATOM 4843 N N . ILE B 1 250 ? 13.133 18.188 0.093 1 89.88 250 ILE B N 1
ATOM 4844 C CA . ILE B 1 250 ? 12.016 17.797 -0.755 1 89.88 250 ILE B CA 1
ATOM 4845 C C . ILE B 1 250 ? 10.727 18.422 -0.229 1 89.88 250 ILE B C 1
ATOM 4847 O O . ILE B 1 250 ? 9.961 17.766 0.488 1 89.88 250 ILE B O 1
ATOM 4851 N N . ASN B 1 251 ? 10.508 19.578 -0.608 1 94.06 251 ASN B N 1
ATOM 4852 C CA . ASN B 1 251 ? 9.477 20.5 -0.159 1 94.06 251 ASN B CA 1
ATOM 4853 C C . ASN B 1 251 ? 8.859 21.281 -1.328 1 94.06 251 ASN B C 1
ATOM 4855 O O . ASN B 1 251 ? 9.555 21.609 -2.289 1 94.06 251 ASN B O 1
ATOM 4859 N N . LEU B 1 252 ? 7.59 21.531 -1.228 1 97.75 252 LEU B N 1
ATOM 4860 C CA . LEU B 1 252 ? 6.867 22.172 -2.32 1 97.75 252 LEU B CA 1
ATOM 4861 C C . LEU B 1 252 ? 7.578 23.438 -2.768 1 97.75 252 LEU B C 1
ATOM 4863 O O . LEU B 1 252 ? 7.699 23.703 -3.967 1 97.75 252 LEU B O 1
ATOM 4867 N N . ILE B 1 253 ? 8.07 24.234 -1.82 1 97.94 253 ILE B N 1
ATOM 4868 C CA . ILE B 1 253 ? 8.734 25.5 -2.117 1 97.94 253 ILE B CA 1
ATOM 4869 C C . ILE B 1 253 ? 10.008 25.234 -2.914 1 97.94 253 ILE B C 1
ATOM 4871 O O . ILE B 1 253 ? 10.234 25.859 -3.957 1 97.94 253 ILE B O 1
ATOM 4875 N N . ASP B 1 254 ? 10.82 24.297 -2.441 1 96.5 254 ASP B N 1
ATOM 4876 C CA . ASP B 1 254 ? 12.078 23.969 -3.102 1 96.5 254 ASP B CA 1
ATOM 4877 C C . ASP B 1 254 ? 11.836 23.375 -4.488 1 96.5 254 ASP B C 1
ATOM 4879 O O . ASP B 1 254 ? 12.562 23.672 -5.434 1 96.5 254 ASP B O 1
ATOM 4883 N N . VAL B 1 255 ? 10.836 22.547 -4.566 1 96.81 255 VAL B N 1
ATOM 4884 C CA . VAL B 1 255 ? 10.523 21.906 -5.836 1 96.81 255 VAL B CA 1
ATOM 4885 C C . VAL B 1 255 ? 10.078 22.938 -6.855 1 96.81 255 VAL B C 1
ATOM 4887 O O . VAL B 1 255 ? 10.523 22.922 -8.008 1 96.81 255 VAL B O 1
ATOM 4890 N N . ILE B 1 256 ? 9.234 23.891 -6.461 1 98.12 256 ILE B N 1
ATOM 4891 C CA . ILE B 1 256 ? 8.781 24.953 -7.34 1 98.12 256 ILE B CA 1
ATOM 4892 C C . ILE B 1 256 ? 9.969 25.828 -7.754 1 98.12 256 ILE B C 1
ATOM 4894 O O . ILE B 1 256 ? 10.125 26.156 -8.938 1 98.12 256 ILE B O 1
ATOM 4898 N N . ALA B 1 257 ? 10.812 26.234 -6.777 1 97.62 257 ALA B N 1
ATOM 4899 C CA . ALA B 1 257 ? 11.977 27.062 -7.062 1 97.62 257 ALA B CA 1
ATOM 4900 C C . ALA B 1 257 ? 12.898 26.391 -8.078 1 97.62 257 ALA B C 1
ATOM 4902 O O . ALA B 1 257 ? 13.383 27.031 -9.008 1 97.62 257 ALA B O 1
ATOM 4903 N N . GLY B 1 258 ? 13.109 25.125 -7.832 1 95.44 258 GLY B N 1
ATOM 4904 C CA . GLY B 1 258 ? 13.945 24.359 -8.75 1 95.44 258 GLY B CA 1
ATOM 4905 C C . GLY B 1 258 ? 13.375 24.297 -10.156 1 95.44 258 GLY B C 1
ATOM 4906 O O . GLY B 1 258 ? 14.094 24.484 -11.133 1 95.44 258 GLY B O 1
ATOM 4907 N N . GLU B 1 259 ? 12.125 24.031 -10.234 1 95.69 259 GLU B N 1
ATOM 4908 C CA . GLU B 1 259 ? 11.461 23.891 -11.523 1 95.69 259 GLU B CA 1
ATOM 4909 C C . GLU B 1 259 ? 11.422 25.203 -12.281 1 95.69 259 GLU B C 1
ATOM 4911 O O . GLU B 1 259 ? 11.625 25.25 -13.492 1 95.69 259 GLU B O 1
ATOM 4916 N N . ARG B 1 260 ? 11.25 26.281 -11.609 1 96.19 260 ARG B N 1
ATOM 4917 C CA . ARG B 1 260 ? 11.078 27.578 -12.242 1 96.19 260 ARG B CA 1
ATOM 4918 C C . ARG B 1 260 ? 12.406 28.328 -12.328 1 96.19 260 ARG B C 1
ATOM 4920 O O . ARG B 1 260 ? 12.492 29.375 -12.969 1 96.19 260 ARG B O 1
ATOM 4927 N N . GLY B 1 261 ? 13.383 27.859 -11.664 1 96.62 261 GLY B N 1
ATOM 4928 C CA . GLY B 1 261 ? 14.656 28.562 -11.625 1 96.62 261 GLY B CA 1
ATOM 4929 C C . GLY B 1 261 ? 14.578 29.906 -10.914 1 96.62 261 GLY B C 1
ATOM 4930 O O . GLY B 1 261 ? 15.156 30.891 -11.383 1 96.62 261 GLY B O 1
ATOM 4931 N N . CYS B 1 262 ? 13.883 29.953 -9.836 1 97.31 262 CYS B N 1
ATOM 4932 C CA . CYS B 1 262 ? 13.719 31.188 -9.086 1 97.31 262 CYS B CA 1
ATOM 4933 C C . CYS B 1 262 ? 14.164 31.016 -7.637 1 97.31 262 CYS B C 1
ATOM 4935 O O . CYS B 1 262 ? 14.578 29.922 -7.238 1 97.31 262 CYS B O 1
ATOM 4937 N N . SER B 1 263 ? 14.211 32.125 -6.914 1 97 263 SER B N 1
ATOM 4938 C CA . SER B 1 263 ? 14.594 32.062 -5.508 1 97 263 SER B CA 1
ATOM 4939 C C . SER B 1 263 ? 13.523 31.391 -4.668 1 97 263 SER B C 1
ATOM 4941 O O . SER B 1 263 ? 12.367 31.281 -5.098 1 97 263 SER B O 1
ATOM 4943 N N . LEU B 1 264 ? 13.797 30.984 -3.518 1 96.69 264 LEU B N 1
ATOM 4944 C CA . LEU B 1 264 ? 12.828 30.422 -2.582 1 96.69 264 LEU B CA 1
ATOM 4945 C C . LEU B 1 264 ? 11.75 31.438 -2.232 1 96.69 264 LEU B C 1
ATOM 4947 O O . LEU B 1 264 ? 10.57 31.094 -2.137 1 96.69 264 LEU B O 1
ATOM 4951 N N . GLU B 1 265 ? 12.195 32.656 -2.006 1 97.12 265 GLU B N 1
ATOM 4952 C CA . GLU B 1 265 ? 11.273 33.719 -1.679 1 97.12 265 GLU B CA 1
ATOM 4953 C C . GLU B 1 265 ? 10.234 33.906 -2.781 1 97.12 265 GLU B C 1
ATOM 4955 O O . GLU B 1 265 ? 9.062 34.188 -2.5 1 97.12 265 GLU B O 1
ATOM 4960 N N . ASP B 1 266 ? 10.672 33.75 -3.977 1 97.88 266 ASP B N 1
ATOM 4961 C CA . ASP B 1 266 ? 9.781 33.906 -5.121 1 97.88 266 ASP B CA 1
ATOM 4962 C C . ASP B 1 266 ? 8.867 32.719 -5.297 1 97.88 266 ASP B C 1
ATOM 4964 O O . ASP B 1 266 ? 7.82 32.812 -5.938 1 97.88 266 ASP B O 1
ATOM 4968 N N . ALA B 1 267 ? 9.234 31.594 -4.793 1 98.31 267 ALA B N 1
ATOM 4969 C CA . ALA B 1 267 ? 8.469 30.344 -4.922 1 98.31 267 ALA B CA 1
ATOM 4970 C C . ALA B 1 267 ? 7.309 30.312 -3.93 1 98.31 267 ALA B C 1
ATOM 4972 O O . ALA B 1 267 ? 6.297 29.656 -4.168 1 98.31 267 ALA B O 1
ATOM 4973 N N . VAL B 1 268 ? 7.41 31.016 -2.83 1 98.19 268 VAL B N 1
ATOM 4974 C CA . VAL B 1 268 ? 6.422 30.969 -1.758 1 98.19 268 VAL B CA 1
ATOM 4975 C C . VAL B 1 268 ? 5.066 31.453 -2.287 1 98.19 268 VAL B C 1
ATOM 4977 O O . VAL B 1 268 ? 4.062 30.75 -2.15 1 98.19 268 VAL B O 1
ATOM 4980 N N . PRO B 1 269 ? 5 32.625 -2.984 1 98.19 269 PRO B N 1
ATOM 4981 C CA . PRO B 1 269 ? 3.689 33.031 -3.477 1 98.19 269 PRO B CA 1
ATOM 4982 C C . PRO B 1 269 ? 3.092 32.062 -4.488 1 98.19 269 PRO B C 1
ATOM 4984 O O . PRO B 1 269 ? 1.868 31.922 -4.562 1 98.19 269 PRO B O 1
ATOM 4987 N N . VAL B 1 270 ? 3.906 31.406 -5.238 1 98.38 270 VAL B N 1
ATOM 4988 C CA . VAL B 1 270 ? 3.42 30.422 -6.199 1 98.38 270 VAL B CA 1
ATOM 4989 C C . VAL B 1 270 ? 2.797 29.25 -5.453 1 98.38 270 VAL B C 1
ATOM 4991 O O . VAL B 1 270 ? 1.704 28.797 -5.801 1 98.38 270 VAL B O 1
ATOM 4994 N N . ALA B 1 271 ? 3.49 28.734 -4.449 1 98.69 271 ALA B N 1
ATOM 4995 C CA . ALA B 1 271 ? 2.984 27.641 -3.629 1 98.69 271 ALA B CA 1
ATOM 4996 C C . ALA B 1 271 ? 1.657 28.016 -2.973 1 98.69 271 ALA B C 1
ATOM 4998 O O . ALA B 1 271 ? 0.709 27.219 -2.98 1 98.69 271 ALA B O 1
ATOM 4999 N N . VAL B 1 272 ? 1.6 29.203 -2.436 1 98.69 272 VAL B N 1
ATOM 5000 C CA . VAL B 1 272 ? 0.403 29.672 -1.742 1 98.69 272 VAL B CA 1
ATOM 5001 C C . VAL B 1 272 ? -0.75 29.797 -2.734 1 98.69 272 VAL B C 1
ATOM 5003 O O . VAL B 1 272 ? -1.889 29.438 -2.426 1 98.69 272 VAL B O 1
ATOM 5006 N N . ALA B 1 273 ? -0.45 30.312 -3.9 1 98.62 273 ALA B N 1
ATOM 5007 C CA . ALA B 1 273 ? -1.479 30.453 -4.93 1 98.62 273 ALA B CA 1
ATOM 5008 C C . ALA B 1 273 ? -2.043 29.094 -5.324 1 98.62 273 ALA B C 1
ATOM 5010 O O . ALA B 1 273 ? -3.26 28.938 -5.453 1 98.62 273 ALA B O 1
ATOM 5011 N N . MET B 1 274 ? -1.177 28.125 -5.555 1 98.5 274 MET B N 1
ATOM 5012 C CA . MET B 1 274 ? -1.608 26.766 -5.852 1 98.5 274 MET B CA 1
ATOM 5013 C C . MET B 1 274 ? -2.5 26.219 -4.738 1 98.5 274 MET B C 1
ATOM 5015 O O . MET B 1 274 ? -3.582 25.703 -5.004 1 98.5 274 MET B O 1
ATOM 5019 N N . ARG B 1 275 ? -2.021 26.391 -3.564 1 98.75 275 ARG B N 1
ATOM 5020 C CA . ARG B 1 275 ? -2.727 25.922 -2.379 1 98.75 275 ARG B CA 1
ATOM 5021 C C . ARG B 1 275 ? -4.09 26.594 -2.248 1 98.75 275 ARG B C 1
ATOM 5023 O O . ARG B 1 275 ? -5.094 25.922 -1.985 1 98.75 275 ARG B O 1
ATOM 5030 N N . ASP B 1 276 ? -4.168 27.875 -2.4 1 98.81 276 ASP B N 1
ATOM 5031 C CA . ASP B 1 276 ? -5.41 28.625 -2.252 1 98.81 276 ASP B CA 1
ATOM 5032 C C . ASP B 1 276 ? -6.422 28.234 -3.326 1 98.81 276 ASP B C 1
ATOM 5034 O O . ASP B 1 276 ? -7.621 28.156 -3.059 1 98.81 276 ASP B O 1
ATOM 5038 N N . ARG B 1 277 ? -5.965 28.016 -4.492 1 98.69 277 ARG B N 1
ATOM 5039 C CA . ARG B 1 277 ? -6.852 27.547 -5.555 1 98.69 277 ARG B CA 1
ATOM 5040 C C . ARG B 1 277 ? -7.484 26.219 -5.199 1 98.69 277 ARG B C 1
ATOM 5042 O O . ARG B 1 277 ? -8.68 26 -5.438 1 98.69 277 ARG B O 1
ATOM 5049 N N . VAL B 1 278 ? -6.734 25.297 -4.664 1 98.75 278 VAL B N 1
ATOM 5050 C CA . VAL B 1 278 ? -7.262 24 -4.234 1 98.75 278 VAL B CA 1
ATOM 5051 C C . VAL B 1 278 ? -8.25 24.203 -3.09 1 98.75 278 VAL B C 1
ATOM 5053 O O . VAL B 1 278 ? -9.297 23.547 -3.041 1 98.75 278 VAL B O 1
ATOM 5056 N N . MET B 1 279 ? -7.957 25.109 -2.162 1 98.88 279 MET B N 1
ATOM 5057 C CA . MET B 1 279 ? -8.875 25.375 -1.057 1 98.88 279 MET B CA 1
ATOM 5058 C C . MET B 1 279 ? -10.203 25.906 -1.569 1 98.88 279 MET B C 1
ATOM 5060 O O . MET B 1 279 ? -11.266 25.516 -1.083 1 98.88 279 MET B O 1
ATOM 5064 N N . CYS B 1 280 ? -10.141 26.812 -2.541 1 98.69 280 CYS B N 1
ATOM 5065 C CA . CYS B 1 280 ? -11.367 27.312 -3.154 1 98.69 280 CYS B CA 1
ATOM 5066 C C . CYS B 1 280 ? -12.172 26.172 -3.766 1 98.69 280 CYS B C 1
ATOM 5068 O O . CYS B 1 280 ? -13.383 26.078 -3.564 1 98.69 280 CYS B O 1
ATOM 5070 N N . ARG B 1 281 ? -11.508 25.328 -4.492 1 98.56 281 ARG B N 1
ATOM 5071 C CA . ARG B 1 281 ? -12.18 24.203 -5.117 1 98.56 281 ARG B CA 1
ATOM 5072 C C . ARG B 1 281 ? -12.758 23.25 -4.07 1 98.56 281 ARG B C 1
ATOM 5074 O O . ARG B 1 281 ? -13.867 22.75 -4.223 1 98.56 281 ARG B O 1
ATOM 5081 N N . TYR B 1 282 ? -12.008 23.016 -3.016 1 98.62 282 TYR B N 1
ATOM 5082 C CA . TYR B 1 282 ? -12.461 22.188 -1.909 1 98.62 282 TYR B CA 1
ATOM 5083 C C . TYR B 1 282 ? -13.781 22.703 -1.342 1 98.62 282 TYR B C 1
ATOM 5085 O O . TYR B 1 282 ? -14.742 21.938 -1.207 1 98.62 282 TYR B O 1
ATOM 5093 N N . MET B 1 283 ? -13.805 23.969 -1.047 1 97.88 283 MET B N 1
ATOM 5094 C CA . MET B 1 283 ? -15 24.562 -0.468 1 97.88 283 MET B CA 1
ATOM 5095 C C . MET B 1 283 ? -16.188 24.438 -1.415 1 97.88 283 MET B C 1
ATOM 5097 O O . MET B 1 283 ? -17.312 24.141 -0.981 1 97.88 283 MET B O 1
ATOM 5101 N N . ALA B 1 284 ? -15.961 24.609 -2.693 1 96.81 284 ALA B N 1
ATOM 5102 C CA . ALA B 1 284 ? -17.031 24.516 -3.686 1 96.81 284 ALA B CA 1
ATOM 5103 C C . ALA B 1 284 ? -17.578 23.094 -3.764 1 96.81 284 ALA B C 1
ATOM 5105 O O . ALA B 1 284 ? -18.797 22.891 -3.746 1 96.81 284 ALA B O 1
ATOM 5106 N N . VAL B 1 285 ? -16.703 22.109 -3.857 1 96.75 285 VAL B N 1
ATOM 5107 C CA . VAL B 1 285 ? -17.125 20.719 -3.986 1 96.75 285 VAL B CA 1
ATOM 5108 C C . VAL B 1 285 ? -17.781 20.25 -2.688 1 96.75 285 VAL B C 1
ATOM 5110 O O . VAL B 1 285 ? -18.797 19.547 -2.715 1 96.75 285 VAL B O 1
ATOM 5113 N N . ARG B 1 286 ? -17.203 20.672 -1.622 1 96.12 286 ARG B N 1
ATOM 5114 C CA . ARG B 1 286 ? -17.719 20.328 -0.297 1 96.12 286 ARG B CA 1
ATOM 5115 C C . ARG B 1 286 ? -19.156 20.812 -0.119 1 96.12 286 ARG B C 1
ATOM 5117 O O . ARG B 1 286 ? -20 20.078 0.378 1 96.12 286 ARG B O 1
ATOM 5124 N N . GLU B 1 287 ? -19.438 21.938 -0.459 1 93.75 287 GLU B N 1
ATOM 5125 C CA . GLU B 1 287 ? -20.766 22.5 -0.346 1 93.75 287 GLU B CA 1
ATOM 5126 C C . GLU B 1 287 ? -21.766 21.734 -1.2 1 93.75 287 GLU B C 1
ATOM 5128 O O . GLU B 1 287 ? -22.875 21.422 -0.748 1 93.75 287 GLU B O 1
ATOM 5133 N N . ARG B 1 288 ? -21.422 21.375 -2.35 1 90.94 288 ARG B N 1
ATOM 5134 C CA . ARG B 1 288 ? -22.281 20.641 -3.264 1 90.94 288 ARG B CA 1
ATOM 5135 C C . ARG B 1 288 ? -22.516 19.219 -2.77 1 90.94 288 ARG B C 1
ATOM 5137 O O . ARG B 1 288 ? -23.609 18.688 -2.871 1 90.94 288 ARG B O 1
ATOM 5144 N N . THR B 1 289 ? -21.469 18.562 -2.266 1 89 289 THR B N 1
ATOM 5145 C CA . THR B 1 289 ? -21.484 17.172 -1.834 1 89 289 THR B CA 1
ATOM 5146 C C . THR B 1 289 ? -22.312 17 -0.571 1 89 289 THR B C 1
ATOM 5148 O O . THR B 1 289 ? -23.047 16.016 -0.43 1 89 289 THR B O 1
ATOM 5151 N N . GLU B 1 290 ? -22.266 17.891 0.3 1 88.75 290 GLU B N 1
ATOM 5152 C CA . GLU B 1 290 ? -22.906 17.781 1.61 1 88.75 290 GLU B CA 1
ATOM 5153 C C . GLU B 1 290 ? -24.406 17.578 1.479 1 88.75 290 GLU B C 1
ATOM 5155 O O . GLU B 1 290 ? -25.031 16.891 2.305 1 88.75 290 GLU B O 1
ATOM 5160 N N . ARG B 1 291 ? -25 17.984 0.497 1 86.38 291 ARG B N 1
ATOM 5161 C CA . ARG B 1 291 ? -26.453 17.906 0.318 1 86.38 291 ARG B CA 1
ATOM 5162 C C . ARG B 1 291 ? -26.891 16.5 -0.033 1 86.38 291 ARG B C 1
ATOM 5164 O O . ARG B 1 291 ? -28.016 16.094 0.291 1 86.38 291 ARG B O 1
ATOM 5171 N N . ASP B 1 292 ? -26.047 15.75 -0.569 1 88.56 292 ASP B N 1
ATOM 5172 C CA . ASP B 1 292 ? -26.453 14.461 -1.117 1 88.56 292 ASP B CA 1
ATOM 5173 C C . ASP B 1 292 ? -25.875 13.312 -0.285 1 88.56 292 ASP B C 1
ATOM 5175 O O . ASP B 1 292 ? -26.141 12.141 -0.567 1 88.56 292 ASP B O 1
ATOM 5179 N N . LEU B 1 293 ? -25.203 13.672 0.804 1 92.38 293 LEU B N 1
ATOM 5180 C CA . LEU B 1 293 ? -24.5 12.633 1.549 1 92.38 293 LEU B CA 1
ATOM 5181 C C . LEU B 1 293 ? -25.359 12.117 2.705 1 92.38 293 LEU B C 1
ATOM 5183 O O . LEU B 1 293 ? -26.156 12.867 3.27 1 92.38 293 LEU B O 1
ATOM 5187 N N . GLY B 1 294 ? -25.203 10.859 2.965 1 92.62 294 GLY B N 1
ATOM 5188 C CA . GLY B 1 294 ? -25.781 10.32 4.191 1 92.62 294 GLY B CA 1
ATOM 5189 C C . GLY B 1 294 ? -25.125 10.883 5.445 1 92.62 294 GLY B C 1
ATOM 5190 O O . GLY B 1 294 ? -24.141 11.609 5.367 1 92.62 294 GLY B O 1
ATOM 5191 N N . VAL B 1 295 ? -25.609 10.578 6.562 1 94.44 295 VAL B N 1
ATOM 5192 C CA . VAL B 1 295 ? -25.219 11.148 7.848 1 94.44 295 VAL B CA 1
ATOM 5193 C C . VAL B 1 295 ? -23.75 10.844 8.133 1 94.44 295 VAL B C 1
ATOM 5195 O O . VAL B 1 295 ? -22.984 11.742 8.469 1 94.44 295 VAL B O 1
ATOM 5198 N N . ALA B 1 296 ? -23.344 9.609 8.008 1 95.12 296 ALA B N 1
ATOM 5199 C CA . ALA B 1 296 ? -21.969 9.195 8.305 1 95.12 296 ALA B CA 1
ATOM 5200 C C . ALA B 1 296 ? -20.984 9.914 7.391 1 95.12 296 ALA B C 1
ATOM 5202 O O . ALA B 1 296 ? -19.953 10.414 7.855 1 95.12 296 ALA B O 1
ATOM 5203 N N . ALA B 1 297 ? -21.328 10 6.105 1 95.88 297 ALA B N 1
ATOM 5204 C CA . ALA B 1 297 ? -20.453 10.648 5.141 1 95.88 297 ALA B CA 1
ATOM 5205 C C . ALA B 1 297 ? -20.359 12.148 5.41 1 95.88 297 ALA B C 1
ATOM 5207 O O . ALA B 1 297 ? -19.312 12.758 5.223 1 95.88 297 ALA B O 1
ATOM 5208 N N . ARG B 1 298 ? -21.438 12.711 5.844 1 95.69 298 ARG B N 1
ATOM 5209 C CA . ARG B 1 298 ? -21.422 14.133 6.191 1 95.69 298 ARG B CA 1
ATOM 5210 C C . ARG B 1 298 ? -20.516 14.398 7.387 1 95.69 298 ARG B C 1
ATOM 5212 O O . ARG B 1 298 ? -19.781 15.391 7.406 1 95.69 298 ARG B O 1
ATOM 5219 N N . ARG B 1 299 ? -20.578 13.594 8.359 1 95.69 299 ARG B N 1
ATOM 5220 C CA . ARG B 1 299 ? -19.688 13.719 9.523 1 95.69 299 ARG B CA 1
ATOM 5221 C C . ARG B 1 299 ? -18.234 13.57 9.117 1 95.69 299 ARG B C 1
ATOM 5223 O O . ARG B 1 299 ? -17.359 14.281 9.625 1 95.69 299 ARG B O 1
ATOM 5230 N N . TYR B 1 300 ? -18.031 12.656 8.188 1 97 300 TYR B N 1
ATOM 5231 C CA . TYR B 1 300 ? -16.688 12.445 7.676 1 97 300 TYR B CA 1
ATOM 5232 C C . TYR B 1 300 ? -16.156 13.703 6.996 1 97 300 TYR B C 1
ATOM 5234 O O . TYR B 1 300 ? -15.047 14.148 7.277 1 97 300 TYR B O 1
ATOM 5242 N N . VAL B 1 301 ? -16.953 14.297 6.16 1 96.94 301 VAL B N 1
ATOM 5243 C CA . VAL B 1 301 ? -16.562 15.492 5.418 1 96.94 301 VAL B CA 1
ATOM 5244 C C . VAL B 1 301 ? -16.328 16.641 6.391 1 96.94 301 VAL B C 1
ATOM 5246 O O . VAL B 1 301 ? -15.383 17.422 6.223 1 96.94 301 VAL B O 1
ATOM 5249 N N . ARG B 1 302 ? -17.094 16.719 7.41 1 95.75 302 ARG B N 1
ATOM 5250 C CA . ARG B 1 302 ? -16.906 17.75 8.438 1 95.75 302 ARG B CA 1
ATOM 5251 C C . ARG B 1 302 ? -15.57 17.547 9.148 1 95.75 302 ARG B C 1
ATOM 5253 O O . ARG B 1 302 ? -14.906 18.531 9.5 1 95.75 302 ARG B O 1
ATOM 5260 N N . SER B 1 303 ? -15.234 16.344 9.406 1 96.94 303 SER B N 1
ATOM 5261 C CA . SER B 1 303 ? -13.938 16.078 10.023 1 96.94 303 SER B CA 1
ATOM 5262 C C . SER B 1 303 ? -12.797 16.531 9.125 1 96.94 303 SER B C 1
ATOM 5264 O O . SER B 1 303 ? -11.758 16.984 9.609 1 96.94 303 SER B O 1
ATOM 5266 N N . LEU B 1 304 ? -12.953 16.406 7.793 1 97.94 304 LEU B N 1
ATOM 5267 C CA . LEU B 1 304 ? -11.938 16.891 6.863 1 97.94 304 LEU B CA 1
ATOM 5268 C C . LEU B 1 304 ? -11.758 18.391 6.996 1 97.94 304 LEU B C 1
ATOM 5270 O O . LEU B 1 304 ? -10.633 18.891 7.035 1 97.94 304 LEU B O 1
ATOM 5274 N N . ASP B 1 305 ? -12.938 19.078 7.145 1 98.06 305 ASP B N 1
ATOM 5275 C CA . ASP B 1 305 ? -12.891 20.516 7.41 1 98.06 305 ASP B CA 1
ATOM 5276 C C . ASP B 1 305 ? -12.016 20.812 8.625 1 98.06 305 ASP B C 1
ATOM 5278 O O . ASP B 1 305 ? -11.102 21.641 8.555 1 98.06 305 ASP B O 1
ATOM 5282 N N . ARG B 1 306 ? -12.305 20.188 9.586 1 98.25 306 ARG B N 1
ATOM 5283 C CA . ARG B 1 306 ? -11.68 20.453 10.883 1 98.25 306 ARG B CA 1
ATOM 5284 C C . ARG B 1 306 ? -10.188 20.125 10.844 1 98.25 306 ARG B C 1
ATOM 5286 O O . ARG B 1 306 ? -9.375 20.844 11.438 1 98.25 306 ARG B O 1
ATOM 5293 N N . TRP B 1 307 ? -9.789 19.078 10.172 1 98.38 307 TRP B N 1
ATOM 5294 C CA . TRP B 1 307 ? -8.383 18.719 10.047 1 98.38 307 TRP B CA 1
ATOM 5295 C C . TRP B 1 307 ? -7.605 19.797 9.305 1 98.38 307 TRP B C 1
ATOM 5297 O O . TRP B 1 307 ? -6.469 20.109 9.672 1 98.38 307 TRP B O 1
ATOM 5307 N N . ILE B 1 308 ? -8.195 20.359 8.234 1 98.62 308 ILE B N 1
ATOM 5308 C CA . ILE B 1 308 ? -7.535 21.422 7.484 1 98.62 308 ILE B CA 1
ATOM 5309 C C . ILE B 1 308 ? -7.266 22.609 8.406 1 98.62 308 ILE B C 1
ATOM 5311 O O . ILE B 1 308 ? -6.125 23.062 8.508 1 98.62 308 ILE B O 1
ATOM 5315 N N . ALA B 1 309 ? -8.297 23.031 9.094 1 98.44 309 ALA B N 1
ATOM 5316 C CA . ALA B 1 309 ? -8.18 24.172 9.992 1 98.44 309 ALA B CA 1
ATOM 5317 C C . ALA B 1 309 ? -7.242 23.875 11.156 1 98.44 309 ALA B C 1
ATOM 5319 O O . ALA B 1 309 ? -6.418 24.703 11.531 1 98.44 309 ALA B O 1
ATOM 5320 N N . ALA B 1 310 ? -7.379 22.703 11.727 1 98.38 310 ALA B N 1
ATOM 5321 C CA . ALA B 1 310 ? -6.566 22.297 12.867 1 98.38 310 ALA B CA 1
ATOM 5322 C C . ALA B 1 310 ? -5.078 22.328 12.523 1 98.38 310 ALA B C 1
ATOM 5324 O O . ALA B 1 310 ? -4.266 22.797 13.328 1 98.38 310 ALA B O 1
ATOM 5325 N N . ASN B 1 311 ? -4.73 21.828 11.398 1 98.12 311 ASN B N 1
ATOM 5326 C CA . ASN B 1 311 ? -3.33 21.781 10.992 1 98.12 311 ASN B CA 1
ATOM 5327 C C . ASN B 1 311 ? -2.732 23.188 10.891 1 98.12 311 ASN B C 1
ATOM 5329 O O . ASN B 1 311 ? -1.607 23.406 11.336 1 98.12 311 ASN B O 1
ATOM 5333 N N . ILE B 1 312 ? -3.453 24.094 10.273 1 98.31 312 ILE B N 1
ATOM 5334 C CA . ILE B 1 312 ? -2.975 25.469 10.133 1 98.31 312 ILE B CA 1
ATOM 5335 C C . ILE B 1 312 ? -2.756 26.078 11.516 1 98.31 312 ILE B C 1
ATOM 5337 O O . ILE B 1 312 ? -1.681 26.625 11.805 1 98.31 312 ILE B O 1
ATOM 5341 N N . ASP B 1 313 ? -3.736 25.953 12.344 1 97.44 313 ASP B N 1
ATOM 5342 C CA . ASP B 1 313 ? -3.723 26.609 13.641 1 97.44 313 ASP B CA 1
ATOM 5343 C C . ASP B 1 313 ? -2.621 26.031 14.531 1 97.44 313 ASP B C 1
ATOM 5345 O O . ASP B 1 313 ? -1.911 26.781 15.211 1 97.44 313 ASP B O 1
ATOM 5349 N N . MET B 1 314 ? -2.48 24.781 14.555 1 97 314 MET B N 1
ATOM 5350 C CA . MET B 1 314 ? -1.438 24.172 15.367 1 97 314 MET B CA 1
ATOM 5351 C C . MET B 1 314 ? -0.054 24.484 14.812 1 97 314 MET B C 1
ATOM 5353 O O . MET B 1 314 ? 0.839 24.891 15.562 1 97 314 MET B O 1
ATOM 5357 N N . SER B 1 315 ? 0.166 24.328 13.492 1 97 315 SER B N 1
ATOM 5358 C CA . SER B 1 315 ? 1.471 24.516 12.867 1 97 315 SER B CA 1
ATOM 5359 C C . SER B 1 315 ? 1.987 25.938 13.062 1 97 315 SER B C 1
ATOM 5361 O O . SER B 1 315 ? 3.191 26.141 13.227 1 97 315 SER B O 1
ATOM 5363 N N . ALA B 1 316 ? 1.093 26.906 13.109 1 96.75 316 ALA B N 1
ATOM 5364 C CA . ALA B 1 316 ? 1.466 28.312 13.195 1 96.75 316 ALA B CA 1
ATOM 5365 C C . ALA B 1 316 ? 2.127 28.625 14.531 1 96.75 316 ALA B C 1
ATOM 5367 O O . ALA B 1 316 ? 2.896 29.578 14.641 1 96.75 316 ALA B O 1
ATOM 5368 N N . THR B 1 317 ? 1.86 27.844 15.539 1 95.75 317 THR B N 1
ATOM 5369 C CA . THR B 1 317 ? 2.367 28.172 16.859 1 95.75 317 THR B CA 1
ATOM 5370 C C . THR B 1 317 ? 3.264 27.047 17.391 1 95.75 317 THR B C 1
ATOM 5372 O O . THR B 1 317 ? 3.826 27.156 18.484 1 95.75 317 THR B O 1
ATOM 5375 N N . SER B 1 318 ? 3.414 26 16.688 1 96.31 318 SER B N 1
ATOM 5376 C CA . SER B 1 318 ? 4.242 24.875 17.109 1 96.31 318 SER B CA 1
ATOM 5377 C C . SER B 1 318 ? 5.723 25.234 17.094 1 96.31 318 SER B C 1
ATOM 5379 O O . SER B 1 318 ? 6.246 25.656 16.062 1 96.31 318 SER B O 1
ATOM 5381 N N . THR B 1 319 ? 6.414 24.953 18.125 1 95.19 319 THR B N 1
ATOM 5382 C CA . THR B 1 319 ? 7.844 25.25 18.156 1 95.19 319 THR B CA 1
ATOM 5383 C C . THR B 1 319 ? 8.617 24.297 17.25 1 95.19 319 THR B C 1
ATOM 5385 O O . THR B 1 319 ? 9.773 24.562 16.906 1 95.19 319 THR B O 1
ATOM 5388 N N . ARG B 1 320 ? 7.941 23.219 16.844 1 92.62 320 ARG B N 1
ATOM 5389 C CA . ARG B 1 320 ? 8.555 22.344 15.859 1 92.62 320 ARG B CA 1
ATOM 5390 C C . ARG B 1 320 ? 8.875 23.094 14.578 1 92.62 320 ARG B C 1
ATOM 5392 O O . ARG B 1 320 ? 9.859 22.766 13.898 1 92.62 320 ARG B O 1
ATOM 5399 N N . TYR B 1 321 ? 8.078 24.094 14.32 1 94.81 321 TYR B N 1
ATOM 5400 C CA . TYR B 1 321 ? 8.219 24.812 13.062 1 94.81 321 TYR B CA 1
ATOM 5401 C C . TYR B 1 321 ? 8.734 26.219 13.305 1 94.81 321 TYR B C 1
ATOM 5403 O O . TYR B 1 321 ? 9.523 26.75 12.508 1 94.81 321 TYR B O 1
ATOM 5411 N N . THR B 1 322 ? 8.445 26.844 14.461 1 95.56 322 THR B N 1
ATOM 5412 C CA . THR B 1 322 ? 8.828 28.219 14.734 1 95.56 322 THR B CA 1
ATOM 5413 C C . THR B 1 322 ? 10.219 28.281 15.352 1 95.56 322 THR B C 1
ATOM 5415 O O . THR B 1 322 ? 10.906 29.297 15.242 1 95.56 322 THR B O 1
ATOM 5418 N N . ASN B 1 323 ? 10.586 27.25 16.016 1 93.06 323 ASN B N 1
ATOM 5419 C CA . ASN B 1 323 ? 11.875 27.156 16.688 1 93.06 323 ASN B CA 1
ATOM 5420 C C . ASN B 1 323 ? 12.43 25.734 16.625 1 93.06 323 ASN B C 1
ATOM 5422 O O . ASN B 1 323 ? 12.641 25.094 17.656 1 93.06 323 ASN B O 1
ATOM 5426 N N . PRO B 1 324 ? 12.766 25.281 15.438 1 88.62 324 PRO B N 1
ATOM 5427 C CA . PRO B 1 324 ? 13 23.859 15.211 1 88.62 324 PRO B CA 1
ATOM 5428 C C . PRO B 1 324 ? 14.219 23.328 15.961 1 88.62 324 PRO B C 1
ATOM 5430 O O . PRO B 1 324 ? 14.289 22.141 16.266 1 88.62 324 PRO B O 1
ATOM 5433 N N . LEU B 1 325 ? 15.164 24.156 16.312 1 84.56 325 LEU B N 1
ATOM 5434 C CA . LEU B 1 325 ? 16.344 23.672 17 1 84.56 325 LEU B CA 1
ATOM 5435 C C . LEU B 1 325 ? 16.25 23.922 18.5 1 84.56 325 LEU B C 1
ATOM 5437 O O . LEU B 1 325 ? 17.203 23.656 19.234 1 84.56 325 LEU B O 1
ATOM 5441 N N . ASN B 1 326 ? 15.094 24.453 18.875 1 86.06 326 ASN B N 1
ATOM 5442 C CA . ASN B 1 326 ? 14.852 24.719 20.297 1 86.06 326 ASN B CA 1
ATOM 5443 C C . ASN B 1 326 ? 15.992 25.531 20.906 1 86.06 326 ASN B C 1
ATOM 5445 O O . ASN B 1 326 ? 16.562 25.125 21.922 1 86.06 326 ASN B O 1
ATOM 5449 N N . ARG B 1 327 ? 16.359 26.578 20.25 1 84.69 327 ARG B N 1
ATOM 5450 C CA . ARG B 1 327 ? 17.406 27.484 20.688 1 84.69 327 ARG B CA 1
ATOM 5451 C C . ARG B 1 327 ? 16.859 28.875 20.969 1 84.69 327 ARG B C 1
ATOM 5453 O O . ARG B 1 327 ? 15.797 29.234 20.453 1 84.69 327 ARG B O 1
ATOM 5460 N N . PRO B 1 328 ? 17.609 29.547 21.859 1 86.12 328 PRO B N 1
ATOM 5461 C CA . PRO B 1 328 ? 17.172 30.922 22.109 1 86.12 328 PRO B CA 1
ATOM 5462 C C . PRO B 1 328 ? 17.141 31.766 20.828 1 86.12 328 PRO B C 1
ATOM 5464 O O . PRO B 1 328 ? 17.922 31.531 19.906 1 86.12 328 PRO B O 1
ATOM 5467 N N . ALA B 1 329 ? 16.25 32.688 20.891 1 84.56 329 ALA B N 1
ATOM 5468 C CA . ALA B 1 329 ? 16.062 33.562 19.734 1 84.56 329 ALA B CA 1
ATOM 5469 C C . ALA B 1 329 ? 17.328 34.344 19.406 1 84.56 329 ALA B C 1
ATOM 5471 O O . ALA B 1 329 ? 17.547 34.75 18.266 1 84.56 329 ALA B O 1
ATOM 5472 N N . THR B 1 330 ? 18.156 34.562 20.359 1 84.69 330 THR B N 1
ATOM 5473 C CA . THR B 1 330 ? 19.406 35.312 20.172 1 84.69 330 THR B CA 1
ATOM 5474 C C . THR B 1 330 ? 20.391 34.5 19.344 1 84.69 330 THR B C 1
ATOM 5476 O O . THR B 1 330 ? 21.281 35.031 18.703 1 84.69 330 THR B O 1
ATOM 5479 N N . GLU B 1 331 ? 20.156 33.219 19.297 1 85.44 331 GLU B N 1
ATOM 5480 C CA . GLU B 1 331 ? 21.078 32.344 18.578 1 85.44 331 GLU B CA 1
ATOM 5481 C C . GLU B 1 331 ? 20.531 31.969 17.203 1 85.44 331 GLU B C 1
ATOM 5483 O O . GLU B 1 331 ? 21.297 31.844 16.234 1 85.44 331 GLU B O 1
ATOM 5488 N N . MET B 1 332 ? 19.25 31.781 17.266 1 86.31 332 MET B N 1
ATOM 5489 C CA . MET B 1 332 ? 18.594 31.375 16.016 1 86.31 332 MET B CA 1
ATOM 5490 C C . MET B 1 332 ? 17.297 32.125 15.805 1 86.31 332 MET B C 1
ATOM 5492 O O . MET B 1 332 ? 16.484 32.25 16.719 1 86.31 332 MET B O 1
ATOM 5496 N N . PRO B 1 333 ? 17.141 32.625 14.578 1 89.69 333 PRO B N 1
ATOM 5497 C CA . PRO B 1 333 ? 15.891 33.312 14.305 1 89.69 333 PRO B CA 1
ATOM 5498 C C . PRO B 1 333 ? 14.672 32.406 14.406 1 89.69 333 PRO B C 1
ATOM 5500 O O . PRO B 1 333 ? 14.758 31.219 14.078 1 89.69 333 PRO B O 1
ATOM 5503 N N . ARG B 1 334 ? 13.547 33 14.82 1 93.12 334 ARG B N 1
ATOM 5504 C CA . ARG B 1 334 ? 12.281 32.281 14.883 1 93.12 334 ARG B CA 1
ATOM 5505 C C . ARG B 1 334 ? 11.461 32.531 13.617 1 93.12 334 ARG B C 1
ATOM 5507 O O . ARG B 1 334 ? 11.461 33.625 13.062 1 93.12 334 ARG B O 1
ATOM 5514 N N . ALA B 1 335 ? 10.836 31.484 13.18 1 94.75 335 ALA B N 1
ATOM 5515 C CA . ALA B 1 335 ? 9.828 31.672 12.141 1 94.75 335 ALA B CA 1
ATOM 5516 C C . ALA B 1 335 ? 8.531 32.25 12.727 1 94.75 335 ALA B C 1
ATOM 5518 O O . ALA B 1 335 ? 8.141 31.875 13.836 1 94.75 335 ALA B O 1
ATOM 5519 N N . ARG B 1 336 ? 7.863 33.125 12.008 1 94.38 336 ARG B N 1
ATOM 5520 C CA . ARG B 1 336 ? 6.617 33.75 12.445 1 94.38 336 ARG B CA 1
ATOM 5521 C C . ARG B 1 336 ? 5.508 33.531 11.422 1 94.38 336 ARG B C 1
ATOM 5523 O O . ARG B 1 336 ? 5.703 33.781 10.227 1 94.38 336 ARG B O 1
ATOM 5530 N N . PHE B 1 337 ? 4.391 33.062 11.93 1 95.81 337 PHE B N 1
ATOM 5531 C CA . PHE B 1 337 ? 3.289 32.75 11.023 1 95.81 337 PHE B CA 1
ATOM 5532 C C . PHE B 1 337 ? 2.016 33.469 11.445 1 95.81 337 PHE B C 1
ATOM 5534 O O . PHE B 1 337 ? 0.931 33.156 10.938 1 95.81 337 PHE B O 1
ATOM 5541 N N . THR B 1 338 ? 2.055 34.469 12.266 1 89.94 338 THR B N 1
ATOM 5542 C CA . THR B 1 338 ? 0.871 35.156 12.758 1 89.94 338 THR B CA 1
ATOM 5543 C C . THR B 1 338 ? 0.656 36.469 12.008 1 89.94 338 THR B C 1
ATOM 5545 O O . THR B 1 338 ? 1.566 37.312 11.914 1 89.94 338 THR B O 1
ATOM 5548 N N . PRO B 1 339 ? -0.495 36.688 11.422 1 94.62 339 PRO B N 1
ATOM 5549 C CA . PRO B 1 339 ? -1.668 35.812 11.438 1 94.62 339 PRO B CA 1
ATOM 5550 C C . PRO B 1 339 ? -1.489 34.562 10.555 1 94.62 339 PRO B C 1
ATOM 5552 O O . PRO B 1 339 ? -0.838 34.656 9.508 1 94.62 339 PRO B O 1
ATOM 5555 N N . ALA B 1 340 ? -2.09 33.5 11 1 95.25 340 ALA B N 1
ATOM 5556 C CA . ALA B 1 340 ? -1.913 32.219 10.305 1 95.25 340 ALA B CA 1
ATOM 5557 C C . ALA B 1 340 ? -2.883 32.094 9.133 1 95.25 340 ALA B C 1
ATOM 5559 O O . ALA B 1 340 ? -2.598 31.391 8.156 1 95.25 340 ALA B O 1
ATOM 5560 N N . ARG B 1 341 ? -4.016 32.781 9.227 1 97 341 ARG B N 1
ATOM 5561 C CA . ARG B 1 341 ? -5.102 32.625 8.266 1 97 341 ARG B CA 1
ATOM 5562 C C . ARG B 1 341 ? -5.527 33.969 7.68 1 97 341 ARG B C 1
ATOM 5564 O O . ARG B 1 341 ? -5.293 35 8.289 1 97 341 ARG B O 1
ATOM 5571 N N . THR B 1 342 ? -6.098 33.844 6.582 1 97.69 342 THR B N 1
ATOM 5572 C CA . THR B 1 342 ? -6.77 34.969 5.934 1 97.69 342 THR B CA 1
ATOM 5573 C C . THR B 1 342 ? -8.07 34.5 5.273 1 97.69 342 THR B C 1
ATOM 5575 O O . THR B 1 342 ? -8.242 33.312 4.984 1 97.69 342 THR B O 1
ATOM 5578 N N . ASP B 1 343 ? -9.023 35.344 5.094 1 96.31 343 ASP B N 1
ATOM 5579 C CA . ASP B 1 343 ? -10.297 35.031 4.441 1 96.31 343 ASP B CA 1
ATOM 5580 C C . ASP B 1 343 ? -10.234 35.375 2.951 1 96.31 343 ASP B C 1
ATOM 5582 O O . ASP B 1 343 ? -11.203 35.156 2.221 1 96.31 343 ASP B O 1
ATOM 5586 N N . LEU B 1 344 ? -9.125 35.844 2.484 1 97.5 344 LEU B N 1
ATOM 5587 C CA . LEU B 1 344 ? -8.953 36.219 1.085 1 97.5 344 LEU B CA 1
ATOM 5588 C C . LEU B 1 344 ? -7.941 35.312 0.396 1 97.5 344 LEU B C 1
ATOM 5590 O O . LEU B 1 344 ? -6.758 35.312 0.736 1 97.5 344 LEU B O 1
ATOM 5594 N N . PRO B 1 345 ? -8.414 34.562 -0.577 1 98.31 345 PRO B N 1
ATOM 5595 C CA . PRO B 1 345 ? -7.453 33.719 -1.295 1 98.31 345 PRO B CA 1
ATOM 5596 C C . PRO B 1 345 ? -6.555 34.531 -2.234 1 98.31 345 PRO B C 1
ATOM 5598 O O . PRO B 1 345 ? -6.996 35.5 -2.838 1 98.31 345 PRO B O 1
ATOM 5601 N N . SER B 1 346 ? -5.336 34.125 -2.383 1 98.25 346 SER B N 1
ATOM 5602 C CA . SER B 1 346 ? -4.406 34.75 -3.309 1 98.25 346 SER B CA 1
ATOM 5603 C C . SER B 1 346 ? -4.719 34.375 -4.754 1 98.25 346 SER B C 1
ATOM 5605 O O . SER B 1 346 ? -4.352 35.094 -5.684 1 98.25 346 SER B O 1
ATOM 5607 N N . ASP B 1 347 ? -5.277 33.219 -5 1 98.31 347 ASP B N 1
ATOM 5608 C CA . ASP B 1 347 ? -5.738 32.75 -6.297 1 98.31 347 ASP B CA 1
ATOM 5609 C C . ASP B 1 347 ? -7.07 32 -6.164 1 98.31 347 ASP B C 1
ATOM 5611 O O . ASP B 1 347 ? -7.133 30.938 -5.543 1 98.31 347 ASP B O 1
ATOM 5615 N N . ASP B 1 348 ? -8.102 32.562 -6.715 1 97.81 348 ASP B N 1
ATOM 5616 C CA . ASP B 1 348 ? -9.43 31.953 -6.629 1 97.81 348 ASP B CA 1
ATOM 5617 C C . ASP B 1 348 ? -9.922 31.516 -8.008 1 97.81 348 ASP B C 1
ATOM 5619 O O . ASP B 1 348 ? -11.125 31.375 -8.227 1 97.81 348 ASP B O 1
ATOM 5623 N N . SER B 1 349 ? -9 31.328 -9.008 1 97.44 349 SER B N 1
ATOM 5624 C CA . SER B 1 349 ? -9.359 30.875 -10.344 1 97.44 349 SER B CA 1
ATOM 5625 C C . SER B 1 349 ? -10.148 29.578 -10.305 1 97.44 349 SER B C 1
ATOM 5627 O O . SER B 1 349 ? -9.781 28.656 -9.57 1 97.44 349 SER B O 1
ATOM 5629 N N . PRO B 1 350 ? -11.211 29.469 -11.031 1 96.25 350 PRO B N 1
ATOM 5630 C CA . PRO B 1 350 ? -11.984 28.234 -11.078 1 96.25 350 PRO B CA 1
ATOM 5631 C C . PRO B 1 350 ? -11.359 27.172 -11.992 1 96.25 350 PRO B C 1
ATOM 5633 O O . PRO B 1 350 ? -11.875 26.062 -12.102 1 96.25 350 PRO B O 1
ATOM 5636 N N . LEU B 1 351 ? -10.289 27.5 -12.617 1 97 351 LEU B N 1
ATOM 5637 C CA . LEU B 1 351 ? -9.641 26.578 -13.555 1 97 351 LEU B CA 1
ATOM 5638 C C . LEU B 1 351 ? -8.758 25.578 -12.812 1 97 351 LEU B C 1
ATOM 5640 O O . LEU B 1 351 ? -8.141 25.922 -11.797 1 97 351 LEU B O 1
ATOM 5644 N N . ALA B 1 352 ? -8.695 24.438 -13.328 1 97.38 352 ALA B N 1
ATOM 5645 C CA . ALA B 1 352 ? -7.887 23.391 -12.719 1 97.38 352 ALA B CA 1
ATOM 5646 C C . ALA B 1 352 ? -6.406 23.75 -12.742 1 97.38 352 ALA B C 1
ATOM 5648 O O . ALA B 1 352 ? -5.938 24.406 -13.68 1 97.38 352 ALA B O 1
ATOM 5649 N N . LEU B 1 353 ? -5.664 23.391 -11.711 1 97.38 353 LEU B N 1
ATOM 5650 C CA . LEU B 1 353 ? -4.211 23.422 -11.781 1 97.38 353 LEU B CA 1
ATOM 5651 C C . LEU B 1 353 ? -3.699 22.531 -12.906 1 97.38 353 LEU B C 1
ATOM 5653 O O . LEU B 1 353 ? -4.359 21.562 -13.281 1 97.38 353 LEU B O 1
ATOM 5657 N N . PRO B 1 354 ? -2.543 22.844 -13.484 1 95.06 354 PRO B N 1
ATOM 5658 C CA . PRO B 1 354 ? -2.062 22.109 -14.664 1 95.06 354 PRO B CA 1
ATOM 5659 C C . PRO B 1 354 ? -1.369 20.812 -14.305 1 95.06 354 PRO B C 1
ATOM 5661 O O . PRO B 1 354 ? -0.286 20.516 -14.812 1 95.06 354 PRO B O 1
ATOM 5664 N N . PHE B 1 355 ? -1.942 20.047 -13.445 1 95.94 355 PHE B N 1
ATOM 5665 C CA . PHE B 1 355 ? -1.477 18.719 -13.07 1 95.94 355 PHE B CA 1
ATOM 5666 C C . PHE B 1 355 ? -2.537 17.656 -13.367 1 95.94 355 PHE B C 1
ATOM 5668 O O . PHE B 1 355 ? -3.596 17.641 -12.742 1 95.94 355 PHE B O 1
ATOM 5675 N N . PRO B 1 356 ? -2.268 16.719 -14.234 1 91.5 356 PRO B N 1
ATOM 5676 C CA . PRO B 1 356 ? -3.291 15.797 -14.727 1 91.5 356 PRO B CA 1
ATOM 5677 C C . PRO B 1 356 ? -3.844 14.891 -13.633 1 91.5 356 PRO B C 1
ATOM 5679 O O . PRO B 1 356 ? -5 14.461 -13.711 1 91.5 356 PRO B O 1
ATOM 5682 N N . ASP B 1 357 ? -3.129 14.617 -12.664 1 92.56 357 ASP B N 1
ATOM 5683 C CA . ASP B 1 357 ? -3.559 13.633 -11.68 1 92.56 357 ASP B CA 1
ATOM 5684 C C . ASP B 1 357 ? -4.527 14.242 -10.672 1 92.56 357 ASP B C 1
ATOM 5686 O O . ASP B 1 357 ? -5.203 13.523 -9.938 1 92.56 357 ASP B O 1
ATOM 5690 N N . ILE B 1 358 ? -4.641 15.562 -10.625 1 96.69 358 ILE B N 1
ATOM 5691 C CA . ILE B 1 358 ? -5.578 16.156 -9.68 1 96.69 358 ILE B CA 1
ATOM 5692 C C . ILE B 1 358 ? -6.609 17 -10.438 1 96.69 358 ILE B C 1
ATOM 5694 O O . ILE B 1 358 ? -7.535 17.547 -9.828 1 96.69 358 ILE B O 1
ATOM 5698 N N . ALA B 1 359 ? -6.527 17.094 -11.742 1 95.88 359 ALA B N 1
ATOM 5699 C CA . ALA B 1 359 ? -7.414 17.922 -12.555 1 95.88 359 ALA B CA 1
ATOM 5700 C C . ALA B 1 359 ? -8.867 17.469 -12.422 1 95.88 359 ALA B C 1
ATOM 5702 O O . ALA B 1 359 ? -9.789 18.281 -12.531 1 95.88 359 ALA B O 1
ATOM 5703 N N . TRP B 1 360 ? -9.047 16.234 -12.148 1 95.56 360 TRP B N 1
ATOM 5704 C CA . TRP B 1 360 ? -10.391 15.656 -12.078 1 95.56 360 TRP B CA 1
ATOM 5705 C C . TRP B 1 360 ? -11.172 16.234 -10.898 1 95.56 360 TRP B C 1
ATOM 5707 O O . TRP B 1 360 ? -12.398 16.125 -10.852 1 95.56 360 TRP B O 1
ATOM 5717 N N . TRP B 1 361 ? -10.461 16.859 -9.938 1 97.06 361 TRP B N 1
ATOM 5718 C CA . TRP B 1 361 ? -11.148 17.531 -8.836 1 97.06 361 TRP B CA 1
ATOM 5719 C C . TRP B 1 361 ? -12.102 18.609 -9.352 1 97.06 361 TRP B C 1
ATOM 5721 O O . TRP B 1 361 ? -13.047 18.984 -8.664 1 97.06 361 TRP B O 1
ATOM 5731 N N . TRP B 1 362 ? -11.867 19.125 -10.477 1 96.19 362 TRP B N 1
ATOM 5732 C CA . TRP B 1 362 ? -12.625 20.25 -11.031 1 96.19 362 TRP B CA 1
ATOM 5733 C C . TRP B 1 362 ? -13.672 19.75 -12.023 1 96.19 362 TRP B C 1
ATOM 5735 O O . TRP B 1 362 ? -14.359 20.562 -12.664 1 96.19 362 TRP B O 1
ATOM 5745 N N . ASP B 1 363 ? -13.805 18.516 -12.258 1 89 363 ASP B N 1
ATOM 5746 C CA . ASP B 1 363 ? -14.82 17.969 -13.148 1 89 363 ASP B CA 1
ATOM 5747 C C . ASP B 1 363 ? -16.203 18.031 -12.516 1 89 363 ASP B C 1
ATOM 5749 O O . ASP B 1 363 ? -16.344 17.984 -11.297 1 89 363 ASP B O 1
#

Sequence (726 aa):
MNPRTVQPLDVPPLYCPIPPEIHPDLALIEKRSIDWFQGFGVFPGEAGRALLRGWQFPALAARAYPEEDAERVRIVADFVHWTTFDDVLIDTDHSHVDDVLPGAPPDLLAVATKMVRMLEVPDAALLPGDPWIRSLMDLRRRLGTIAAPEQMARWTGAFREYLLAATWKRFCRQARRLPSLADYVTMRTADGGVQMYVALSEVVGGYRLTDRDLATPAVRAVTEMALTLIAWDNDLFSHYKESLTAGPCINLIDVIAGERGCSLEDAVPVAVAMRDRVMCRYMAVRERTERDLGVAARRYVRSLDRWIAANIDMSATSTRYTNPLNRPATEMPRARFTPARTDLPSDDSPLALPFPDIAWWWDMNPRTVQPLDVPPLYCPIPPEIHPDLALIEKRSIDWFQGFGVFPGEAGRALLRGWQFPALAARAYPEEDAERVRIVADFVHWTTFDDVLIDTDHSHVDDVLPGAPPDLLAVATKMVRMLEVPDAALLPGDPWIRSLMDLRRRLGTIAAPEQMARWTGAFREYLLAATWKRFCRQARRLPSLADYVTMRTADGGVQMYVALSEVVGGYRLTDRDLATPAVRAVTEMALTLIAWDNDLFSHYKESLTAGPCINLIDVIAGERGCSLEDAVPVAVAMRDRVMCRYMAVRERTERDLGVAARRYVRSLDRWIAANIDMSATSTRYTNPLNRPATEMPRARFTPARTDLPSDDSPLALPFPDIAWWWD

pLDDT: mean 89.88, std 14.05, range [31.42, 98.88]

Secondary structure (DSSP, 8-state):
------PPP-PPPEE--SPP---TTHHHHHHHHHHHHHHTTSS-HHHHHHHHHHHTHHHHHHHH-TTS-HHHHHHHHHHHHHTTHHHHHTS---SSSSSSSSS--TTHHHHHHHHHHHHHSTTS--S---HHHHHHHHHHHHHHHHS-HHHHHHHHHHHHHHHHHHHHHHHHHHHT-PPPHHHHHHHHHHHT-HHHHHTTHHHHHT----HHHHHSHHHHHHHHHHHHHHHHHHHHHHHHHHHTSSS---SHHHHHHHHHT--HHHHHHHHHHHHHHHHHHHHHHHHHHHTT--HHHHHHHHHHHHHHHHHHHHHHH-HHHHSTT---TTTSPPP---S-EESS-S----SPPS-TTTGGGG-/------PPP-PPPEE--SPP---TTHHHHHHHHHHHHHHTTSS-HHHHHHHHHHHTHHHHHHHH-TTS-HHHHHHHHHHHHHTTHHHHHTS---SS-SSSSSS--TTHHHHHHHHHHHHHSTT---S---HHHHHHHHHHHHHHHHS-HHHHHHHHHHHHHHHHHHHHHHHHHHHT-PPPHHHHHHHHHHHT-HHHHHTTHHHHHT----HHHHHSHHHHHHHHHHHHHHHHHHHHHHHHHHHTSSS---SHHHHHHHHHT--HHHHHHHHHHHHHHHHHHHHHHHHHHHTT--HHHHHHHHHHHHHHHHHHHHHHH-HHHHSTT---TTTSPPP---S-EESS-S----SPPS-TTTGGGG-

Foldseek 3Di:
DPLPFDDAFDFAAAAAPQDWAFAPCLVVLLVVLLCLLCVLVPLHDPNSSVQSVLQSLLRLLRRLCRPFDSVLSSLLSNVSVLCVCLCVLAQVCCPVVVPQPDPPDPCSVVVLVVLLVCLVVVVPCPDDDGSSSVSVSVSSVVLVVQDDPVLSVQLSVLSVLQVVLSVVNNVCQVVLHADALLVCLVRQLSNLSCSNSLSCLCSRRVHDDDPVLCPPPLNVLLLSLLSSLLSLLCLSQAVSVQVSGPGDRRGSLSNQCVNVVHDSNVSSLVSSQLSLQSSLLSVVSLVVVCVVHDPSSNSSSSSSSSSSVSSLVSSQRRCCRQPVVPDDCVVGPGDHCPVNHDNDGPHNDLQADPHVVSNSSSD/DPLPFDDAFDFAAAAAPQDWAFAPCLVVLLVVLLCLLCVLVPQHDPNSSVQSVLQSLLRLLRRLCRPFDSVLSSLLSNVSVLCVCLCVLAQVCCPVVVPQDPPPDPCSPVVLVVLLVCLVVVVPPPDDDHSSSVSVSVSSVVLVVQDDPVLSVQLSVLSVLQSVLSVVNNVCQVVLHADALLVCLVRQLSVLSCSNSLSCLCSRRVHDDDPVLCPPPLNVLLLSLLSSLLSLLCLSQAVSVQVSGPGDRRGSLSNQCVNVVHDSNVSSLVSSQLSLQSSLLSVVSLVVVLVVHDPSSNSSSSSSSSSSVSSLVSSQRRCCRQPVVPDDCVVGPGDHCPVNHDNDGPHNDLQADPHVVSNSSSD

InterPro domains:
  IPR008949 Isoprenoid synthase domain superfamily [G3DSA:1.10.600.10] (6-363)
  IPR008949 Isoprenoid synthase domain superfamily [SSF48576] (7-324)
  IPR034686 Terpene cyclase-like 2 [PTHR35201] (15-332)
  IPR034686 Terpene cyclase-like 2 [SFLDG01020] (7-323)

Nearest PDB structures (foldseek):
  4okz-assembly3_C  TM=9.242E-01  e=1.411E-19  Streptomyces pristinaespiralis ATCC 25486
  8b4m-assembly1_A  TM=8.887E-01  e=3.928E-11  Streptomyces clavuligerus
  8gr7-assembly2_B  TM=8.809E-01  e=2.508E-10  Taiwanofungus camphoratus
  6oh6-assembly1_A  TM=8.762E-01  e=2.021E-10  Streptomyces sp.
  8gr5-assembly1_A  TM=8.747E-01  e=4.586E-10  Taiwanofungus camphoratus

Radius of gyration: 26.33 Å; Cα contacts (8 Å, |Δi|>4): 1054; chains: 2; bounding box: 58×74×66 Å

Organism: Allokutzneria albata (NCBI:txid211114)

Solvent-accessible surface area (backbone atoms only — not comparable to full-atom values): 39045 Å² total; per-residue (Å²): 127,75,77,76,83,78,77,58,72,85,53,75,48,41,50,54,83,59,78,84,59,59,24,88,58,42,69,59,35,37,53,51,32,52,50,52,51,36,69,53,63,46,58,58,66,67,69,26,46,52,51,54,59,39,40,36,44,34,54,32,30,22,18,32,42,39,84,46,53,63,70,45,39,29,52,48,15,38,47,52,57,54,55,55,47,47,43,53,73,58,57,69,56,39,70,89,45,65,76,72,67,67,62,72,61,94,50,59,56,55,52,53,50,45,50,54,49,35,70,78,36,73,85,25,71,83,59,72,82,45,48,68,53,46,52,49,51,49,51,51,53,57,45,56,74,72,38,54,57,41,50,51,50,50,32,52,50,30,47,51,49,19,52,49,33,41,51,39,54,40,50,35,54,73,67,60,47,75,59,54,53,67,57,42,62,67,38,40,37,42,43,54,43,50,56,44,58,58,47,42,46,38,55,44,64,70,49,71,78,51,58,60,58,56,40,35,68,63,49,39,38,44,48,52,44,40,37,34,49,45,35,53,49,45,36,65,49,35,41,48,41,48,62,73,45,89,70,69,51,90,33,64,40,49,24,46,10,62,71,68,72,50,53,59,78,66,18,41,62,53,51,48,27,56,48,19,25,50,48,49,49,37,55,56,51,46,60,62,44,53,76,75,45,55,72,50,55,40,54,50,53,50,38,45,51,25,41,44,40,18,49,52,61,36,50,48,67,10,31,57,30,28,34,56,80,73,57,57,63,89,80,37,81,66,44,68,31,82,61,50,56,31,83,64,57,84,26,74,61,87,65,62,66,100,37,64,78,60,33,67,67,67,107,127,77,76,75,84,78,77,58,73,85,55,74,47,41,50,54,84,59,77,84,57,57,25,87,58,41,70,61,36,36,53,51,31,52,50,54,50,34,70,52,62,48,57,58,68,68,69,26,46,51,50,54,59,38,40,36,42,37,54,32,29,21,17,32,42,40,84,46,54,64,71,46,39,28,52,50,15,40,47,52,57,53,55,56,48,47,44,57,73,60,58,69,58,40,71,90,46,64,75,73,63,71,63,68,62,92,48,61,54,56,53,52,53,47,50,54,48,27,69,77,34,71,85,19,78,78,61,72,82,43,50,69,54,48,53,49,51,50,51,49,54,58,45,57,74,71,38,53,56,41,51,50,50,49,31,51,49,31,46,52,49,19,52,48,32,41,50,39,53,44,51,34,53,73,66,61,48,76,60,54,54,66,57,41,63,67,41,40,39,42,42,53,42,50,55,44,59,59,47,42,47,38,54,43,65,72,49,71,78,51,57,61,60,57,40,35,68,62,49,40,39,44,50,51,44,39,38,35,48,44,34,53,49,45,37,66,50,35,42,49,42,48,63,72,46,87,70,70,51,92,34,65,41,50,24,44,10,62,72,68,71,50,52,58,79,65,17,42,60,53,50,50,27,56,48,20,25,49,48,48,50,37,55,55,51,45,61,64,43,53,77,77,45,55,71,49,54,40,53,51,54,50,38,46,52,26,41,45,39,18,50,52,62,37,50,47,68,10,31,58,31,27,34,56,80,74,56,58,65,91,80,37,80,64,43,70,32,85,61,51,56,30,84,63,55,82,26,72,61,88,66,62,66,99,40,55,77,60,33,66,66,69,107